Protein AF-A0A7Y1YE75-F1 (afdb_monomer_lite)

pLDDT: mean 76.13, std 13.85, range [25.83, 95.0]

Foldseek 3Di:
DLLVQVVVPVCPPDPDDDPFFFPVVCVVSVLSVLLSLLQVLLVVVLVVDPSLPCVLVVLVVVCVVVVNDCPDDRGGHHNVVVSVSNNVSSVSSVVLNVLLVVLVVCVLVLVLVLSLLSLALSQVRGPDQLALLVNLVSLVSVLVVVDPDQADALDARASDDHHHDDDDPDDSVVSLVSSLVSLVCCLPPPNVPPVNSLLVNLVSCLVVVVLVSNVVSLVVQVVDPVSVPDLNSLQSVLVSCVSVVVPVSSLVSLVVSCVPDDPPDQCNVNSVSNNCVVVVNRDDPPDPDDADPDCDLQNRGDCQVPDPWPDWDDSDVFWIKTWDDPDQWIWIWIGGPVGIKTKIKHQDPVDAGPQRDFFFDAPCNVCVVPVVFDWDWHHYPFGIWTDRRNRQKIFDAGPRRGGRIIMHMDD

Structure (mmCIF, N/CA/C/O backbone):
data_AF-A0A7Y1YE75-F1
#
_entry.id   AF-A0A7Y1YE75-F1
#
loop_
_atom_site.group_PDB
_atom_site.id
_atom_site.type_symbol
_atom_site.label_atom_id
_atom_site.label_alt_id
_atom_site.label_comp_id
_atom_site.label_asym_id
_atom_site.label_entity_id
_atom_site.label_seq_id
_atom_site.pdbx_PDB_ins_code
_atom_site.Cartn_x
_atom_site.Cartn_y
_atom_site.Cartn_z
_atom_site.occupancy
_atom_site.B_iso_or_equiv
_atom_site.auth_seq_id
_atom_site.auth_comp_id
_atom_site.auth_asym_id
_atom_site.auth_atom_id
_atom_site.pdbx_PDB_model_num
ATOM 1 N N . MET A 1 1 ? 1.611 -3.665 23.925 1.00 48.84 1 MET A N 1
ATOM 2 C CA . MET A 1 1 ? 2.234 -3.775 22.590 1.00 48.84 1 MET A CA 1
ATOM 3 C C . MET A 1 1 ? 2.087 -2.455 21.837 1.00 48.84 1 MET A C 1
ATOM 5 O O . MET A 1 1 ? 3.089 -1.788 21.649 1.00 48.84 1 MET A O 1
ATOM 9 N N . THR A 1 2 ? 0.865 -2.011 21.525 1.00 62.16 2 THR A N 1
ATOM 10 C CA . THR A 1 2 ? 0.538 -0.704 20.899 1.00 62.16 2 THR A CA 1
ATOM 11 C C . THR A 1 2 ? 1.375 0.491 21.400 1.00 62.16 2 THR A C 1
ATOM 13 O O . THR A 1 2 ? 2.073 1.111 20.605 1.00 62.16 2 THR A O 1
ATOM 16 N N . HIS A 1 3 ? 1.400 0.748 22.715 1.00 63.62 3 HIS A N 1
ATOM 17 C CA . HIS A 1 3 ? 2.167 1.842 23.347 1.00 63.62 3 HIS A CA 1
ATOM 18 C C . HIS A 1 3 ? 3.669 1.849 23.033 1.00 63.62 3 HIS A C 1
ATOM 20 O O . HIS A 1 3 ? 4.274 2.914 22.976 1.00 63.62 3 HIS A O 1
ATOM 26 N N . PHE A 1 4 ? 4.274 0.676 22.828 1.00 56.94 4 PHE A N 1
ATOM 27 C CA . PHE A 1 4 ? 5.689 0.567 22.475 1.00 56.94 4 PHE A CA 1
ATOM 28 C C . PHE A 1 4 ? 5.923 1.068 21.043 1.00 56.94 4 PHE A C 1
ATOM 30 O O . PHE A 1 4 ? 6.783 1.913 20.827 1.00 56.94 4 PHE A O 1
ATOM 37 N N . HIS A 1 5 ? 5.095 0.634 20.087 1.00 57.38 5 HIS A N 1
ATOM 38 C CA . HIS A 1 5 ? 5.205 1.059 18.688 1.00 57.38 5 HIS A CA 1
ATOM 39 C C . HIS A 1 5 ? 4.875 2.541 18.468 1.00 57.38 5 HIS A C 1
ATOM 41 O O . HIS A 1 5 ? 5.411 3.139 17.547 1.00 57.38 5 HIS A O 1
ATOM 47 N N . GLN A 1 6 ? 4.013 3.140 19.299 1.00 64.06 6 GLN A N 1
ATOM 48 C CA . GLN A 1 6 ? 3.718 4.582 19.253 1.00 64.06 6 GLN A CA 1
ATOM 49 C C . GLN A 1 6 ? 4.623 5.420 20.181 1.00 64.06 6 GLN A C 1
ATOM 51 O O . GLN A 1 6 ? 4.364 6.597 20.409 1.00 64.06 6 GLN A O 1
ATOM 56 N N . ASN A 1 7 ? 5.710 4.839 20.709 1.00 62.25 7 ASN A N 1
ATOM 57 C CA . ASN A 1 7 ? 6.718 5.537 21.517 1.00 62.25 7 ASN A CA 1
ATOM 58 C C . ASN A 1 7 ? 6.173 6.232 22.794 1.00 62.25 7 ASN A C 1
ATOM 60 O O . ASN A 1 7 ? 6.778 7.187 23.291 1.00 62.25 7 ASN A O 1
ATOM 64 N N . HIS A 1 8 ? 5.063 5.738 23.359 1.00 67.38 8 HIS A N 1
ATOM 65 C CA . HIS A 1 8 ? 4.383 6.291 24.541 1.00 67.38 8 HIS A CA 1
ATOM 66 C C . HIS A 1 8 ? 5.254 6.145 25.805 1.00 67.38 8 HIS A C 1
ATOM 68 O O . HIS A 1 8 ? 5.290 5.104 26.471 1.00 67.38 8 HIS A O 1
ATOM 74 N N . ARG A 1 9 ? 6.011 7.206 26.124 1.00 55.59 9 ARG A N 1
ATOM 75 C CA . ARG A 1 9 ? 7.168 7.160 27.043 1.00 55.59 9 ARG A CA 1
ATOM 76 C C . ARG A 1 9 ? 6.841 6.770 28.485 1.00 55.59 9 ARG A C 1
ATOM 78 O O . ARG A 1 9 ? 7.721 6.263 29.177 1.00 55.59 9 ARG A O 1
ATOM 85 N N . TRP A 1 10 ? 5.607 6.976 28.941 1.00 57.34 10 TRP A N 1
ATOM 86 C CA . TRP A 1 10 ? 5.191 6.682 30.317 1.00 57.34 10 TRP A CA 1
ATOM 87 C C . TRP A 1 10 ? 5.156 5.179 30.646 1.00 57.34 10 TRP A C 1
ATOM 89 O O . TRP A 1 10 ? 5.293 4.824 31.814 1.00 57.34 10 TRP A O 1
ATOM 99 N N . ARG A 1 11 ? 5.069 4.283 29.645 1.00 58.00 11 ARG A N 1
ATOM 100 C CA . ARG A 1 11 ? 5.108 2.818 29.857 1.00 58.00 11 ARG A CA 1
ATOM 101 C C . ARG A 1 11 ? 6.500 2.172 29.728 1.00 58.00 11 ARG A C 1
ATOM 103 O O . ARG A 1 11 ? 6.606 0.956 29.857 1.00 58.00 11 ARG A O 1
ATOM 110 N N . LEU A 1 12 ? 7.581 2.942 29.544 1.00 47.16 12 LEU A N 1
ATOM 111 C CA . LEU A 1 12 ? 8.959 2.406 29.431 1.00 47.16 12 LEU A CA 1
ATOM 112 C C . LEU A 1 12 ? 9.475 1.679 30.695 1.00 47.16 12 LEU A C 1
ATOM 114 O O . LEU A 1 12 ? 10.530 1.051 30.660 1.00 47.16 12 LEU A O 1
ATOM 118 N N . SER A 1 13 ? 8.749 1.760 31.810 1.00 43.34 13 SER A N 1
ATOM 119 C CA . SER A 1 13 ? 9.062 1.137 33.101 1.00 43.34 13 SER A CA 1
ATOM 120 C C . SER A 1 13 ? 8.372 -0.217 33.347 1.00 43.34 13 SER A C 1
ATOM 122 O O . SER A 1 13 ? 8.663 -0.856 34.359 1.00 43.34 13 SER A O 1
ATOM 124 N N . GLY A 1 14 ? 7.471 -0.670 32.462 1.00 39.38 14 GLY A N 1
ATOM 125 C CA . GLY A 1 14 ? 6.645 -1.867 32.667 1.00 39.38 14 GLY A CA 1
ATOM 126 C C . GLY A 1 14 ? 6.845 -2.955 31.608 1.00 39.38 14 GLY A C 1
ATOM 127 O O . GLY A 1 14 ? 6.576 -2.744 30.431 1.00 39.38 14 GLY A O 1
ATOM 128 N N . LEU A 1 15 ? 7.229 -4.165 32.036 1.00 34.56 15 LEU A N 1
ATOM 129 C CA . LEU A 1 15 ? 7.336 -5.359 31.172 1.00 34.56 15 LEU A CA 1
ATOM 130 C C . LEU A 1 15 ? 5.980 -5.924 30.698 1.00 34.56 15 LEU A C 1
ATOM 132 O O . LEU A 1 15 ? 5.950 -6.868 29.911 1.00 34.56 15 LEU A O 1
ATOM 136 N N . PHE A 1 16 ? 4.866 -5.355 31.161 1.00 40.12 16 PHE A N 1
ATOM 137 C CA . PHE A 1 16 ? 3.510 -5.773 30.824 1.00 40.12 16 PHE A CA 1
ATOM 138 C C . PHE A 1 16 ? 2.721 -4.575 30.298 1.00 40.12 16 PHE A C 1
ATOM 140 O O . PHE A 1 16 ? 2.663 -3.526 30.935 1.00 40.12 16 PHE A O 1
ATOM 147 N N . SER A 1 17 ? 2.098 -4.725 29.128 1.00 44.97 17 SER A N 1
ATOM 148 C CA . SER A 1 17 ? 1.097 -3.765 28.665 1.00 44.97 17 SER A CA 1
ATOM 149 C C . SER A 1 17 ? -0.279 -4.215 29.133 1.00 44.97 17 SER A C 1
ATOM 151 O O . SER A 1 17 ? -0.951 -4.960 28.417 1.00 44.97 17 SER A O 1
ATOM 153 N N . ASP A 1 18 ? -0.670 -3.772 30.326 1.00 52.88 18 ASP A N 1
ATOM 154 C CA . ASP A 1 18 ? -2.011 -4.000 30.862 1.00 52.88 18 ASP A CA 1
ATOM 155 C C . ASP A 1 18 ? -3.080 -3.493 29.887 1.00 52.88 18 ASP A C 1
ATOM 157 O O . ASP A 1 18 ? -2.974 -2.378 29.363 1.00 52.88 18 ASP A O 1
ATOM 161 N N . PHE A 1 19 ? -4.088 -4.339 29.646 1.00 51.97 19 PHE A N 1
ATOM 162 C CA . PHE A 1 19 ? -5.200 -4.094 28.718 1.00 51.97 19 PHE A CA 1
ATOM 163 C C . PHE A 1 19 ? -6.218 -3.076 29.260 1.00 51.97 19 PHE A C 1
ATOM 165 O O . PHE A 1 19 ? -6.947 -2.455 28.493 1.00 51.97 19 PHE A O 1
ATOM 172 N N . VAL A 1 20 ? -6.267 -2.894 30.583 1.00 56.16 20 VAL A N 1
ATOM 173 C CA . VAL A 1 20 ? -7.078 -1.866 31.245 1.00 56.16 20 VAL A CA 1
ATOM 174 C C . VAL A 1 20 ? -6.163 -1.059 32.155 1.00 56.16 20 VAL A C 1
ATOM 176 O O . VAL A 1 20 ? -5.383 -1.628 32.914 1.00 56.16 20 VAL A O 1
ATOM 179 N N . VAL A 1 21 ? -6.248 0.263 32.053 1.00 61.44 21 VAL A N 1
ATOM 180 C CA . VAL A 1 21 ? -5.309 1.199 32.681 1.00 61.44 21 VAL A CA 1
ATOM 181 C C . VAL A 1 21 ? -5.905 1.801 33.951 1.00 61.44 21 VAL A C 1
ATOM 183 O O . VAL A 1 21 ? -7.108 2.090 33.960 1.00 61.44 21 VAL A O 1
ATOM 186 N N . PRO A 1 22 ? -5.091 2.031 35.005 1.00 64.94 22 PRO A N 1
ATOM 187 C CA . PRO A 1 22 ? -5.492 2.815 36.165 1.00 64.94 22 PRO A CA 1
ATOM 188 C C . PRO A 1 22 ? -6.175 4.117 35.752 1.00 64.94 22 PRO A C 1
ATOM 190 O O . PRO A 1 22 ? -5.617 4.889 34.981 1.00 64.94 22 PRO A O 1
ATOM 193 N N . LYS A 1 23 ? -7.375 4.394 36.278 1.00 66.31 23 LYS A N 1
ATOM 194 C CA . LYS A 1 23 ? -8.141 5.606 35.924 1.00 66.31 23 LYS A CA 1
ATOM 195 C C . LYS A 1 23 ? -7.324 6.894 36.109 1.00 66.31 23 LYS A C 1
ATOM 197 O O . LYS A 1 23 ? -7.457 7.801 35.302 1.00 66.31 23 LYS A O 1
ATOM 202 N N . LEU A 1 24 ? -6.450 6.934 37.121 1.00 63.25 24 LEU A N 1
ATOM 203 C CA . LEU A 1 24 ? -5.515 8.041 37.352 1.00 63.25 24 LEU A CA 1
ATOM 204 C C . LEU A 1 24 ? -4.560 8.244 36.158 1.00 63.25 24 LEU A C 1
ATOM 206 O O . LEU A 1 24 ? -4.500 9.329 35.590 1.00 63.25 24 LEU A O 1
ATOM 210 N N . ASP A 1 25 ? -3.884 7.176 35.737 1.00 63.62 25 ASP A N 1
ATOM 211 C CA . ASP A 1 25 ? -2.922 7.192 34.632 1.00 63.62 25 ASP A CA 1
ATOM 212 C C . ASP A 1 25 ? -3.631 7.417 33.280 1.00 63.62 25 ASP A C 1
ATOM 214 O O . ASP A 1 25 ? -3.070 8.047 32.387 1.00 63.62 25 ASP A O 1
ATOM 218 N N . TRP A 1 26 ? -4.880 6.952 33.140 1.00 64.62 26 TRP A N 1
ATOM 219 C CA . TRP A 1 26 ? -5.752 7.176 31.978 1.00 64.62 26 TRP A CA 1
ATOM 220 C C . TRP A 1 26 ? -6.236 8.630 31.871 1.00 64.62 26 TRP A C 1
ATOM 222 O O . TRP A 1 26 ? -6.338 9.147 30.762 1.00 64.62 26 TRP A O 1
ATOM 232 N N . ASP A 1 27 ? -6.521 9.302 32.993 1.00 69.75 27 ASP A N 1
ATOM 233 C CA . ASP A 1 27 ? -6.869 10.731 33.003 1.00 69.75 27 ASP A CA 1
ATOM 234 C C . ASP A 1 27 ? -5.631 11.599 32.669 1.00 69.75 27 ASP A C 1
ATOM 236 O O . ASP A 1 27 ? -5.763 12.615 31.986 1.00 69.75 27 ASP A O 1
ATOM 240 N N . GLU A 1 28 ? -4.424 11.191 33.090 1.00 71.25 28 GLU A N 1
ATOM 241 C CA . GLU A 1 28 ? -3.163 11.897 32.786 1.00 71.25 28 GLU A CA 1
ATOM 242 C C . GLU A 1 28 ? -2.628 11.634 31.362 1.00 71.25 28 GLU A C 1
ATOM 244 O O . GLU A 1 28 ? -2.092 12.548 30.734 1.00 71.25 28 GLU A O 1
ATOM 249 N N . ASN A 1 29 ? -2.793 10.419 30.823 1.00 72.56 29 ASN A N 1
ATOM 250 C CA . ASN A 1 29 ? -2.232 9.983 29.531 1.00 72.56 29 ASN A CA 1
ATOM 251 C C . ASN A 1 29 ? -3.322 9.671 28.485 1.00 72.56 29 ASN A C 1
ATOM 253 O O . ASN A 1 29 ? -3.130 8.844 27.593 1.00 72.56 29 ASN A O 1
ATOM 257 N N . HIS A 1 30 ? -4.480 10.334 28.580 1.00 73.50 30 HIS A N 1
ATOM 258 C CA . HIS A 1 30 ? -5.665 10.058 27.757 1.00 73.50 30 HIS A CA 1
ATOM 259 C C . HIS A 1 30 ? -5.383 10.037 26.241 1.00 73.50 30 HIS A C 1
ATOM 261 O O . HIS A 1 30 ? -5.903 9.182 25.530 1.00 73.50 30 HIS A O 1
ATOM 267 N N . GLY A 1 31 ? -4.534 10.945 25.741 1.00 74.12 31 GLY A N 1
ATOM 268 C CA . GLY A 1 31 ? -4.159 11.004 24.321 1.00 74.12 31 GLY A CA 1
ATOM 269 C C . GLY A 1 31 ? -3.396 9.766 23.833 1.00 74.12 31 GLY A C 1
ATOM 270 O O . GLY A 1 31 ? -3.705 9.243 22.765 1.00 74.12 31 GLY A O 1
ATOM 271 N N . ASP A 1 32 ? -2.465 9.254 24.638 1.00 76.69 32 ASP A N 1
ATOM 272 C CA . ASP A 1 32 ? -1.702 8.035 24.350 1.00 76.69 32 ASP A CA 1
ATOM 273 C C . ASP A 1 32 ? -2.606 6.787 24.362 1.00 76.69 32 ASP A C 1
ATOM 275 O O . ASP A 1 32 ? -2.377 5.840 23.611 1.00 76.69 32 ASP A O 1
ATOM 279 N N . GLU A 1 33 ? -3.652 6.768 25.193 1.00 75.75 33 GLU A N 1
ATOM 280 C CA . GLU A 1 33 ? -4.659 5.697 25.199 1.00 75.75 33 GLU A CA 1
ATOM 281 C C . GLU A 1 33 ? -5.559 5.762 23.950 1.00 75.75 33 GLU A C 1
ATOM 283 O O . GLU A 1 33 ? -5.748 4.738 23.294 1.00 75.75 33 GLU A O 1
ATOM 288 N N . VAL A 1 34 ? -6.020 6.957 23.542 1.00 78.94 34 VAL A N 1
ATOM 289 C CA . VAL A 1 34 ? -6.724 7.166 22.255 1.00 78.94 34 VAL A CA 1
ATOM 290 C C . VAL A 1 34 ? -5.861 6.681 21.086 1.00 78.94 34 VAL A C 1
ATOM 292 O O . VAL A 1 34 ? -6.322 5.907 20.246 1.00 78.94 34 VAL A O 1
ATOM 295 N N . GLN A 1 35 ? -4.594 7.102 21.028 1.00 77.88 35 GLN A N 1
ATOM 296 C CA . GLN A 1 35 ? -3.687 6.747 19.936 1.00 77.88 35 GLN A CA 1
ATOM 297 C C . GLN A 1 35 ? -3.365 5.243 19.925 1.00 77.88 35 GLN A C 1
ATOM 299 O O . GLN A 1 35 ? -3.267 4.641 18.854 1.00 77.88 35 GLN A O 1
ATOM 304 N N . ALA A 1 36 ? -3.259 4.606 21.095 1.00 79.56 36 ALA A N 1
ATOM 305 C CA . ALA A 1 36 ? -3.063 3.165 21.209 1.00 79.56 36 ALA A CA 1
ATOM 306 C C . ALA A 1 36 ? -4.296 2.350 20.779 1.00 79.56 36 ALA A C 1
ATOM 308 O O . ALA A 1 36 ? -4.124 1.329 20.106 1.00 79.56 36 ALA A O 1
ATOM 309 N N . ASP A 1 37 ? -5.511 2.796 21.117 1.00 82.88 37 ASP A N 1
ATOM 310 C CA . ASP A 1 37 ? -6.763 2.168 20.673 1.00 82.88 37 ASP A CA 1
ATOM 311 C C . ASP A 1 37 ? -6.956 2.311 19.156 1.00 82.88 37 ASP A C 1
ATOM 313 O O . ASP A 1 37 ? -7.299 1.330 18.491 1.00 82.88 37 ASP A O 1
ATOM 317 N N . VAL A 1 38 ? -6.678 3.492 18.588 1.00 84.62 38 VAL A N 1
ATOM 318 C CA . VAL A 1 38 ? -6.701 3.726 17.131 1.00 84.62 38 VAL A CA 1
ATOM 319 C C . VAL A 1 38 ? -5.686 2.821 16.432 1.00 84.62 38 VAL A C 1
ATOM 321 O O . VAL A 1 38 ? -6.053 2.068 15.532 1.00 84.62 38 VAL A O 1
ATOM 324 N N . TYR A 1 39 ? -4.425 2.820 16.876 1.00 81.25 39 TYR A N 1
ATOM 325 C CA . TYR A 1 39 ? -3.369 1.986 16.294 1.00 81.25 39 TYR A CA 1
ATOM 326 C C . TYR A 1 39 ? -3.705 0.487 16.355 1.00 81.25 39 TYR A C 1
ATOM 328 O O . TYR A 1 39 ? -3.570 -0.221 15.357 1.00 81.25 39 TYR A O 1
ATOM 336 N N . GLY A 1 40 ? -4.196 0.003 17.502 1.00 79.12 40 GLY A N 1
ATOM 337 C CA . GLY A 1 40 ? -4.597 -1.393 17.685 1.00 79.12 40 GLY A CA 1
ATOM 338 C C . GLY A 1 40 ? -5.800 -1.794 16.826 1.00 79.12 40 GLY A C 1
ATOM 339 O O . GLY A 1 40 ? -5.773 -2.848 16.186 1.00 79.12 40 GLY A O 1
ATOM 340 N N . THR A 1 41 ? -6.831 -0.947 16.765 1.00 82.50 41 THR A N 1
ATOM 341 C CA . THR A 1 41 ? -8.043 -1.173 15.958 1.00 82.50 41 THR A CA 1
ATOM 342 C C . THR A 1 41 ? -7.711 -1.219 14.469 1.00 82.50 41 THR A C 1
ATOM 344 O O . THR A 1 41 ? -8.123 -2.151 13.772 1.00 82.50 41 THR A O 1
ATOM 347 N N . PHE A 1 42 ? -6.922 -0.248 14.007 1.00 82.19 42 PHE A N 1
ATOM 348 C CA . PHE A 1 42 ? -6.495 -0.094 12.624 1.00 82.19 42 PHE A CA 1
ATOM 349 C C . PHE A 1 42 ? -5.581 -1.239 12.154 1.00 82.19 42 PHE A C 1
ATOM 351 O O . PHE A 1 42 ? -5.849 -1.835 11.110 1.00 82.19 42 PHE A O 1
ATOM 35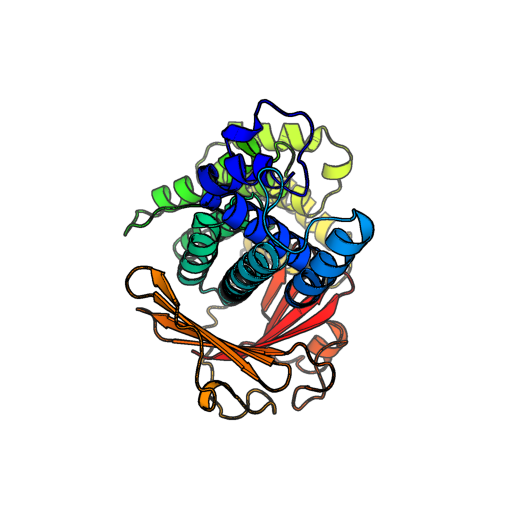8 N N . LEU A 1 43 ? -4.544 -1.603 12.925 1.00 76.50 43 LEU A N 1
ATOM 359 C CA . LEU A 1 43 ? -3.677 -2.745 12.592 1.00 76.50 43 LEU A CA 1
ATOM 360 C C . LEU A 1 43 ? -4.468 -4.049 12.494 1.00 76.50 43 LEU A C 1
ATOM 362 O O . LEU A 1 43 ? -4.289 -4.825 11.558 1.00 76.50 43 LEU A O 1
ATOM 366 N N . SER A 1 44 ? -5.361 -4.282 13.454 1.00 76.12 44 SER A N 1
ATOM 367 C CA . SER A 1 44 ? -6.153 -5.510 13.508 1.00 76.12 44 SER A CA 1
ATOM 368 C C . SER A 1 44 ? -7.126 -5.619 12.329 1.00 76.12 44 SER A C 1
ATOM 370 O O . SER A 1 44 ? -7.313 -6.712 11.802 1.00 76.12 44 SER A O 1
ATOM 372 N N . TYR A 1 45 ? -7.685 -4.498 11.857 1.00 77.94 45 TYR A N 1
ATOM 373 C CA . TYR A 1 45 ? -8.470 -4.469 10.618 1.00 77.94 45 TYR A CA 1
ATOM 374 C C . TYR A 1 45 ? -7.639 -4.891 9.399 1.00 77.94 45 TYR A C 1
ATOM 376 O O . TYR A 1 45 ? -8.090 -5.681 8.574 1.00 77.94 45 TYR A O 1
ATOM 384 N N . GLN A 1 46 ? -6.404 -4.399 9.304 1.00 70.56 46 GLN A N 1
ATOM 385 C CA . GLN A 1 46 ? -5.505 -4.672 8.177 1.00 70.56 46 GLN A CA 1
ATOM 386 C C . GLN A 1 46 ? -4.965 -6.116 8.209 1.00 70.56 46 GLN A C 1
ATOM 388 O O . GLN A 1 46 ? -4.756 -6.715 7.161 1.00 70.56 46 GLN A O 1
ATOM 393 N N . ALA A 1 47 ? -4.871 -6.724 9.398 1.00 66.62 47 ALA A N 1
ATOM 394 C CA . ALA A 1 47 ? -4.677 -8.166 9.586 1.00 66.62 47 ALA A CA 1
ATOM 395 C C . ALA A 1 47 ? -5.947 -9.018 9.320 1.00 66.62 47 ALA A C 1
ATOM 397 O O . ALA A 1 47 ? -5.949 -10.220 9.584 1.00 66.62 47 ALA A O 1
ATOM 398 N N . GLY A 1 48 ? -7.030 -8.417 8.811 1.00 68.38 48 GLY A N 1
ATOM 399 C CA . GLY A 1 48 ? -8.250 -9.103 8.371 1.00 68.38 48 GLY A CA 1
ATOM 400 C C . GLY A 1 48 ? -9.339 -9.293 9.435 1.00 68.38 48 GLY A C 1
ATOM 401 O O . GLY A 1 48 ? -10.361 -9.918 9.145 1.00 68.38 48 GLY A O 1
ATOM 402 N N . TYR A 1 49 ? -9.173 -8.768 10.653 1.00 73.12 49 TYR A N 1
ATOM 403 C CA . TYR A 1 49 ? -10.179 -8.884 11.715 1.00 73.12 49 TYR A CA 1
ATOM 404 C C . TYR A 1 49 ? -11.230 -7.769 11.622 1.00 73.12 49 TYR A C 1
ATOM 406 O O . TYR A 1 49 ? -10.904 -6.600 11.452 1.00 73.12 49 TYR A O 1
ATOM 414 N N . ASN A 1 50 ? -12.511 -8.091 11.817 1.00 74.00 50 ASN A N 1
ATOM 415 C CA . ASN A 1 50 ? -13.602 -7.106 11.789 1.00 74.00 50 ASN A CA 1
ATOM 416 C C . ASN A 1 50 ? -13.678 -6.263 13.087 1.00 74.00 50 ASN A C 1
ATOM 418 O O . ASN A 1 50 ? -14.681 -6.279 13.801 1.00 74.00 50 ASN A O 1
ATOM 422 N N . THR A 1 51 ? -12.605 -5.547 13.432 1.00 77.75 51 THR A N 1
ATOM 423 C CA . THR A 1 51 ? -12.495 -4.797 14.695 1.00 77.75 51 THR A CA 1
ATOM 424 C C . THR A 1 51 ? -13.500 -3.662 14.823 1.00 77.75 51 THR A C 1
ATOM 426 O O . THR A 1 51 ? -14.102 -3.516 15.883 1.00 77.75 51 THR A O 1
ATOM 429 N N . LEU A 1 52 ? -13.749 -2.923 13.739 1.00 79.62 52 LEU A N 1
ATOM 430 C CA . LEU A 1 52 ? -14.631 -1.747 13.717 1.00 79.62 52 LEU A CA 1
ATOM 431 C C . LEU A 1 52 ? -16.060 -2.006 14.235 1.00 79.62 52 LEU A C 1
ATOM 433 O O . LEU A 1 52 ? -16.737 -1.058 14.620 1.00 79.62 52 LEU A O 1
ATOM 437 N N . THR A 1 53 ? -16.526 -3.261 14.246 1.00 80.69 53 THR A N 1
ATOM 438 C CA . THR A 1 53 ? -17.857 -3.627 14.766 1.00 80.69 53 THR A CA 1
ATOM 439 C C . THR A 1 53 ? -17.821 -4.348 16.117 1.00 80.69 53 THR A C 1
ATOM 441 O O . THR A 1 53 ? -18.731 -4.154 16.917 1.00 80.69 53 THR A O 1
ATOM 444 N N . ILE A 1 54 ? -16.782 -5.142 16.412 1.00 84.75 54 ILE A N 1
ATOM 445 C CA . ILE A 1 54 ? -16.768 -6.036 17.588 1.00 84.75 54 ILE A CA 1
ATOM 446 C C . ILE A 1 54 ? -16.218 -5.403 18.874 1.00 84.75 54 ILE A C 1
ATOM 448 O O . ILE A 1 54 ? -16.521 -5.901 19.958 1.00 84.75 54 ILE A O 1
ATOM 452 N N . VAL A 1 55 ? -15.404 -4.336 18.811 1.00 82.62 55 VAL A N 1
ATOM 453 C CA . VAL A 1 55 ? -14.758 -3.783 20.026 1.00 82.62 55 VAL A CA 1
ATOM 454 C C . VAL A 1 55 ? -15.769 -3.372 21.120 1.00 82.62 55 VAL A C 1
ATOM 456 O O . VAL A 1 55 ? -15.523 -3.698 22.285 1.00 82.62 55 VAL A O 1
ATOM 459 N N . PRO A 1 56 ? -16.927 -2.745 20.819 1.00 80.38 56 PRO A N 1
ATOM 460 C CA . PRO A 1 56 ? -17.922 -2.417 21.843 1.00 80.38 56 PRO A CA 1
ATOM 461 C C . PRO A 1 56 ? -18.520 -3.638 22.565 1.00 80.38 56 PRO A C 1
ATOM 463 O O . PRO A 1 56 ? -18.870 -3.521 23.738 1.00 80.38 56 PRO A O 1
ATOM 466 N N . GLU A 1 57 ? -18.636 -4.789 21.897 1.00 85.44 57 GLU A N 1
ATOM 467 C CA . GLU A 1 57 ? -19.176 -6.046 22.453 1.00 85.44 57 GLU A CA 1
ATOM 468 C C . GLU A 1 57 ? -18.093 -6.842 23.207 1.00 85.44 57 GLU A C 1
ATOM 470 O O . GLU A 1 57 ? -18.337 -7.452 24.255 1.00 85.44 57 GLU A O 1
ATOM 475 N N . LEU A 1 58 ? -16.853 -6.772 22.712 1.00 86.88 58 LEU A N 1
ATOM 476 C CA . LEU A 1 58 ? -15.667 -7.299 23.383 1.00 86.88 58 LEU A CA 1
ATOM 477 C C . LEU A 1 58 ? -15.448 -6.607 24.737 1.00 86.88 58 LEU A C 1
ATOM 479 O O . LEU A 1 58 ? -15.131 -7.276 25.718 1.00 86.88 58 LEU A O 1
ATOM 483 N N . LEU A 1 59 ? -15.671 -5.291 24.821 1.00 87.19 59 LEU A N 1
ATOM 484 C CA . LEU A 1 59 ? -15.591 -4.551 26.082 1.00 87.19 59 LEU A CA 1
ATOM 485 C C . LEU A 1 59 ? -16.647 -4.999 27.103 1.00 87.19 59 LEU A C 1
ATOM 487 O O . LEU A 1 59 ? -16.293 -5.180 28.266 1.00 87.19 59 LEU A O 1
ATOM 491 N N . ASP A 1 60 ? -17.900 -5.246 26.694 1.00 88.06 60 ASP A N 1
ATOM 492 C CA . ASP A 1 60 ? -18.917 -5.806 27.605 1.00 88.06 60 ASP A CA 1
ATOM 493 C C . ASP A 1 60 ? -18.463 -7.170 28.152 1.00 88.06 60 ASP A C 1
ATOM 495 O O . ASP A 1 60 ? -18.531 -7.428 29.355 1.00 88.06 60 ASP A O 1
ATOM 499 N N . SER A 1 61 ? -17.938 -8.021 27.264 1.00 90.44 61 SER A N 1
ATOM 500 C CA . SER A 1 61 ? -17.454 -9.368 27.589 1.00 90.44 61 SER A CA 1
ATOM 501 C C . SER A 1 61 ? -16.273 -9.344 28.566 1.00 90.44 61 SER A C 1
ATOM 503 O O . SER A 1 61 ? -16.228 -10.136 29.506 1.00 90.44 61 SER A O 1
ATOM 505 N N . ILE A 1 62 ? -15.330 -8.415 28.379 1.00 86.88 62 ILE A N 1
ATOM 506 C CA . ILE A 1 62 ? -14.152 -8.252 29.242 1.00 86.88 62 ILE A CA 1
ATOM 507 C C . ILE A 1 62 ? -14.547 -7.700 30.616 1.00 86.88 62 ILE A C 1
ATOM 509 O O . ILE A 1 62 ? -14.095 -8.235 31.628 1.00 86.88 62 ILE A O 1
ATOM 513 N N . TYR A 1 63 ? -15.424 -6.691 30.683 1.00 89.06 63 TYR A N 1
ATOM 514 C CA . TYR A 1 63 ? -15.897 -6.174 31.972 1.00 89.06 63 TYR A CA 1
ATOM 515 C C . TYR A 1 63 ? -16.677 -7.236 32.760 1.00 89.06 63 TYR A C 1
ATOM 517 O O . TYR A 1 63 ? -16.481 -7.351 33.968 1.00 89.06 63 TYR A O 1
ATOM 525 N N . ALA A 1 64 ? -17.492 -8.056 32.087 1.00 89.06 64 ALA A N 1
ATOM 526 C CA . ALA A 1 64 ? -18.213 -9.160 32.718 1.00 89.06 64 ALA A CA 1
ATOM 527 C C . ALA A 1 64 ? -17.292 -10.304 33.191 1.00 89.06 64 ALA A C 1
ATOM 529 O O . ALA A 1 64 ? -17.528 -10.872 34.254 1.00 89.06 64 ALA A O 1
ATOM 530 N N . PHE A 1 65 ? -16.246 -10.651 32.431 1.00 89.56 65 PHE A N 1
ATOM 531 C CA . PHE A 1 65 ? -15.337 -11.752 32.781 1.00 89.56 65 PHE A CA 1
ATOM 532 C C . PHE A 1 65 ? -14.409 -11.422 33.962 1.00 89.56 65 PHE A C 1
ATOM 534 O O . PHE A 1 65 ? -14.119 -12.296 34.777 1.00 89.56 65 PHE A O 1
ATOM 541 N N . TYR A 1 66 ? -13.953 -10.171 34.065 1.00 84.94 66 TYR A N 1
ATOM 542 C CA . TYR A 1 66 ? -13.028 -9.716 35.112 1.00 84.94 66 TYR A CA 1
ATOM 543 C C . TYR A 1 66 ? -13.717 -9.026 36.310 1.00 84.94 66 TYR A C 1
ATOM 545 O O . TYR A 1 66 ? -13.021 -8.462 37.152 1.00 84.94 66 TYR A O 1
ATOM 553 N N . ASP A 1 67 ? -15.056 -9.061 36.390 1.00 85.75 67 ASP A N 1
ATOM 554 C CA . ASP A 1 67 ? -15.879 -8.374 37.410 1.00 85.75 67 ASP A CA 1
ATOM 555 C C . ASP A 1 67 ? -15.512 -6.880 37.567 1.00 85.75 67 ASP A C 1
ATOM 557 O O . ASP A 1 67 ? -15.376 -6.332 38.665 1.00 85.75 67 ASP A O 1
ATOM 561 N N . LEU A 1 68 ? -15.280 -6.208 36.430 1.00 84.88 68 LEU A N 1
ATOM 562 C CA . LEU A 1 68 ? -14.874 -4.804 36.407 1.00 84.88 68 LEU A CA 1
ATOM 563 C C . LEU A 1 68 ? -16.074 -3.888 36.683 1.00 84.88 68 LEU A C 1
ATOM 565 O O . LEU A 1 68 ? -17.180 -4.121 36.187 1.00 84.88 68 LEU A O 1
ATOM 569 N N . PRO A 1 69 ? -15.877 -2.794 37.436 1.00 77.00 69 PRO A N 1
ATOM 570 C CA . PRO A 1 69 ? -16.982 -1.977 37.902 1.00 77.00 69 PRO A CA 1
ATOM 571 C C . PRO A 1 69 ? -17.639 -1.218 36.740 1.00 77.00 69 PRO A C 1
ATOM 573 O O . PRO A 1 69 ? -16.997 -0.476 35.995 1.00 77.00 69 PRO A O 1
ATOM 576 N N . ALA A 1 70 ? -18.963 -1.347 36.621 1.00 73.38 70 ALA A N 1
ATOM 577 C CA . ALA A 1 70 ? -19.746 -0.629 35.611 1.00 73.38 70 ALA A CA 1
ATOM 578 C C . ALA A 1 70 ? -19.661 0.908 35.760 1.00 73.38 70 ALA A C 1
ATOM 580 O O . ALA A 1 70 ? -19.854 1.638 34.789 1.00 73.38 70 ALA A O 1
ATOM 581 N N . THR A 1 71 ? -19.348 1.399 36.963 1.00 78.06 71 THR A N 1
ATOM 582 C CA . THR A 1 71 ? -19.046 2.803 37.285 1.00 78.06 71 THR A CA 1
ATOM 583 C C . THR A 1 71 ? -17.549 2.994 37.515 1.00 78.06 71 THR A C 1
ATOM 585 O O . THR A 1 71 ? -16.934 2.160 38.176 1.00 78.06 71 THR A O 1
ATOM 588 N N . ALA A 1 72 ? -16.979 4.116 37.071 1.00 74.44 72 ALA A N 1
ATOM 589 C CA . ALA A 1 72 ? -15.560 4.405 37.267 1.00 74.44 72 ALA A CA 1
ATOM 590 C C . ALA A 1 72 ? -15.146 4.373 38.746 1.00 74.44 72 ALA A C 1
ATOM 592 O O . ALA A 1 72 ? -15.880 4.828 39.628 1.00 74.44 72 ALA A O 1
ATOM 593 N N . ASN A 1 73 ? -13.937 3.885 39.007 1.00 77.88 73 ASN A N 1
ATOM 594 C CA . ASN A 1 73 ? -13.272 3.997 40.301 1.00 77.88 73 ASN A CA 1
ATOM 595 C C . ASN A 1 73 ? -11.799 4.406 40.102 1.00 77.88 73 ASN A C 1
ATOM 597 O O . ASN A 1 73 ? -11.365 4.652 38.983 1.00 77.88 73 ASN A O 1
ATOM 601 N N . ARG A 1 74 ? -11.008 4.486 41.180 1.00 67.88 74 ARG A N 1
ATOM 602 C CA . ARG A 1 74 ? -9.591 4.898 41.110 1.00 67.88 74 ARG A CA 1
ATOM 603 C C . ARG A 1 74 ? -8.712 4.001 40.214 1.00 67.88 74 ARG A C 1
ATOM 605 O O . ARG A 1 74 ? -7.671 4.456 39.751 1.00 67.88 74 ARG A O 1
ATOM 612 N N . LEU A 1 75 ? -9.098 2.743 40.013 1.00 67.81 75 LEU A N 1
ATOM 613 C CA . LEU A 1 75 ? -8.332 1.746 39.266 1.00 67.81 75 LEU A CA 1
ATOM 614 C C . LEU A 1 75 ? -8.864 1.513 37.851 1.00 67.81 75 LEU A C 1
ATOM 616 O O . LEU A 1 75 ? -8.079 1.111 37.011 1.00 67.81 75 LEU A O 1
ATOM 620 N N . TYR A 1 76 ? -10.139 1.781 37.559 1.00 75.75 76 TYR A N 1
ATOM 621 C CA . TYR A 1 76 ? -10.711 1.485 36.242 1.00 75.75 76 TYR A CA 1
ATOM 622 C C . TYR A 1 76 ? -11.710 2.556 35.775 1.00 75.75 76 TYR A C 1
ATOM 624 O O . TYR A 1 76 ? -12.569 2.968 36.566 1.00 75.75 76 TYR A O 1
ATOM 632 N N . PRO A 1 77 ? -11.655 2.990 34.498 1.00 80.69 77 PRO A N 1
ATOM 633 C CA . PRO A 1 77 ? -12.738 3.749 33.874 1.00 80.69 77 PRO A CA 1
ATOM 634 C C . PRO A 1 77 ? -14.016 2.903 33.785 1.00 80.69 77 PRO A C 1
ATOM 636 O O . PRO A 1 77 ? -13.968 1.670 33.759 1.00 80.69 77 PRO A O 1
ATOM 639 N N . SER A 1 78 ? -15.176 3.555 33.708 1.00 86.25 78 SER A N 1
ATOM 640 C CA . SER A 1 78 ? -16.446 2.855 33.501 1.00 86.25 78 SER A CA 1
ATOM 641 C C . SER A 1 78 ? -16.502 2.165 32.137 1.00 86.25 78 SER A C 1
ATOM 643 O O . SER A 1 78 ? -15.917 2.632 31.156 1.00 86.25 78 SER A O 1
ATOM 645 N N . LEU A 1 79 ? -17.310 1.104 32.047 1.00 86.00 79 LEU A N 1
ATOM 646 C CA . LEU A 1 79 ? -17.641 0.451 30.777 1.00 86.00 79 LEU A CA 1
ATOM 647 C C . LEU A 1 79 ? -18.181 1.461 29.746 1.00 86.00 79 LEU A C 1
ATOM 649 O O . LEU A 1 79 ? -17.860 1.377 28.563 1.00 86.00 79 LEU A O 1
ATOM 653 N N . LYS A 1 80 ? -18.948 2.466 30.198 1.00 87.81 80 LYS A N 1
ATOM 654 C CA . LYS A 1 80 ? -19.459 3.540 29.335 1.00 87.81 80 LYS A CA 1
ATOM 655 C C . LYS A 1 80 ? -18.341 4.432 28.780 1.00 87.81 80 LYS A C 1
ATOM 657 O O . LYS A 1 80 ? -18.387 4.760 27.599 1.00 87.81 80 LYS A O 1
ATOM 662 N N . GLU A 1 81 ? -17.357 4.821 29.593 1.00 83.75 81 GLU A N 1
ATOM 663 C CA . GLU A 1 81 ? -16.211 5.623 29.131 1.00 83.75 81 GLU A CA 1
ATOM 664 C C . GLU A 1 81 ? -15.362 4.853 28.116 1.00 83.75 81 GLU A C 1
ATOM 666 O O . GLU A 1 81 ? -15.093 5.386 27.042 1.00 83.75 81 GLU A O 1
ATOM 671 N N . ARG A 1 82 ? -14.994 3.589 28.394 1.00 85.06 82 ARG A N 1
ATOM 672 C CA . ARG A 1 82 ? -14.213 2.788 27.431 1.00 85.06 82 ARG A CA 1
ATOM 673 C C . ARG A 1 82 ? -14.993 2.476 26.155 1.00 85.06 82 ARG A C 1
ATOM 675 O O . ARG A 1 82 ? -14.382 2.476 25.096 1.00 85.06 82 ARG A O 1
ATOM 682 N N . LYS A 1 83 ? -16.316 2.269 26.208 1.00 87.00 83 LYS A N 1
ATOM 683 C CA . LYS A 1 83 ? -17.131 2.080 24.990 1.00 87.00 83 LYS A CA 1
ATOM 684 C C . LYS A 1 83 ? -17.322 3.364 24.179 1.00 87.00 83 LYS A C 1
ATOM 686 O O . LYS A 1 83 ? -17.409 3.267 22.962 1.00 87.00 83 LYS A O 1
ATOM 691 N N . GLY A 1 84 ? -17.341 4.537 24.819 1.00 86.50 84 GLY A N 1
ATOM 692 C CA . GLY A 1 84 ? -17.261 5.826 24.122 1.00 86.50 84 GLY A CA 1
ATOM 693 C C . GLY A 1 84 ? -15.925 5.974 23.397 1.00 86.50 84 GLY A C 1
ATOM 694 O O . GLY A 1 84 ? -15.894 5.984 22.173 1.00 86.50 84 GLY A O 1
ATOM 695 N N . LEU A 1 85 ? -14.823 5.930 24.152 1.00 83.00 85 LEU A N 1
ATOM 696 C CA . LEU A 1 85 ? -13.458 6.033 23.626 1.00 83.00 85 LEU A CA 1
ATOM 697 C C . LEU A 1 85 ? -13.165 5.014 22.507 1.00 83.00 85 LEU A C 1
ATOM 699 O O . LEU A 1 85 ? -12.577 5.362 21.488 1.00 83.00 85 LEU A O 1
ATOM 703 N N . ALA A 1 86 ? -13.618 3.767 22.651 1.00 84.75 86 ALA A N 1
ATOM 704 C CA . ALA A 1 86 ? -13.470 2.755 21.609 1.00 84.75 86 ALA A CA 1
ATOM 705 C C . ALA A 1 86 ? -14.323 3.035 20.360 1.00 84.75 86 ALA A C 1
ATOM 707 O O . ALA A 1 86 ? -13.895 2.697 19.260 1.00 84.75 86 ALA A O 1
ATOM 708 N N . SER A 1 87 ? -15.501 3.651 20.502 1.00 86.44 87 SER A N 1
ATOM 709 C CA . SER A 1 87 ? -16.314 4.098 19.362 1.00 86.44 87 SER A CA 1
ATOM 710 C C . SER A 1 87 ? -15.606 5.220 18.601 1.00 86.44 87 SER A C 1
ATOM 712 O O . SER A 1 87 ? -15.479 5.139 17.381 1.00 86.44 87 SER A O 1
ATOM 714 N N . ASP A 1 88 ? -15.076 6.211 19.322 1.00 86.19 88 ASP A N 1
ATOM 715 C CA . ASP A 1 88 ? -14.317 7.329 18.751 1.00 86.19 88 ASP A CA 1
ATOM 716 C C . ASP A 1 88 ? -13.056 6.810 18.027 1.00 86.19 88 ASP A C 1
ATOM 718 O O . ASP A 1 88 ? -12.770 7.177 16.884 1.00 86.19 88 ASP A O 1
ATOM 722 N N . ALA A 1 89 ? -12.335 5.867 18.648 1.00 85.81 89 ALA A N 1
ATOM 723 C CA . ALA A 1 89 ? -11.178 5.205 18.053 1.00 85.81 89 ALA A CA 1
ATOM 724 C C . ALA A 1 89 ? -11.538 4.357 16.818 1.00 85.81 89 ALA A C 1
ATOM 726 O O . ALA A 1 89 ? -10.755 4.310 15.865 1.00 85.81 89 ALA A O 1
ATOM 727 N N . CYS A 1 90 ? -12.715 3.719 16.790 1.00 86.81 90 CYS A N 1
ATOM 728 C CA . CYS A 1 90 ? -13.214 3.009 15.610 1.00 86.81 90 CYS A CA 1
ATOM 729 C C . CYS A 1 90 ? -13.562 3.973 14.467 1.00 86.81 90 CYS A C 1
ATOM 731 O O . CYS A 1 90 ? -13.193 3.690 13.330 1.00 86.81 90 CYS A O 1
ATOM 733 N N . GLU A 1 91 ? -14.194 5.121 14.731 1.00 86.62 91 GLU A N 1
ATOM 734 C CA . GLU A 1 91 ? -14.481 6.121 13.691 1.00 86.62 91 GLU A CA 1
ATOM 735 C C . GLU A 1 91 ? -13.189 6.710 13.099 1.00 86.62 91 GLU A C 1
ATOM 737 O O . GLU A 1 91 ? -13.022 6.754 11.876 1.00 86.62 91 GLU A O 1
ATOM 742 N N . VAL A 1 92 ? -12.228 7.092 13.947 1.00 87.81 92 VAL A N 1
ATOM 743 C CA . VAL A 1 92 ? -10.907 7.556 13.493 1.00 87.81 92 VAL A CA 1
ATOM 744 C C . VAL A 1 92 ? -10.203 6.465 12.677 1.00 87.81 92 VAL A C 1
ATOM 746 O O . VAL A 1 92 ? -9.727 6.741 11.575 1.00 87.81 92 VAL A O 1
ATOM 749 N N . SER A 1 93 ? -10.207 5.213 13.147 1.00 87.19 93 SER A N 1
ATOM 750 C CA . SER A 1 93 ? -9.627 4.077 12.413 1.00 87.19 93 SER A CA 1
ATOM 751 C C . SER A 1 93 ? -10.297 3.859 11.056 1.00 87.19 93 SER A C 1
ATOM 753 O O . SER A 1 93 ? -9.600 3.695 10.059 1.00 87.19 93 SER A O 1
ATOM 755 N N . ALA A 1 94 ? -11.630 3.906 10.984 1.00 85.62 94 ALA A N 1
ATOM 756 C CA . ALA A 1 94 ? -12.391 3.738 9.747 1.00 85.62 94 ALA A CA 1
ATOM 757 C C . ALA A 1 94 ? -12.060 4.824 8.708 1.00 85.62 94 ALA A C 1
ATOM 759 O O . ALA A 1 94 ? -11.940 4.528 7.519 1.00 85.62 94 ALA A O 1
ATOM 760 N N . ASN A 1 95 ? -11.858 6.069 9.145 1.00 87.38 95 ASN A N 1
ATOM 761 C CA . ASN A 1 95 ? -11.423 7.159 8.270 1.00 87.38 95 ASN A CA 1
ATOM 762 C C . ASN A 1 95 ? -9.975 6.964 7.784 1.00 87.38 95 ASN A C 1
ATOM 764 O O . ASN A 1 95 ? -9.695 7.122 6.595 1.00 87.38 95 ASN A O 1
ATOM 768 N N . LEU A 1 96 ? -9.059 6.559 8.671 1.00 88.12 96 LEU A N 1
ATOM 769 C CA . LEU A 1 96 ? -7.671 6.242 8.311 1.00 88.12 96 LEU A CA 1
ATOM 770 C C . LEU A 1 96 ? -7.592 5.076 7.309 1.00 88.12 96 LEU A C 1
ATOM 772 O O . LEU A 1 96 ? -6.755 5.106 6.406 1.00 88.12 96 LEU A O 1
ATOM 776 N N . ILE A 1 97 ? -8.450 4.059 7.459 1.00 85.50 97 ILE A N 1
ATOM 777 C CA . ILE A 1 97 ? -8.513 2.868 6.594 1.00 85.50 97 ILE A CA 1
ATOM 778 C C . ILE A 1 97 ? -8.842 3.271 5.155 1.00 85.50 97 ILE A C 1
ATOM 780 O O . ILE A 1 97 ? -8.110 2.901 4.237 1.00 85.50 97 ILE A O 1
ATOM 784 N N . GLU A 1 98 ? -9.875 4.093 4.954 1.00 87.12 98 GLU A N 1
ATOM 785 C CA . GLU A 1 98 ? -10.260 4.548 3.612 1.00 87.12 98 GLU A CA 1
ATOM 786 C C . GLU A 1 98 ? -9.239 5.507 3.003 1.00 87.12 98 GLU A C 1
ATOM 788 O O . GLU A 1 98 ? -8.963 5.423 1.809 1.00 87.12 98 GLU A O 1
ATOM 793 N N . LEU A 1 99 ? -8.622 6.384 3.804 1.00 90.38 99 LEU A N 1
ATOM 794 C CA . LEU A 1 99 ? -7.527 7.239 3.335 1.00 90.38 99 LEU A CA 1
ATOM 795 C C . LEU A 1 99 ? -6.334 6.407 2.853 1.00 90.38 99 LEU A C 1
ATOM 797 O O . LEU A 1 99 ? -5.753 6.711 1.810 1.00 90.38 99 LEU A O 1
ATOM 801 N N . TYR A 1 100 ? -5.998 5.341 3.579 1.00 86.38 100 TYR A N 1
ATOM 802 C CA . TYR A 1 100 ? -4.942 4.407 3.209 1.00 86.38 100 TYR A CA 1
ATOM 803 C C . TYR A 1 100 ? -5.294 3.597 1.946 1.00 86.38 100 TYR A C 1
ATOM 805 O O . TYR A 1 100 ? -4.498 3.518 1.013 1.00 86.38 100 TYR A O 1
ATOM 813 N N . GLN A 1 101 ? -6.511 3.058 1.856 1.00 86.50 101 GLN A N 1
ATOM 814 C CA . GLN A 1 101 ? -6.963 2.288 0.692 1.00 86.50 101 GLN A CA 1
ATOM 815 C C . GLN A 1 101 ? -7.093 3.171 -0.561 1.00 86.50 101 GLN A C 1
ATOM 817 O O . GLN A 1 101 ? -6.633 2.785 -1.636 1.00 86.50 101 GLN A O 1
ATOM 822 N N . MET A 1 102 ? -7.612 4.395 -0.427 1.00 89.25 102 MET A N 1
ATOM 823 C CA . MET A 1 102 ? -7.591 5.419 -1.477 1.00 89.25 102 MET A CA 1
ATOM 824 C C . MET A 1 102 ? -6.156 5.746 -1.920 1.00 89.25 102 MET A C 1
ATOM 826 O O . MET A 1 102 ? -5.913 5.915 -3.113 1.00 89.25 102 MET A O 1
ATOM 830 N N . ALA A 1 103 ? -5.186 5.806 -1.001 1.00 88.75 103 ALA A N 1
ATOM 831 C CA . ALA A 1 103 ? -3.781 6.024 -1.349 1.00 88.75 103 ALA A CA 1
ATOM 832 C C . ALA A 1 103 ? -3.207 4.873 -2.197 1.00 88.75 103 ALA A C 1
ATOM 834 O O . ALA A 1 103 ? -2.541 5.137 -3.203 1.00 88.75 103 ALA A O 1
ATOM 835 N N . ASN A 1 104 ? -3.528 3.619 -1.854 1.00 85.75 104 ASN A N 1
ATOM 836 C CA . ASN A 1 104 ? -3.151 2.440 -2.642 1.00 85.75 104 ASN A CA 1
ATOM 837 C C . ASN A 1 104 ? -3.743 2.517 -4.060 1.00 85.75 104 ASN A C 1
ATOM 839 O O . ASN A 1 104 ? -3.013 2.376 -5.041 1.00 85.75 104 ASN A O 1
ATOM 843 N N . TYR A 1 105 ? -5.036 2.829 -4.197 1.00 87.50 105 TYR A N 1
ATOM 844 C CA . TYR A 1 105 ? -5.661 2.970 -5.517 1.00 87.50 105 TYR A CA 1
ATOM 845 C C . TYR A 1 105 ? -5.108 4.162 -6.315 1.00 87.50 105 TYR A C 1
ATOM 847 O O . TYR A 1 105 ? -4.857 4.027 -7.511 1.00 87.50 105 TYR A O 1
ATOM 855 N N . LEU A 1 106 ? -4.809 5.296 -5.671 1.00 86.31 106 LEU A N 1
ATOM 856 C CA . LEU A 1 106 ? -4.154 6.442 -6.314 1.00 86.31 106 LEU A CA 1
ATOM 857 C C . LEU A 1 106 ? -2.715 6.138 -6.767 1.00 86.31 106 LEU A C 1
ATOM 859 O O . LEU A 1 106 ? -2.299 6.664 -7.799 1.00 86.31 106 LEU A O 1
ATOM 863 N N . MET A 1 107 ? -1.963 5.289 -6.057 1.00 81.56 107 MET A N 1
ATOM 864 C CA . MET A 1 107 ? -0.675 4.766 -6.543 1.00 81.56 107 MET A CA 1
ATOM 865 C C . MET A 1 107 ? -0.862 3.934 -7.813 1.00 81.56 107 MET A C 1
ATOM 867 O O . MET A 1 107 ? -0.191 4.179 -8.814 1.00 81.56 107 MET A O 1
ATOM 871 N N . VAL A 1 108 ? -1.813 2.999 -7.784 1.00 80.62 108 VAL A N 1
ATOM 872 C CA . VAL A 1 108 ? -2.146 2.102 -8.900 1.00 80.62 108 VAL A CA 1
ATOM 873 C C . VAL A 1 108 ? -2.581 2.875 -10.157 1.00 80.62 108 VAL A C 1
ATOM 875 O O . VAL A 1 108 ? -2.195 2.503 -11.263 1.00 80.62 108 VAL A O 1
ATOM 878 N N . VAL A 1 109 ? -3.297 3.999 -10.012 1.00 76.62 109 VAL A N 1
ATOM 879 C CA . VAL A 1 109 ? -3.670 4.892 -11.132 1.00 76.62 109 VAL A CA 1
ATOM 880 C C . VAL A 1 109 ? -2.662 6.025 -11.405 1.00 76.62 109 VAL A C 1
ATOM 882 O O . VAL A 1 109 ? -3.008 7.053 -11.990 1.00 76.62 109 VAL A O 1
ATOM 885 N N . GLY A 1 110 ? -1.403 5.888 -10.977 1.00 74.62 110 GLY A N 1
ATOM 886 C CA . GLY A 1 110 ? -0.321 6.824 -11.319 1.00 74.62 110 GLY A CA 1
ATOM 887 C C . GLY A 1 110 ? -0.427 8.222 -10.688 1.00 74.62 110 GLY A C 1
ATOM 888 O O . GLY A 1 110 ? 0.330 9.132 -11.028 1.00 74.62 110 GLY A O 1
ATOM 889 N N . ARG A 1 111 ? -1.350 8.437 -9.744 1.00 79.69 111 ARG A N 1
ATOM 890 C CA . ARG A 1 111 ? -1.564 9.710 -9.032 1.00 79.69 111 ARG A CA 1
ATOM 891 C C . ARG A 1 111 ? -0.638 9.836 -7.815 1.00 79.69 111 ARG A C 1
ATOM 893 O O . ARG A 1 111 ? -1.058 10.277 -6.746 1.00 79.69 111 ARG A O 1
ATOM 900 N N . PHE A 1 112 ? 0.642 9.499 -7.993 1.00 82.06 112 PHE A N 1
ATOM 901 C CA . PHE A 1 112 ? 1.659 9.360 -6.938 1.00 82.06 112 PHE A CA 1
ATOM 902 C C . PHE A 1 112 ? 1.731 10.558 -5.970 1.00 82.06 112 PHE A C 1
ATOM 904 O O . PHE A 1 112 ? 1.783 10.381 -4.755 1.00 82.06 112 PHE A O 1
ATOM 911 N N . LYS A 1 113 ? 1.664 11.792 -6.493 1.00 77.38 113 LYS A N 1
ATOM 912 C CA . LYS A 1 113 ? 1.673 13.036 -5.693 1.00 77.38 113 LYS A CA 1
ATOM 913 C C . LYS A 1 113 ? 0.449 13.161 -4.779 1.00 77.38 113 LYS A C 1
ATOM 915 O O . LYS A 1 113 ? 0.560 13.640 -3.657 1.00 77.38 113 LYS A O 1
ATOM 920 N N . THR A 1 114 ? -0.711 12.711 -5.248 1.00 83.19 114 THR A N 1
ATOM 921 C CA . THR A 1 114 ? -1.967 12.739 -4.494 1.00 83.19 114 THR A CA 1
ATOM 922 C C . THR A 1 114 ? -2.013 11.608 -3.469 1.00 83.19 114 THR A C 1
ATOM 924 O O . THR A 1 114 ? -2.346 11.860 -2.315 1.00 83.19 114 THR A O 1
ATOM 927 N N . ALA A 1 115 ? -1.589 10.396 -3.854 1.00 85.75 115 ALA A N 1
ATOM 928 C CA . ALA A 1 115 ? -1.425 9.264 -2.939 1.00 85.75 115 ALA A CA 1
ATOM 929 C C . ALA A 1 115 ? -0.481 9.604 -1.776 1.00 85.75 115 ALA A C 1
ATOM 931 O O . ALA A 1 115 ? -0.792 9.318 -0.620 1.00 85.75 115 ALA A O 1
ATOM 932 N N . ALA A 1 116 ? 0.630 10.295 -2.071 1.00 83.69 116 ALA A N 1
ATOM 933 C CA . ALA A 1 116 ? 1.564 10.785 -1.065 1.00 83.69 116 ALA A CA 1
ATOM 934 C C . ALA A 1 116 ? 0.854 11.582 0.034 1.00 83.69 116 ALA A C 1
ATOM 936 O O . ALA A 1 116 ? 1.062 11.280 1.200 1.00 83.69 116 ALA A O 1
ATOM 937 N N . HIS A 1 117 ? -0.024 12.537 -0.302 1.00 84.19 117 HIS A N 1
ATOM 938 C CA . HIS A 1 117 ? -0.747 13.335 0.699 1.00 84.19 117 HIS A CA 1
ATOM 939 C C . HIS A 1 117 ? -1.673 12.513 1.609 1.00 84.19 117 HIS A C 1
ATOM 941 O O . HIS A 1 117 ? -1.915 12.938 2.738 1.00 84.19 117 HIS A O 1
ATOM 947 N N . LEU A 1 118 ? -2.170 11.358 1.155 1.00 87.50 118 LEU A N 1
ATOM 948 C CA . LEU A 1 118 ? -3.065 10.510 1.944 1.00 87.50 118 LEU A CA 1
ATOM 949 C C . LEU A 1 118 ? -2.295 9.594 2.899 1.00 87.50 118 LEU A C 1
ATOM 951 O O . LEU A 1 118 ? -2.551 9.646 4.102 1.00 87.50 118 LEU A O 1
ATOM 955 N N . TYR A 1 119 ? -1.294 8.848 2.405 1.00 85.31 119 TYR A N 1
ATOM 956 C CA . TYR A 1 119 ? -0.370 8.094 3.271 1.00 85.31 119 TYR A CA 1
ATOM 957 C C . TYR A 1 119 ? 0.211 9.004 4.352 1.00 85.31 119 TYR A C 1
ATOM 959 O O . TYR A 1 119 ? 0.200 8.667 5.529 1.00 85.31 119 TYR A O 1
ATOM 967 N N . GLN A 1 120 ? 0.622 10.203 3.942 1.00 83.31 120 GLN A N 1
ATOM 968 C CA . GLN A 1 120 ? 1.177 11.246 4.787 1.00 83.31 120 GLN A CA 1
ATOM 969 C C . GLN A 1 120 ? 0.244 11.743 5.901 1.00 83.31 120 GLN A C 1
ATOM 971 O O . GLN A 1 120 ? 0.720 12.243 6.919 1.00 83.31 120 GLN A O 1
ATOM 976 N N . HIS A 1 121 ? -1.072 11.676 5.711 1.00 87.00 121 HIS A N 1
ATOM 977 C CA . HIS A 1 121 ? -2.030 12.069 6.740 1.00 87.00 121 HIS A CA 1
ATOM 978 C C . HIS A 1 121 ? -2.202 10.950 7.771 1.00 87.00 121 HIS A C 1
ATOM 980 O O . HIS A 1 121 ? -2.112 11.210 8.970 1.00 87.00 121 HIS A O 1
ATOM 986 N N . VAL A 1 122 ? -2.349 9.706 7.299 1.00 86.94 122 VAL A N 1
ATOM 987 C CA . VAL A 1 122 ? -2.414 8.502 8.146 1.00 86.94 122 VAL A CA 1
ATOM 988 C C . VAL A 1 122 ? -1.150 8.381 9.009 1.00 86.94 122 VAL A C 1
ATOM 990 O O . VAL A 1 122 ? -1.233 8.242 10.226 1.00 86.94 122 VAL A O 1
ATOM 993 N N . ALA A 1 123 ? 0.006 8.575 8.382 1.00 80.62 123 ALA A N 1
ATOM 994 C CA . ALA A 1 123 ? 1.338 8.651 8.974 1.00 80.62 123 ALA A CA 1
ATOM 995 C C . ALA A 1 123 ? 1.509 9.622 10.151 1.00 80.62 123 ALA A C 1
ATOM 997 O O . ALA A 1 123 ? 2.263 9.347 11.080 1.00 80.62 123 ALA A O 1
ATOM 998 N N . SER A 1 124 ? 0.844 10.781 10.109 1.00 81.94 124 SER A N 1
ATOM 999 C CA . SER A 1 124 ? 0.909 11.758 11.208 1.00 81.94 124 SER A CA 1
ATOM 1000 C C . SER A 1 124 ? 0.102 11.350 12.441 1.00 81.94 124 SER A C 1
ATOM 1002 O O . SER A 1 124 ? 0.188 12.027 13.462 1.00 81.94 124 SER A O 1
ATOM 1004 N N . ILE A 1 125 ? -0.709 10.295 12.337 1.00 82.56 125 ILE A N 1
ATOM 1005 C CA . ILE A 1 125 ? -1.643 9.852 13.379 1.00 82.56 125 ILE A CA 1
ATOM 1006 C C . ILE A 1 125 ? -1.220 8.483 13.931 1.00 82.56 125 ILE A C 1
ATOM 1008 O O . ILE A 1 125 ? -1.334 8.248 15.133 1.00 82.56 125 ILE A O 1
ATOM 1012 N N . ILE A 1 126 ? -0.677 7.605 13.083 1.00 75.56 126 ILE A N 1
ATOM 1013 C CA . ILE A 1 126 ? -0.198 6.271 13.458 1.00 75.56 126 ILE A CA 1
ATOM 1014 C C . ILE A 1 126 ? 1.160 5.957 12.812 1.00 75.56 126 ILE A C 1
ATOM 1016 O O . ILE A 1 126 ? 1.342 6.178 11.619 1.00 75.56 126 ILE A O 1
ATOM 1020 N N . GLN A 1 127 ? 2.114 5.473 13.621 1.00 71.69 127 GLN A N 1
ATOM 1021 C CA . GLN A 1 127 ? 3.522 5.249 13.245 1.00 71.69 127 GLN A CA 1
ATOM 1022 C C . GLN A 1 127 ? 3.844 3.764 12.998 1.00 71.69 127 GLN A C 1
ATOM 1024 O O . GLN A 1 127 ? 3.608 2.941 13.881 1.00 71.69 127 GLN A O 1
ATOM 1029 N N . PHE A 1 128 ? 4.390 3.432 11.822 1.00 69.75 128 PHE A N 1
ATOM 1030 C CA . PHE A 1 128 ? 4.725 2.072 11.348 1.00 69.75 128 PHE A CA 1
ATOM 1031 C C . PHE A 1 128 ? 5.427 2.097 9.967 1.00 69.75 128 PHE A C 1
ATOM 1033 O O . PHE A 1 128 ? 5.467 3.132 9.296 1.00 69.75 128 PHE A O 1
ATOM 1040 N N . LYS A 1 129 ? 6.057 0.980 9.570 1.00 65.94 129 LYS A N 1
ATOM 1041 C CA . LYS A 1 129 ? 7.122 0.947 8.543 1.00 65.94 129 LYS A CA 1
ATOM 1042 C C . LYS A 1 129 ? 6.616 0.863 7.101 1.00 65.94 129 LYS A C 1
ATOM 1044 O O . LYS A 1 129 ? 7.159 1.513 6.205 1.00 65.94 129 LYS A O 1
ATOM 1049 N N . GLU A 1 130 ? 5.580 0.075 6.861 1.00 71.31 130 GLU A N 1
ATOM 1050 C CA . GLU A 1 130 ? 5.256 -0.505 5.555 1.00 71.31 130 GLU A CA 1
ATOM 1051 C C . GLU A 1 130 ? 4.770 0.532 4.517 1.00 71.31 130 GLU A C 1
ATOM 1053 O O . GLU A 1 130 ? 4.848 0.328 3.311 1.00 71.31 130 GLU A O 1
ATOM 1058 N N . ALA A 1 131 ? 4.345 1.717 4.956 1.00 70.69 131 ALA A N 1
ATOM 1059 C CA . ALA A 1 131 ? 4.085 2.871 4.100 1.00 70.69 131 ALA A CA 1
ATOM 1060 C C . ALA A 1 131 ? 4.818 4.157 4.529 1.00 70.69 131 ALA A C 1
ATOM 1062 O O . ALA A 1 131 ? 4.577 5.220 3.957 1.00 70.69 131 ALA A O 1
ATOM 1063 N N . HIS A 1 132 ? 5.799 4.058 5.435 1.00 70.00 132 HIS A N 1
ATOM 1064 C CA . HIS A 1 132 ? 7.029 4.842 5.252 1.00 70.00 132 HIS A CA 1
ATOM 1065 C C . HIS A 1 132 ? 7.639 4.439 3.898 1.00 70.00 132 HIS A C 1
ATOM 1067 O O . HIS A 1 132 ? 7.958 5.297 3.073 1.00 70.00 132 HIS A O 1
ATOM 1073 N N . TYR A 1 133 ? 7.650 3.124 3.633 1.00 71.81 133 TYR A N 1
ATOM 1074 C CA . TYR A 1 133 ? 8.005 2.509 2.358 1.00 71.81 133 TYR A CA 1
ATOM 1075 C C . TYR A 1 133 ? 7.123 2.999 1.186 1.00 71.81 133 TYR A C 1
ATOM 1077 O O . TYR A 1 133 ? 7.653 3.689 0.320 1.00 71.81 133 TYR A O 1
ATOM 1085 N N . ASN A 1 134 ? 5.797 2.792 1.162 1.00 78.62 134 ASN A N 1
ATOM 1086 C CA . ASN A 1 134 ? 4.929 3.349 0.100 1.00 78.62 134 ASN A CA 1
ATOM 1087 C C . ASN A 1 134 ? 5.020 4.874 -0.072 1.00 78.62 134 ASN A C 1
ATOM 1089 O O . ASN A 1 134 ? 4.864 5.345 -1.194 1.00 78.62 134 ASN A O 1
ATOM 1093 N N . LEU A 1 135 ? 5.268 5.676 0.972 1.00 81.69 135 LEU A N 1
ATOM 1094 C CA . LEU A 1 135 ? 5.464 7.118 0.784 1.00 81.69 135 LEU A CA 1
ATOM 1095 C C . LEU A 1 135 ? 6.823 7.436 0.137 1.00 81.69 135 LEU A C 1
ATOM 1097 O O . LEU A 1 135 ? 6.900 8.305 -0.738 1.00 81.69 135 LEU A O 1
ATOM 1101 N N . GLY A 1 136 ? 7.877 6.700 0.503 1.00 72.62 136 GLY A N 1
ATOM 1102 C CA . GLY A 1 136 ? 9.131 6.662 -0.251 1.00 72.62 136 GLY A CA 1
ATOM 1103 C C . GLY A 1 136 ? 8.895 6.259 -1.708 1.00 72.62 136 GLY A C 1
ATOM 1104 O O . GLY A 1 136 ? 9.409 6.904 -2.619 1.00 72.62 136 GLY A O 1
ATOM 1105 N N . LEU A 1 137 ? 8.011 5.288 -1.940 1.00 77.62 137 LEU A N 1
ATOM 1106 C CA . LEU A 1 137 ? 7.613 4.808 -3.258 1.00 77.62 137 LEU A CA 1
ATOM 1107 C C . LEU A 1 137 ? 6.812 5.851 -4.057 1.00 77.62 137 LEU A C 1
ATOM 1109 O O . LEU A 1 137 ? 7.099 6.057 -5.232 1.00 77.62 137 LEU A O 1
ATOM 1113 N N . CYS A 1 138 ? 5.896 6.607 -3.439 1.00 81.00 138 CYS A N 1
ATOM 1114 C CA . CYS A 1 138 ? 5.244 7.757 -4.078 1.00 81.00 138 CYS A CA 1
ATOM 1115 C C . CYS A 1 138 ? 6.270 8.783 -4.572 1.00 81.00 138 CYS A C 1
ATOM 1117 O O . CYS A 1 138 ? 6.101 9.364 -5.645 1.00 81.00 138 CYS A O 1
ATOM 1119 N N . ARG A 1 139 ? 7.318 9.037 -3.775 1.00 80.81 139 ARG A N 1
ATOM 1120 C CA . ARG A 1 139 ? 8.401 9.980 -4.097 1.00 80.81 139 ARG A CA 1
ATOM 1121 C C . ARG A 1 139 ? 9.277 9.427 -5.228 1.00 80.81 139 ARG A C 1
ATOM 1123 O O . ARG A 1 139 ? 9.505 10.137 -6.202 1.00 80.81 139 ARG A O 1
ATOM 1130 N N . MET A 1 140 ? 9.663 8.154 -5.150 1.00 78.19 140 MET A N 1
ATOM 1131 C CA . MET A 1 140 ? 10.418 7.407 -6.166 1.00 78.19 140 MET A CA 1
ATOM 1132 C C . MET A 1 140 ? 9.688 7.378 -7.520 1.00 78.19 140 MET A C 1
ATOM 1134 O O . MET A 1 140 ? 10.245 7.785 -8.536 1.00 78.19 140 MET A O 1
ATOM 1138 N N . MET A 1 141 ? 8.404 7.015 -7.534 1.00 73.94 141 MET A N 1
ATOM 1139 C CA . MET A 1 141 ? 7.572 7.004 -8.743 1.00 73.94 141 MET A CA 1
ATOM 1140 C C . MET A 1 141 ? 7.275 8.419 -9.268 1.00 73.94 141 MET A C 1
ATOM 1142 O O . MET A 1 141 ? 7.227 8.634 -10.478 1.00 73.94 141 MET A O 1
ATOM 1146 N N . SER A 1 142 ? 7.147 9.420 -8.385 1.00 73.69 142 SER A N 1
ATOM 1147 C CA . SER A 1 142 ? 7.062 10.830 -8.801 1.00 73.69 142 SER A CA 1
ATOM 1148 C C . SER A 1 142 ? 8.354 11.315 -9.466 1.00 73.69 142 SER A C 1
ATOM 1150 O O . SER A 1 142 ? 8.272 12.057 -10.442 1.00 73.69 142 SER A O 1
ATOM 1152 N N . TYR A 1 143 ? 9.522 10.895 -8.970 1.00 74.00 143 TYR A N 1
ATOM 1153 C CA . TYR A 1 143 ? 10.828 11.185 -9.568 1.00 74.00 143 TYR A CA 1
ATOM 1154 C C . TYR A 1 143 ? 10.955 10.527 -10.950 1.00 74.00 143 TYR A C 1
ATOM 1156 O O . TYR A 1 143 ? 11.189 11.232 -11.932 1.00 74.00 143 TYR A O 1
ATOM 1164 N N . LEU A 1 144 ? 10.669 9.223 -11.053 1.00 68.00 144 LEU A N 1
ATOM 1165 C CA . LEU A 1 144 ? 10.650 8.492 -12.327 1.00 68.00 144 LEU A CA 1
ATOM 1166 C C . LEU A 1 144 ? 9.681 9.109 -13.350 1.00 68.00 144 LEU A C 1
ATOM 1168 O O . LEU A 1 144 ? 10.033 9.244 -14.514 1.00 68.00 144 LEU A O 1
ATOM 1172 N N . SER A 1 145 ? 8.512 9.614 -12.930 1.00 66.69 145 SER A N 1
ATOM 1173 C CA . SER A 1 145 ? 7.589 10.340 -13.829 1.00 66.69 145 SER A CA 1
ATOM 1174 C C . SER A 1 145 ? 8.130 11.675 -14.381 1.00 66.69 145 SER A C 1
ATOM 1176 O O . SER A 1 145 ? 7.448 12.346 -15.156 1.00 66.69 145 SER A O 1
ATOM 1178 N N . THR A 1 146 ? 9.334 12.086 -13.969 1.00 64.00 146 THR A N 1
ATOM 1179 C CA . THR A 1 146 ? 10.026 13.305 -14.421 1.00 64.00 146 THR A CA 1
ATOM 1180 C C . THR A 1 146 ? 11.427 13.050 -14.989 1.00 64.00 146 THR A C 1
ATOM 1182 O O . THR A 1 146 ? 12.096 14.007 -15.381 1.00 64.00 146 THR A O 1
ATOM 1185 N N . CYS A 1 147 ? 11.881 11.794 -15.046 1.00 56.81 147 CYS A N 1
ATOM 1186 C CA . CYS A 1 147 ? 13.238 11.431 -15.450 1.00 56.81 147 CYS A CA 1
ATOM 1187 C C . CYS A 1 147 ? 13.225 10.297 -16.480 1.00 56.81 147 CYS A C 1
ATOM 1189 O O . CYS A 1 147 ? 12.553 9.289 -16.291 1.00 56.81 147 CYS A O 1
ATOM 1191 N N . ASN A 1 148 ? 14.014 10.441 -17.547 1.00 56.31 148 ASN A N 1
ATOM 1192 C CA . ASN A 1 148 ? 14.144 9.429 -18.599 1.00 56.31 148 ASN A CA 1
ATOM 1193 C C . ASN A 1 148 ? 15.102 8.296 -18.173 1.00 56.31 148 ASN A C 1
ATOM 1195 O O . ASN A 1 148 ? 16.122 8.079 -18.825 1.00 56.31 148 ASN A O 1
ATOM 1199 N N . ASP A 1 149 ? 14.796 7.598 -17.077 1.00 58.97 149 ASP A N 1
ATOM 1200 C CA . ASP A 1 149 ? 15.411 6.296 -16.790 1.00 58.97 149 ASP A CA 1
ATOM 1201 C C . ASP A 1 149 ? 14.704 5.220 -17.639 1.00 58.97 149 ASP A C 1
ATOM 1203 O O . ASP A 1 149 ? 13.478 5.079 -17.538 1.00 58.97 149 ASP A O 1
ATOM 1207 N N . PRO A 1 150 ? 15.417 4.477 -18.506 1.00 59.25 150 PRO A N 1
ATOM 1208 C CA . PRO A 1 150 ? 14.818 3.376 -19.246 1.00 59.25 150 PRO A CA 1
ATOM 1209 C C . PRO A 1 150 ? 14.405 2.195 -18.348 1.00 59.25 150 PRO A C 1
ATOM 1211 O O . PRO A 1 150 ? 13.393 1.553 -18.643 1.00 59.25 150 PRO A O 1
ATOM 1214 N N . LEU A 1 151 ? 15.144 1.876 -17.280 1.00 60.81 151 LEU A N 1
ATOM 1215 C CA . LEU A 1 151 ? 15.028 0.585 -16.591 1.00 60.81 151 LEU A CA 1
ATOM 1216 C C . LEU A 1 151 ? 13.791 0.470 -15.688 1.00 60.81 151 LEU A C 1
ATOM 1218 O O . LEU A 1 151 ? 13.390 1.392 -14.981 1.00 60.81 151 LEU A O 1
ATOM 1222 N N . SER A 1 152 ? 13.195 -0.724 -15.683 1.00 65.81 152 SER A N 1
ATOM 1223 C CA . SER A 1 152 ? 12.109 -1.101 -14.773 1.00 65.81 152 SER A CA 1
ATOM 1224 C C . SER A 1 152 ? 12.679 -1.825 -13.561 1.00 65.81 152 SER A C 1
ATOM 1226 O O . SER A 1 152 ? 13.371 -2.834 -13.704 1.00 65.81 152 SER A O 1
ATOM 1228 N N . TYR A 1 153 ? 12.363 -1.338 -12.365 1.00 63.25 153 TYR A N 1
ATOM 1229 C CA . TYR A 1 153 ? 12.781 -1.935 -11.095 1.00 63.25 153 TYR A CA 1
ATOM 1230 C C . TYR A 1 153 ? 11.661 -2.802 -10.488 1.00 63.25 153 TYR A C 1
ATOM 1232 O O . TYR A 1 153 ? 10.488 -2.568 -10.794 1.00 63.25 153 TYR A O 1
ATOM 1240 N N . PRO A 1 154 ? 11.986 -3.794 -9.632 1.00 57.56 154 PRO A N 1
ATOM 1241 C CA . PRO A 1 154 ? 11.017 -4.665 -8.952 1.00 57.56 154 PRO A CA 1
ATOM 1242 C C . PRO A 1 154 ? 10.272 -3.921 -7.830 1.00 57.56 154 PRO A C 1
ATOM 1244 O O . PRO A 1 154 ? 10.407 -4.201 -6.640 1.00 57.56 154 PRO A O 1
ATOM 1247 N N . ILE A 1 155 ? 9.482 -2.933 -8.235 1.00 64.19 155 ILE A N 1
ATOM 1248 C CA . ILE A 1 155 ? 8.671 -2.081 -7.374 1.00 64.19 155 ILE A CA 1
ATOM 1249 C C . ILE A 1 155 ? 7.328 -2.768 -7.115 1.00 64.19 155 ILE A C 1
ATOM 1251 O O . ILE A 1 155 ? 6.582 -3.054 -8.049 1.00 64.19 155 ILE A O 1
ATOM 1255 N N . SER A 1 156 ? 7.011 -2.987 -5.840 1.00 57.00 156 SER A N 1
ATOM 1256 C CA . SER A 1 156 ? 5.691 -3.435 -5.384 1.00 57.00 156 SER A CA 1
ATOM 1257 C C . SER A 1 156 ? 5.126 -2.409 -4.411 1.00 57.00 156 SER A C 1
ATOM 1259 O O . SER A 1 156 ? 5.875 -1.801 -3.652 1.00 57.00 156 SER A O 1
ATOM 1261 N N . ILE A 1 157 ? 3.811 -2.214 -4.418 1.00 57.62 157 ILE A N 1
ATOM 1262 C CA . ILE A 1 157 ? 3.128 -1.483 -3.345 1.00 57.62 157 ILE A CA 1
ATOM 1263 C C . ILE A 1 157 ? 3.052 -2.436 -2.151 1.00 57.62 157 ILE A C 1
ATOM 1265 O O . ILE A 1 157 ? 2.532 -3.540 -2.296 1.00 57.62 157 ILE A O 1
ATOM 1269 N N . ASP A 1 158 ? 3.525 -2.053 -0.969 1.00 56.72 158 ASP A N 1
ATOM 1270 C CA . ASP A 1 158 ? 3.137 -2.823 0.210 1.00 56.72 158 ASP A CA 1
ATOM 1271 C C . ASP A 1 158 ? 1.645 -2.562 0.469 1.00 56.72 158 ASP A C 1
ATOM 1273 O O . ASP A 1 158 ? 1.200 -1.416 0.448 1.00 56.72 158 ASP A O 1
ATOM 1277 N N . SER A 1 159 ? 0.832 -3.597 0.686 1.00 52.22 159 SER A N 1
ATOM 1278 C CA . SER A 1 159 ? -0.589 -3.409 1.021 1.00 52.22 159 SER A CA 1
ATOM 1279 C C . SER A 1 159 ? -0.809 -2.917 2.462 1.00 52.22 159 SER A C 1
ATOM 1281 O O . SER A 1 159 ? -1.948 -2.864 2.927 1.00 52.22 159 SER A O 1
ATOM 1283 N N . HIS A 1 160 ? 0.281 -2.515 3.121 1.00 43.75 160 HIS A N 1
ATOM 1284 C CA . HIS A 1 160 ? 0.448 -1.959 4.464 1.00 43.75 160 HIS A CA 1
ATOM 1285 C C . HIS A 1 160 ? 1.325 -0.648 4.340 1.00 43.75 160 HIS A C 1
ATOM 1287 O O . HIS A 1 160 ? 1.755 -0.324 3.238 1.00 43.75 160 HIS A O 1
ATOM 1293 N N . ILE A 1 161 ? 1.679 0.223 5.308 1.00 38.41 161 ILE A N 1
ATOM 1294 C CA . ILE A 1 161 ? 0.981 0.853 6.448 1.00 38.41 161 ILE A CA 1
ATOM 1295 C C . ILE A 1 161 ? 1.823 2.075 7.039 1.00 38.41 161 ILE A C 1
ATOM 1297 O O . ILE A 1 161 ? 3.012 1.905 7.291 1.00 38.41 161 ILE A O 1
ATOM 1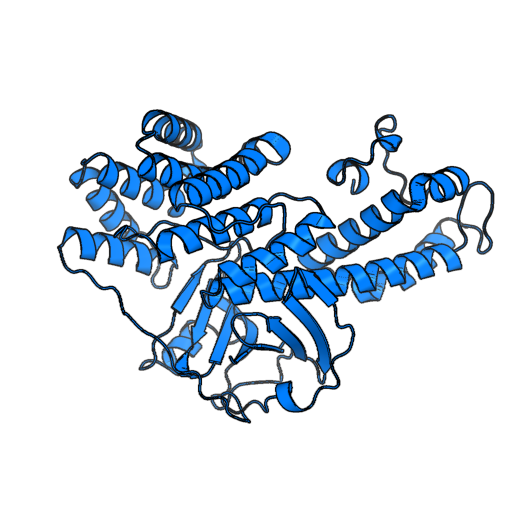301 N N . PRO A 1 162 ? 1.348 3.355 7.108 1.00 35.00 162 PRO A N 1
ATOM 1302 C CA . PRO A 1 162 ? 2.176 4.558 6.719 1.00 35.00 162 PRO A CA 1
ATOM 1303 C C . PRO A 1 162 ? 3.073 5.403 7.672 1.00 35.00 162 PRO A C 1
ATOM 1305 O O . PRO A 1 162 ? 2.791 5.514 8.852 1.00 35.00 162 PRO A O 1
ATOM 1308 N N . LEU A 1 163 ? 4.049 6.167 7.109 1.00 34.34 163 LEU A N 1
ATOM 1309 C CA . LEU A 1 163 ? 4.825 7.251 7.790 1.00 34.34 163 LEU A CA 1
ATOM 1310 C C . LEU A 1 163 ? 5.222 8.493 6.890 1.00 34.34 163 LEU A C 1
ATOM 1312 O O . LEU A 1 163 ? 4.513 8.768 5.932 1.00 34.34 163 LEU A O 1
ATOM 1316 N N . GLU A 1 164 ? 6.240 9.328 7.225 1.00 32.41 164 GLU A N 1
ATOM 1317 C CA . GLU A 1 164 ? 6.161 10.834 7.286 1.00 32.41 164 GLU A CA 1
ATOM 1318 C C . GLU A 1 164 ? 6.833 11.804 6.208 1.00 32.41 164 GLU A C 1
ATOM 1320 O O . GLU A 1 164 ? 7.368 11.370 5.183 1.00 32.41 164 GLU A O 1
ATOM 1325 N N . ARG A 1 165 ? 6.749 13.154 6.426 1.00 27.62 165 ARG A N 1
ATOM 1326 C CA . ARG A 1 165 ? 6.876 14.376 5.528 1.00 27.62 165 ARG A CA 1
ATOM 1327 C C . ARG A 1 165 ? 8.203 14.623 4.753 1.00 27.62 165 ARG A C 1
ATOM 1329 O O . ARG A 1 165 ? 9.133 13.841 4.877 1.00 27.62 165 ARG A O 1
ATOM 1336 N N . THR A 1 166 ? 8.332 15.587 3.807 1.00 25.83 166 THR A N 1
ATOM 1337 C CA . THR A 1 166 ? 7.789 16.983 3.710 1.00 25.83 166 THR A CA 1
ATOM 1338 C C . THR A 1 166 ? 7.444 17.481 2.279 1.00 25.83 166 THR A C 1
ATOM 1340 O O . THR A 1 166 ? 7.593 16.758 1.299 1.00 25.83 166 THR A O 1
ATOM 1343 N N . HIS A 1 167 ? 6.951 18.729 2.157 1.00 26.19 167 HIS A N 1
ATOM 1344 C CA . HIS A 1 167 ? 6.549 19.416 0.911 1.00 26.19 167 HIS A CA 1
ATOM 1345 C C . HIS A 1 167 ? 7.621 20.369 0.337 1.00 26.19 167 HIS A C 1
ATOM 1347 O O . HIS A 1 167 ? 8.362 21.009 1.081 1.00 26.19 167 HIS A O 1
ATOM 1353 N N . GLY A 1 168 ? 7.561 20.597 -0.980 1.00 26.53 168 GLY A N 1
ATOM 1354 C CA . GLY A 1 168 ? 8.105 21.773 -1.674 1.00 26.53 168 GLY A CA 1
ATOM 1355 C C . GLY A 1 168 ? 8.023 21.621 -3.200 1.00 26.53 168 GLY A C 1
ATOM 1356 O O . GLY A 1 168 ? 7.857 20.505 -3.691 1.00 26.53 168 GLY A O 1
ATOM 1357 N N . GLN A 1 169 ? 8.174 22.708 -3.970 1.00 36.25 169 GLN A N 1
ATOM 1358 C CA . GLN A 1 169 ? 8.571 22.579 -5.384 1.00 36.25 169 GLN A CA 1
ATOM 1359 C C . GLN A 1 169 ? 10.060 22.239 -5.419 1.00 36.25 169 GLN A C 1
ATOM 1361 O O . GLN A 1 169 ? 10.916 23.118 -5.492 1.00 36.25 169 GLN A O 1
ATOM 1366 N N . GLN A 1 170 ? 10.350 20.955 -5.241 1.00 40.19 170 GLN A N 1
ATOM 1367 C CA . GLN A 1 170 ? 11.702 20.466 -5.049 1.00 40.19 170 GLN A CA 1
ATOM 1368 C C . GLN A 1 170 ? 12.326 19.947 -6.340 1.00 40.19 170 GLN A C 1
ATOM 1370 O O . GLN A 1 170 ? 11.670 19.379 -7.211 1.00 40.19 170 GLN A O 1
ATOM 1375 N N . ASN A 1 171 ? 13.633 20.165 -6.423 1.00 55.72 171 ASN A N 1
ATOM 1376 C CA . ASN A 1 171 ? 14.507 19.639 -7.457 1.00 55.72 171 ASN A CA 1
ATOM 1377 C C . ASN A 1 171 ? 14.452 18.086 -7.436 1.00 55.72 171 ASN A C 1
ATOM 1379 O O . ASN A 1 171 ? 14.377 17.516 -6.344 1.00 55.72 171 ASN A O 1
ATOM 1383 N N . PRO A 1 172 ? 14.494 17.377 -8.584 1.00 56.94 172 PRO A N 1
ATOM 1384 C CA . PRO A 1 172 ? 14.345 15.916 -8.617 1.00 56.94 172 PRO A CA 1
ATOM 1385 C C . PRO A 1 172 ? 15.308 15.162 -7.683 1.00 56.94 172 PRO A C 1
ATOM 1387 O O . PRO A 1 172 ? 14.896 14.238 -6.986 1.00 56.94 172 PRO A O 1
ATOM 1390 N N . GLN A 1 173 ? 16.562 15.608 -7.564 1.00 66.50 173 GLN A N 1
ATOM 1391 C CA . GLN A 1 173 ? 17.553 15.029 -6.654 1.00 66.50 173 GLN A CA 1
ATOM 1392 C C . GLN A 1 173 ? 17.207 15.229 -5.163 1.00 66.50 173 GLN A C 1
ATOM 1394 O O . GLN A 1 173 ? 17.680 14.468 -4.321 1.00 66.50 173 GLN A O 1
ATOM 1399 N N . GLN A 1 174 ? 16.371 16.210 -4.805 1.00 62.72 174 GLN A N 1
ATOM 1400 C CA . GLN A 1 174 ? 15.821 16.342 -3.448 1.00 62.72 174 GLN A CA 1
ATOM 1401 C C . GLN A 1 174 ? 14.686 15.335 -3.206 1.00 62.72 174 GLN A C 1
ATOM 1403 O O . GLN A 1 174 ? 14.677 14.691 -2.161 1.00 62.72 174 GLN A O 1
ATOM 1408 N N . ILE A 1 175 ? 13.797 15.126 -4.189 1.00 62.59 175 ILE A N 1
ATOM 1409 C CA . ILE A 1 175 ? 12.736 14.100 -4.125 1.00 62.59 175 ILE A CA 1
ATOM 1410 C C . ILE A 1 175 ? 13.360 12.712 -3.925 1.00 62.59 175 ILE A C 1
ATOM 1412 O O . ILE A 1 175 ? 12.918 11.953 -3.061 1.00 62.59 175 ILE A O 1
ATOM 1416 N N . LEU A 1 176 ? 14.432 12.417 -4.667 1.00 74.44 176 LEU A N 1
ATOM 1417 C CA . LEU A 1 176 ? 15.190 11.174 -4.555 1.00 74.44 176 LEU A CA 1
ATOM 1418 C C . LEU A 1 176 ? 15.803 10.986 -3.154 1.00 74.44 176 LEU A C 1
ATOM 1420 O O . LEU A 1 176 ? 15.667 9.916 -2.567 1.00 74.44 176 LEU A O 1
ATOM 1424 N N . 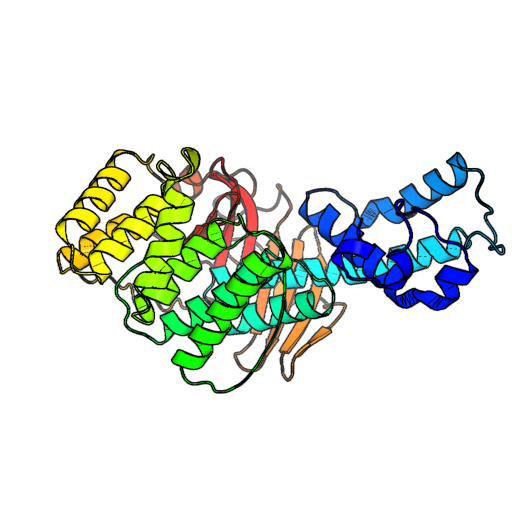LYS A 1 177 ? 16.390 12.037 -2.563 1.00 77.38 177 LYS A N 1
ATOM 1425 C CA . LYS A 1 177 ? 16.887 12.005 -1.173 1.00 77.38 177 LYS A CA 1
ATOM 1426 C C . LYS A 1 177 ? 15.771 11.844 -0.135 1.00 77.38 177 LYS A C 1
ATOM 1428 O O . LYS A 1 177 ? 15.973 11.189 0.884 1.00 77.38 177 LYS A O 1
ATOM 1433 N N . SER A 1 178 ? 14.580 12.391 -0.379 1.00 66.69 178 SER A N 1
ATOM 1434 C CA . SER A 1 178 ? 13.417 12.156 0.487 1.00 66.69 178 SER A CA 1
ATOM 1435 C C . SER A 1 178 ? 12.866 10.731 0.366 1.00 66.69 178 SER A C 1
ATOM 1437 O O . SER A 1 178 ? 12.364 10.203 1.357 1.00 66.69 178 SER A O 1
ATOM 1439 N N . ALA A 1 179 ? 12.968 10.088 -0.802 1.00 77.25 179 ALA A N 1
ATOM 1440 C CA . ALA A 1 179 ? 12.673 8.662 -0.952 1.00 77.25 179 ALA A CA 1
ATOM 1441 C C . ALA A 1 179 ? 13.705 7.811 -0.191 1.00 77.25 179 ALA A C 1
ATOM 1443 O O . ALA A 1 179 ? 13.315 7.029 0.671 1.00 77.25 179 ALA A O 1
ATOM 1444 N N . GLN A 1 180 ? 15.002 8.068 -0.412 1.00 83.69 180 GLN A N 1
ATOM 1445 C CA . GLN A 1 180 ? 16.122 7.432 0.292 1.00 83.69 180 GLN A CA 1
ATOM 1446 C C . GLN A 1 180 ? 15.911 7.428 1.812 1.00 83.69 180 GLN A C 1
ATOM 1448 O O . GLN A 1 180 ? 15.825 6.361 2.415 1.00 83.69 180 GLN A O 1
ATOM 1453 N N . ARG A 1 181 ? 15.707 8.607 2.424 1.00 83.31 181 ARG A N 1
ATOM 1454 C CA . ARG A 1 181 ? 15.537 8.704 3.881 1.00 83.31 181 ARG A CA 1
ATOM 1455 C C . ARG A 1 181 ? 14.302 7.960 4.403 1.00 83.31 181 ARG A C 1
ATOM 1457 O O . ARG A 1 181 ? 14.299 7.513 5.544 1.00 83.31 181 ARG A O 1
ATOM 1464 N N . SER A 1 182 ? 13.266 7.801 3.577 1.00 74.62 182 SER A N 1
ATOM 1465 C CA . SER A 1 182 ? 12.061 7.042 3.949 1.00 74.62 182 SER A CA 1
ATOM 1466 C C . SER A 1 182 ? 12.334 5.538 4.044 1.00 74.62 182 SER A C 1
ATOM 1468 O O . SER A 1 182 ? 11.717 4.868 4.864 1.00 74.62 182 SER A O 1
ATOM 1470 N N . PHE A 1 183 ? 13.259 5.010 3.235 1.00 84.31 183 PHE A N 1
ATOM 1471 C CA . PHE A 1 183 ? 13.680 3.607 3.289 1.00 84.31 183 PHE A CA 1
ATOM 1472 C C . PHE A 1 183 ? 14.777 3.366 4.336 1.00 84.31 183 PHE A C 1
ATOM 1474 O O . PHE A 1 183 ? 14.749 2.336 5.003 1.00 84.31 183 PHE A O 1
ATOM 1481 N N . GLU A 1 184 ? 15.691 4.322 4.539 1.00 84.56 184 GLU A N 1
ATOM 1482 C CA . GLU A 1 184 ? 16.662 4.290 5.647 1.00 84.56 184 GLU A CA 1
ATOM 1483 C C . GLU A 1 184 ? 15.953 4.175 7.002 1.00 84.56 184 GLU A C 1
ATOM 1485 O O . GLU A 1 184 ? 16.270 3.278 7.774 1.00 84.56 184 GLU A O 1
ATOM 1490 N N . LEU A 1 185 ? 14.928 5.003 7.254 1.00 78.75 185 LEU A N 1
ATOM 1491 C CA . LEU A 1 185 ? 14.133 4.954 8.489 1.00 78.75 185 LEU A CA 1
ATOM 1492 C C . LEU A 1 185 ? 13.504 3.574 8.741 1.00 78.75 185 LEU A C 1
ATOM 1494 O O . LEU A 1 185 ? 13.462 3.133 9.884 1.00 78.75 185 LEU A O 1
ATOM 1498 N N . VAL A 1 186 ? 13.065 2.859 7.696 1.00 78.69 186 VAL A N 1
ATOM 1499 C CA . VAL A 1 186 ? 12.535 1.489 7.839 1.00 78.69 186 VAL A CA 1
ATOM 1500 C C . VAL A 1 186 ? 13.605 0.526 8.358 1.00 78.69 186 VAL A C 1
ATOM 1502 O O . VAL A 1 186 ? 13.308 -0.271 9.247 1.00 78.69 186 VAL A O 1
ATOM 1505 N N . LEU A 1 187 ? 14.835 0.612 7.846 1.00 84.38 187 LEU A N 1
ATOM 1506 C CA . LEU A 1 187 ? 15.938 -0.269 8.245 1.00 84.38 187 LEU A CA 1
ATOM 1507 C C . LEU A 1 187 ? 16.585 0.136 9.584 1.00 84.38 187 LEU A C 1
ATOM 1509 O O . LEU A 1 187 ? 17.098 -0.728 10.291 1.00 84.38 187 LEU A O 1
ATOM 1513 N N . GLU A 1 188 ? 16.569 1.427 9.926 1.00 84.38 188 GLU A N 1
ATOM 1514 C CA . GLU A 1 188 ? 17.120 1.971 11.174 1.00 84.38 188 GLU A CA 1
ATOM 1515 C C . GLU A 1 188 ? 16.196 1.733 12.380 1.00 84.38 188 GLU A C 1
ATOM 1517 O O . GLU A 1 188 ? 16.640 1.181 13.387 1.00 84.38 188 GLU A O 1
ATOM 1522 N N . ASP A 1 189 ? 14.922 2.132 12.277 1.00 72.06 189 ASP A N 1
ATOM 1523 C CA . ASP A 1 189 ? 14.026 2.269 13.437 1.00 72.06 189 ASP A CA 1
ATOM 1524 C C . ASP A 1 189 ? 13.005 1.120 13.589 1.00 72.06 189 ASP A C 1
ATOM 1526 O O . ASP A 1 189 ? 12.429 0.962 14.668 1.00 72.06 189 ASP A O 1
ATOM 1530 N N . TYR A 1 190 ? 12.756 0.316 12.542 1.00 70.88 190 TYR A N 1
ATOM 1531 C CA . TYR A 1 190 ? 11.650 -0.662 12.531 1.00 70.88 190 TYR A CA 1
ATOM 1532 C C . TYR A 1 190 ? 12.069 -2.104 12.229 1.00 70.88 190 TYR A C 1
ATOM 1534 O O . TYR A 1 190 ? 11.688 -3.017 12.960 1.00 70.88 190 TYR A O 1
ATOM 1542 N N . ASP A 1 191 ? 12.781 -2.334 11.125 1.00 76.06 191 ASP A N 1
ATOM 1543 C CA . ASP A 1 191 ? 13.068 -3.672 10.604 1.00 76.06 191 ASP A CA 1
ATOM 1544 C C . ASP A 1 191 ? 14.303 -3.661 9.690 1.00 76.06 191 ASP A C 1
ATOM 1546 O O . ASP A 1 191 ? 14.217 -3.478 8.473 1.00 76.06 191 ASP A O 1
ATOM 1550 N N . LYS A 1 192 ? 15.470 -3.906 10.294 1.00 83.81 192 LYS A N 1
ATOM 1551 C CA . LYS A 1 192 ? 16.774 -3.978 9.614 1.00 83.81 192 LYS A CA 1
ATOM 1552 C C . LYS A 1 192 ? 16.870 -5.044 8.512 1.00 83.81 192 LYS A C 1
ATOM 1554 O O . LYS A 1 192 ? 17.812 -5.004 7.721 1.00 83.81 192 LYS A O 1
ATOM 1559 N N . ASP A 1 193 ? 15.941 -6.000 8.456 1.00 80.75 193 ASP A N 1
ATOM 1560 C CA . ASP A 1 193 ? 15.960 -7.124 7.513 1.00 80.75 193 ASP A CA 1
ATOM 1561 C C . ASP A 1 193 ? 14.900 -6.981 6.404 1.00 80.75 193 ASP A C 1
ATOM 1563 O O . ASP A 1 193 ? 14.801 -7.835 5.522 1.00 80.75 193 ASP A O 1
ATOM 1567 N N . TYR A 1 194 ? 14.166 -5.861 6.380 1.00 79.44 194 TYR A N 1
ATOM 1568 C CA . TYR A 1 194 ? 13.070 -5.597 5.448 1.00 79.44 194 TYR A CA 1
ATOM 1569 C C . TYR A 1 194 ? 13.528 -5.477 3.977 1.00 79.44 194 TYR A C 1
ATOM 1571 O O . TYR A 1 194 ? 13.865 -4.399 3.471 1.00 79.44 194 TYR A O 1
ATOM 1579 N N . ARG A 1 195 ? 13.523 -6.617 3.270 1.00 81.44 195 ARG A N 1
ATOM 1580 C CA . ARG A 1 195 ? 14.087 -6.795 1.915 1.00 81.44 195 ARG A CA 1
ATOM 1581 C C . ARG A 1 195 ? 13.605 -5.765 0.889 1.00 81.44 195 ARG A C 1
ATOM 1583 O O . ARG A 1 195 ? 14.427 -5.236 0.146 1.00 81.44 195 ARG A O 1
ATOM 1590 N N . HIS A 1 196 ? 12.320 -5.404 0.883 1.00 77.94 196 HIS A N 1
ATOM 1591 C CA . HIS A 1 196 ? 11.781 -4.449 -0.095 1.00 77.94 196 HIS A CA 1
ATOM 1592 C C . HIS A 1 196 ? 12.393 -3.040 0.025 1.00 77.94 196 HIS A C 1
ATOM 1594 O O . HIS A 1 196 ? 12.607 -2.388 -0.999 1.00 77.94 196 HIS A O 1
ATOM 1600 N N . ALA A 1 197 ? 12.748 -2.580 1.235 1.00 80.75 197 ALA A N 1
ATOM 1601 C CA . ALA A 1 197 ? 13.494 -1.327 1.402 1.00 80.75 197 ALA A CA 1
ATOM 1602 C C . ALA A 1 197 ? 14.953 -1.462 0.935 1.00 80.75 197 ALA A C 1
ATOM 1604 O O . ALA A 1 197 ? 15.469 -0.534 0.316 1.00 80.75 197 ALA A O 1
ATOM 1605 N N . LYS A 1 198 ? 15.598 -2.620 1.152 1.00 87.31 198 LYS A N 1
ATOM 1606 C CA . LYS A 1 198 ? 16.953 -2.892 0.632 1.00 87.31 198 LYS A CA 1
ATOM 1607 C C . LYS A 1 198 ? 16.974 -2.867 -0.903 1.00 87.31 198 LYS A C 1
ATOM 1609 O O . LYS A 1 198 ? 17.819 -2.186 -1.475 1.00 87.31 198 LYS A O 1
ATOM 1614 N N . PHE A 1 199 ? 16.007 -3.506 -1.571 1.00 82.50 199 PHE A N 1
ATOM 1615 C CA . PHE A 1 199 ? 15.870 -3.464 -3.037 1.00 82.50 199 PHE A CA 1
ATOM 1616 C C . PHE A 1 199 ? 15.670 -2.030 -3.561 1.00 82.50 199 PHE A C 1
ATOM 1618 O O . PHE A 1 199 ? 16.338 -1.610 -4.507 1.00 82.50 199 PHE A O 1
ATOM 1625 N N . ALA A 1 200 ? 14.791 -1.249 -2.921 1.00 81.25 200 ALA A N 1
ATOM 1626 C CA . ALA A 1 200 ? 14.534 0.136 -3.316 1.00 81.25 200 ALA A CA 1
ATOM 1627 C C . ALA A 1 200 ? 15.748 1.059 -3.081 1.00 81.25 200 ALA A C 1
ATOM 1629 O O . ALA A 1 200 ? 16.018 1.934 -3.902 1.00 81.25 200 ALA A O 1
ATOM 1630 N N . LEU A 1 201 ? 16.514 0.845 -2.004 1.00 86.75 201 LEU A N 1
ATOM 1631 C CA . LEU A 1 201 ? 17.760 1.574 -1.749 1.00 86.75 201 LEU A CA 1
ATOM 1632 C C . LEU A 1 201 ? 18.863 1.227 -2.754 1.00 86.75 201 LEU A C 1
ATOM 1634 O O . LEU A 1 201 ? 19.553 2.140 -3.191 1.00 86.75 201 LEU A O 1
ATOM 1638 N N . ILE A 1 202 ? 18.997 -0.035 -3.182 1.00 86.19 202 ILE A N 1
ATOM 1639 C CA . ILE A 1 202 ? 19.957 -0.421 -4.235 1.00 86.19 202 ILE A CA 1
ATOM 1640 C C . ILE A 1 202 ? 19.692 0.369 -5.527 1.00 86.19 202 ILE A C 1
ATOM 1642 O O . ILE A 1 202 ? 20.628 0.945 -6.075 1.00 86.19 202 ILE A O 1
ATOM 1646 N N . ALA A 1 203 ? 18.428 0.477 -5.958 1.00 82.00 203 ALA A N 1
ATOM 1647 C CA . ALA A 1 203 ? 18.045 1.282 -7.123 1.00 82.00 203 ALA A CA 1
ATOM 1648 C C . ALA A 1 203 ? 18.361 2.779 -6.933 1.00 82.00 203 ALA A C 1
ATOM 1650 O O . ALA A 1 203 ? 18.963 3.413 -7.795 1.00 82.00 203 ALA A O 1
ATOM 1651 N N . ILE A 1 204 ? 18.018 3.346 -5.769 1.00 84.62 204 ILE A N 1
ATOM 1652 C CA . ILE A 1 204 ? 18.321 4.749 -5.446 1.00 84.62 204 ILE A CA 1
ATOM 1653 C C . ILE A 1 204 ? 19.831 5.023 -5.440 1.00 84.62 204 ILE A C 1
ATOM 1655 O O . ILE A 1 204 ? 20.258 6.077 -5.912 1.00 84.62 204 ILE A O 1
ATOM 1659 N N . TYR A 1 205 ? 20.642 4.107 -4.912 1.00 87.88 205 TYR A N 1
ATOM 1660 C CA . TYR A 1 205 ? 22.095 4.242 -4.889 1.00 87.88 205 TYR A CA 1
ATOM 1661 C C . TYR A 1 205 ? 22.712 4.091 -6.286 1.00 87.88 205 TYR A C 1
ATOM 1663 O O . TYR A 1 205 ? 23.615 4.861 -6.612 1.00 87.88 205 TYR A O 1
ATOM 1671 N N . GLY A 1 206 ? 22.177 3.204 -7.133 1.00 81.94 206 GLY A N 1
ATOM 1672 C CA . GLY A 1 206 ? 22.506 3.117 -8.561 1.00 81.94 206 GLY A CA 1
ATOM 1673 C C . GLY A 1 206 ? 22.311 4.454 -9.281 1.00 81.94 206 GLY A C 1
ATOM 1674 O O . GLY A 1 206 ? 23.278 5.050 -9.762 1.00 81.94 206 GLY A O 1
ATOM 1675 N N . TRP A 1 207 ? 21.104 5.022 -9.197 1.00 79.31 207 TRP A N 1
ATOM 1676 C CA . TRP A 1 207 ? 20.765 6.336 -9.765 1.00 79.31 207 TRP A CA 1
ATOM 1677 C C . TRP A 1 207 ? 21.588 7.514 -9.213 1.00 79.31 207 TRP A C 1
ATOM 1679 O O . TRP A 1 207 ? 21.672 8.568 -9.848 1.00 79.31 207 TRP A O 1
ATOM 1689 N N . GLN A 1 208 ? 22.165 7.377 -8.015 1.00 83.19 208 GLN A N 1
ATOM 1690 C CA . GLN A 1 208 ? 23.045 8.382 -7.407 1.00 83.19 208 GLN A CA 1
ATOM 1691 C C . GLN A 1 208 ? 24.529 8.205 -7.774 1.00 83.19 208 GLN A C 1
ATOM 1693 O O . GLN A 1 208 ? 25.311 9.121 -7.520 1.00 83.19 208 GLN A O 1
ATOM 1698 N N . GLY A 1 209 ? 24.927 7.065 -8.350 1.00 82.38 209 GLY A N 1
ATOM 1699 C CA . GLY A 1 209 ? 26.333 6.681 -8.533 1.00 82.38 209 GLY A CA 1
ATOM 1700 C C . GLY A 1 209 ? 27.023 6.184 -7.251 1.00 82.38 209 GLY A C 1
ATOM 1701 O O . GLY A 1 209 ? 28.248 6.070 -7.206 1.00 82.38 209 GLY A O 1
ATOM 1702 N N . ASN A 1 210 ? 26.253 5.879 -6.204 1.00 87.00 210 ASN A N 1
ATOM 1703 C CA . ASN A 1 210 ? 26.725 5.405 -4.898 1.00 87.00 210 ASN A CA 1
ATOM 1704 C C . ASN A 1 210 ? 26.893 3.872 -4.917 1.00 87.00 210 ASN A C 1
ATOM 1706 O O . ASN A 1 210 ? 26.211 3.112 -4.227 1.00 87.00 210 ASN A O 1
ATOM 1710 N N . HIS A 1 211 ? 27.769 3.398 -5.807 1.00 84.44 211 HIS A N 1
ATOM 1711 C CA . HIS A 1 211 ? 27.877 1.974 -6.134 1.00 84.44 211 HIS A CA 1
ATOM 1712 C C . HIS A 1 211 ? 28.406 1.107 -4.975 1.00 84.44 211 HIS A C 1
ATOM 1714 O O . HIS A 1 211 ? 28.138 -0.092 -4.962 1.00 84.44 211 HIS A O 1
ATOM 1720 N N . GLU A 1 212 ? 29.131 1.665 -4.000 1.00 85.56 212 GLU A N 1
ATOM 1721 C CA . GLU A 1 212 ? 29.652 0.899 -2.855 1.00 85.56 212 GLU A CA 1
ATOM 1722 C C . GLU A 1 212 ? 28.561 0.627 -1.807 1.00 85.56 212 GLU A C 1
ATOM 1724 O O . GLU A 1 212 ? 28.457 -0.484 -1.288 1.00 85.56 212 GLU A O 1
ATOM 1729 N N . GLU A 1 213 ? 27.682 1.597 -1.559 1.00 87.88 213 GLU A N 1
ATOM 1730 C CA . GLU A 1 213 ? 26.495 1.455 -0.717 1.00 87.88 213 GLU A CA 1
ATOM 1731 C C . GLU A 1 213 ? 25.519 0.420 -1.304 1.00 87.88 213 GLU A C 1
ATOM 1733 O O . GLU A 1 213 ? 25.007 -0.439 -0.581 1.00 87.88 213 GLU A O 1
ATOM 1738 N N . ALA A 1 214 ? 25.332 0.431 -2.629 1.00 86.69 214 ALA A N 1
ATOM 1739 C CA . ALA A 1 214 ? 24.568 -0.591 -3.344 1.00 86.69 214 ALA A CA 1
ATOM 1740 C C . ALA A 1 214 ? 25.193 -1.996 -3.203 1.00 86.69 214 ALA A C 1
ATOM 1742 O O . ALA A 1 214 ? 24.496 -2.940 -2.826 1.00 86.69 214 ALA A O 1
ATOM 1743 N N . LYS A 1 215 ? 26.510 -2.139 -3.427 1.00 86.62 215 LYS A N 1
ATOM 1744 C CA . LYS A 1 215 ? 27.239 -3.410 -3.234 1.00 86.62 215 LYS A CA 1
ATOM 1745 C C . LYS A 1 215 ? 27.148 -3.925 -1.799 1.00 86.62 215 LYS A C 1
ATOM 1747 O O . LYS A 1 215 ? 27.042 -5.131 -1.603 1.00 86.62 215 LYS A O 1
ATOM 1752 N N . SER A 1 216 ? 27.167 -3.033 -0.808 1.00 88.38 216 SER A N 1
ATOM 1753 C CA . SER A 1 216 ? 27.022 -3.388 0.607 1.00 88.38 216 SER A CA 1
ATOM 1754 C C . SER A 1 216 ? 25.674 -4.070 0.880 1.00 88.38 216 SER A C 1
ATOM 1756 O O . SER A 1 216 ? 25.643 -5.172 1.426 1.00 88.38 216 SER A O 1
ATOM 1758 N N . LEU A 1 217 ? 24.568 -3.482 0.401 1.00 86.62 217 LEU A N 1
ATOM 1759 C CA . LEU A 1 217 ? 23.228 -4.075 0.517 1.00 86.62 217 LEU A CA 1
ATOM 1760 C C . LEU A 1 217 ? 23.076 -5.377 -0.287 1.00 86.62 217 LEU A C 1
ATOM 1762 O O . LEU A 1 217 ? 22.446 -6.318 0.191 1.00 86.62 217 LEU A O 1
ATOM 1766 N N . ILE A 1 218 ? 23.664 -5.458 -1.486 1.00 85.94 218 ILE A N 1
ATOM 1767 C CA . ILE A 1 218 ? 23.677 -6.690 -2.292 1.00 85.94 218 ILE A CA 1
ATOM 1768 C C . ILE A 1 218 ? 24.435 -7.805 -1.559 1.00 85.94 218 ILE A C 1
ATOM 1770 O O . ILE A 1 218 ? 23.948 -8.933 -1.500 1.00 85.94 218 ILE A O 1
ATOM 1774 N N . SER A 1 219 ? 25.592 -7.497 -0.969 1.00 85.56 219 SER A N 1
ATOM 1775 C CA . SER A 1 219 ? 26.408 -8.443 -0.198 1.00 85.56 219 SER A CA 1
ATOM 1776 C C . SER A 1 219 ? 25.647 -8.982 1.016 1.00 85.56 219 SER A C 1
ATOM 1778 O O . SER A 1 219 ? 25.555 -10.196 1.185 1.00 85.56 219 SER A O 1
ATOM 1780 N N . ASP A 1 220 ? 25.030 -8.091 1.802 1.00 84.12 220 ASP A N 1
ATOM 1781 C CA . ASP A 1 220 ? 24.182 -8.434 2.950 1.00 84.12 220 ASP A CA 1
ATOM 1782 C C . ASP A 1 220 ? 23.063 -9.414 2.552 1.00 84.12 220 ASP A C 1
ATOM 1784 O O . ASP A 1 220 ? 22.999 -10.529 3.077 1.00 84.12 220 ASP A O 1
ATOM 1788 N N . LEU A 1 221 ? 22.267 -9.067 1.531 1.00 82.56 221 LEU A N 1
ATOM 1789 C CA . LEU A 1 221 ? 21.218 -9.937 0.983 1.00 82.56 221 LEU A CA 1
ATOM 1790 C C . LEU A 1 221 ? 21.769 -11.299 0.523 1.00 82.56 221 LEU A C 1
ATOM 1792 O O . LEU A 1 221 ? 21.205 -12.337 0.874 1.00 82.56 221 LEU A O 1
ATOM 1796 N N . THR A 1 222 ? 22.899 -11.310 -0.193 1.00 78.06 222 THR A N 1
ATOM 1797 C CA . THR A 1 222 ? 23.528 -12.528 -0.744 1.00 78.06 222 THR A CA 1
ATOM 1798 C C . THR A 1 222 ? 24.001 -13.506 0.339 1.00 78.06 222 THR A C 1
ATOM 1800 O O . THR A 1 222 ? 24.108 -14.702 0.074 1.00 78.06 222 THR A O 1
ATOM 1803 N N . THR A 1 223 ? 24.245 -13.056 1.577 1.00 73.06 223 THR A N 1
ATOM 1804 C CA . THR A 1 223 ? 24.570 -13.981 2.684 1.00 73.06 223 THR A CA 1
ATOM 1805 C C . THR A 1 223 ? 23.379 -14.818 3.170 1.00 73.06 223 THR A C 1
ATOM 1807 O O . THR A 1 223 ? 23.579 -15.787 3.905 1.00 73.06 223 THR A O 1
ATOM 1810 N N . SER A 1 224 ? 22.150 -14.497 2.743 1.00 69.12 224 SER A N 1
ATOM 1811 C CA . SER A 1 224 ? 20.936 -15.254 3.067 1.00 69.12 224 SER A CA 1
ATOM 1812 C C . SER A 1 224 ? 20.488 -16.143 1.898 1.00 69.12 224 SER A C 1
ATOM 1814 O O . SER A 1 224 ? 20.176 -15.660 0.810 1.00 69.12 224 SER A O 1
ATOM 1816 N N . VAL A 1 225 ? 20.413 -17.459 2.136 1.00 56.22 225 VAL A N 1
ATOM 1817 C CA . VAL A 1 225 ? 20.062 -18.467 1.110 1.00 56.22 225 VAL A CA 1
ATOM 1818 C C . VAL A 1 225 ? 18.670 -18.217 0.506 1.00 56.22 225 VAL A C 1
ATOM 1820 O O . VAL A 1 225 ? 18.470 -18.396 -0.691 1.00 56.22 225 VAL A O 1
ATOM 1823 N N . GLU A 1 226 ? 17.726 -17.719 1.309 1.00 60.81 226 GLU A N 1
ATOM 1824 C CA . GLU A 1 226 ? 16.364 -17.365 0.873 1.00 60.81 226 GLU A CA 1
ATOM 1825 C C . GLU A 1 226 ? 16.294 -16.120 -0.033 1.00 60.81 226 GLU A C 1
ATOM 1827 O O . GLU A 1 226 ? 15.246 -15.858 -0.621 1.00 60.81 226 GLU A O 1
ATOM 1832 N N . SER A 1 227 ? 17.373 -15.334 -0.144 1.00 59.38 227 SER A N 1
ATOM 1833 C CA . SER A 1 227 ? 17.426 -14.174 -1.046 1.00 59.38 227 SER A CA 1
ATOM 1834 C C . SER A 1 227 ? 18.150 -14.477 -2.356 1.00 59.38 227 SER A C 1
ATOM 1836 O O . SER A 1 227 ? 17.815 -13.870 -3.365 1.00 59.38 227 SER A O 1
ATOM 1838 N N . SER A 1 228 ? 19.091 -15.429 -2.394 1.00 61.22 228 SER A N 1
ATOM 1839 C CA . SER A 1 228 ? 19.807 -15.783 -3.635 1.00 61.22 228 SER A CA 1
ATOM 1840 C C . SER A 1 228 ? 18.920 -16.397 -4.728 1.00 61.22 228 SER A C 1
ATOM 1842 O O . SER A 1 228 ? 19.308 -16.380 -5.892 1.00 61.22 228 SER A O 1
ATOM 1844 N N . GLU A 1 229 ? 17.736 -16.900 -4.370 1.00 72.75 229 GLU A N 1
ATOM 1845 C CA . GLU A 1 229 ? 16.734 -17.443 -5.303 1.00 72.75 229 GLU A CA 1
ATOM 1846 C C . GLU A 1 229 ? 15.499 -16.523 -5.461 1.00 72.75 229 GLU A C 1
ATOM 1848 O O . GLU A 1 229 ? 14.581 -16.847 -6.211 1.00 72.75 229 GLU A O 1
ATOM 1853 N N . ASP A 1 230 ? 15.459 -15.365 -4.785 1.00 81.06 230 ASP A N 1
ATOM 1854 C CA . ASP A 1 230 ? 14.326 -14.428 -4.824 1.00 81.06 230 ASP A CA 1
ATOM 1855 C C . ASP A 1 230 ? 14.271 -13.691 -6.186 1.00 81.06 230 ASP A C 1
ATOM 1857 O O . ASP A 1 230 ? 15.194 -12.934 -6.513 1.00 81.06 230 ASP A O 1
ATOM 1861 N N . PRO A 1 231 ? 13.192 -13.832 -6.987 1.00 82.44 231 PRO A N 1
ATOM 1862 C CA . PRO A 1 231 ? 13.073 -13.168 -8.287 1.00 82.44 231 PRO A CA 1
ATOM 1863 C C . PRO A 1 231 ? 13.141 -11.633 -8.233 1.00 82.44 231 PRO A C 1
ATOM 1865 O O . PRO A 1 231 ? 13.578 -11.003 -9.198 1.00 82.44 231 PRO A O 1
ATOM 1868 N N . TYR A 1 232 ? 12.728 -11.018 -7.120 1.00 81.69 232 TYR A N 1
ATOM 1869 C CA . TYR A 1 232 ? 12.792 -9.569 -6.910 1.00 81.69 232 TYR A CA 1
ATOM 1870 C C . TYR A 1 232 ? 14.228 -9.134 -6.584 1.00 81.69 232 TYR A C 1
ATOM 1872 O O . TYR A 1 232 ? 14.682 -8.100 -7.082 1.00 81.69 232 TYR A O 1
ATOM 1880 N N . PHE A 1 233 ? 14.983 -9.943 -5.831 1.00 84.62 233 PHE A N 1
ATOM 1881 C CA . PHE A 1 233 ? 16.420 -9.723 -5.642 1.00 84.62 233 PHE A CA 1
ATOM 1882 C C . PHE A 1 233 ? 17.184 -9.879 -6.958 1.00 84.62 233 PHE A C 1
ATOM 1884 O O . PHE A 1 233 ? 17.920 -8.974 -7.342 1.00 84.62 233 PHE A O 1
ATOM 1891 N N . LEU A 1 234 ? 16.969 -10.980 -7.682 1.00 86.69 234 LEU A N 1
ATOM 1892 C CA . LEU A 1 234 ? 17.666 -11.275 -8.935 1.00 86.69 234 LEU A CA 1
ATOM 1893 C C . LEU A 1 234 ? 17.400 -10.210 -10.011 1.00 86.69 234 LEU A C 1
ATOM 1895 O O . LEU A 1 234 ? 18.335 -9.789 -10.690 1.00 86.69 234 LEU A O 1
ATOM 1899 N N . LEU A 1 235 ? 16.172 -9.688 -10.119 1.00 85.56 235 LEU A N 1
ATOM 1900 C CA . LEU A 1 235 ? 15.865 -8.556 -11.004 1.00 85.56 235 LEU A CA 1
ATOM 1901 C C . LEU A 1 235 ? 16.555 -7.252 -10.548 1.00 85.56 235 LEU A C 1
ATOM 1903 O O . LEU A 1 235 ? 17.057 -6.501 -11.382 1.00 85.56 235 LEU A O 1
ATOM 1907 N N . THR A 1 236 ? 16.648 -6.996 -9.237 1.00 84.31 236 THR A N 1
ATOM 1908 C CA . THR A 1 236 ? 17.403 -5.845 -8.695 1.00 84.31 236 THR A CA 1
ATOM 1909 C C . THR A 1 236 ? 18.899 -5.958 -9.015 1.00 84.31 236 THR A C 1
ATOM 1911 O O . THR A 1 236 ? 19.517 -4.995 -9.468 1.00 84.31 236 THR A O 1
ATOM 1914 N N . LEU A 1 237 ? 19.474 -7.145 -8.815 1.00 86.62 237 LEU A N 1
ATOM 1915 C CA . LEU A 1 237 ? 20.875 -7.460 -9.084 1.00 86.62 237 LEU A CA 1
ATOM 1916 C C . LEU A 1 237 ? 21.203 -7.342 -10.580 1.00 86.62 237 LEU A C 1
ATOM 1918 O O . LEU A 1 237 ? 22.218 -6.753 -10.944 1.00 86.62 237 LEU A O 1
ATOM 1922 N N . ALA A 1 238 ? 20.319 -7.837 -11.450 1.00 87.56 238 ALA A N 1
ATOM 1923 C CA . ALA A 1 238 ? 20.453 -7.702 -12.895 1.00 87.56 238 ALA A CA 1
ATOM 1924 C C . ALA A 1 238 ? 20.479 -6.230 -13.332 1.00 87.56 238 ALA A C 1
ATOM 1926 O O . ALA A 1 238 ? 21.393 -5.834 -14.053 1.00 87.56 238 ALA A O 1
ATOM 1927 N N . ASN A 1 239 ? 19.550 -5.399 -12.835 1.00 85.69 239 ASN A N 1
ATOM 1928 C CA . ASN A 1 239 ? 19.567 -3.954 -13.089 1.00 85.69 239 ASN A CA 1
ATOM 1929 C C . ASN A 1 239 ? 20.892 -3.315 -12.638 1.00 85.69 239 ASN A C 1
ATOM 1931 O O . ASN A 1 239 ? 21.494 -2.568 -13.404 1.00 85.69 239 ASN A O 1
ATOM 1935 N N . HIS A 1 240 ? 21.390 -3.664 -11.446 1.00 86.69 240 HIS A N 1
ATOM 1936 C CA . HIS A 1 240 ? 22.667 -3.155 -10.941 1.00 86.69 240 HIS A CA 1
ATOM 1937 C C . HIS A 1 240 ? 23.855 -3.529 -11.848 1.00 86.69 240 HIS A C 1
ATOM 1939 O O . HIS A 1 240 ? 24.745 -2.703 -12.063 1.00 86.69 240 HIS A O 1
ATOM 1945 N N . TYR A 1 241 ? 23.883 -4.734 -12.430 1.00 88.19 241 TYR A N 1
ATOM 1946 C CA . TYR A 1 241 ? 24.905 -5.095 -13.421 1.00 88.19 241 TYR A CA 1
ATOM 1947 C C . TYR A 1 241 ? 24.819 -4.230 -14.688 1.00 88.19 241 TYR A C 1
ATOM 1949 O O . TYR A 1 241 ? 25.851 -3.720 -15.130 1.00 88.19 241 TYR A O 1
ATOM 1957 N N . ILE A 1 242 ? 23.611 -3.981 -15.215 1.00 86.00 242 ILE A N 1
ATOM 1958 C CA . ILE A 1 242 ? 23.393 -3.078 -16.362 1.00 86.00 242 ILE A CA 1
ATOM 1959 C C . ILE A 1 242 ? 23.897 -1.656 -16.055 1.00 86.00 242 ILE A C 1
ATOM 1961 O O . ILE A 1 242 ? 24.648 -1.091 -16.851 1.00 86.00 242 ILE A O 1
ATOM 1965 N N . GLU A 1 243 ? 23.558 -1.091 -14.888 1.00 82.06 243 GLU A N 1
ATOM 1966 C CA . GLU A 1 243 ? 24.030 0.238 -14.454 1.00 82.06 243 GLU A CA 1
ATOM 1967 C C . GLU A 1 243 ? 25.564 0.322 -14.365 1.00 82.06 243 GLU A C 1
ATOM 1969 O O . GLU A 1 243 ? 26.167 1.304 -14.796 1.00 82.06 243 GLU A O 1
ATOM 1974 N N . ASN A 1 244 ? 26.218 -0.729 -13.855 1.00 84.31 244 ASN A N 1
ATOM 1975 C CA . ASN A 1 244 ? 27.682 -0.821 -13.770 1.00 84.31 244 ASN A CA 1
ATOM 1976 C C . ASN A 1 244 ? 28.350 -1.207 -15.112 1.00 84.31 244 ASN A C 1
ATOM 1978 O O . ASN A 1 244 ? 29.545 -1.495 -15.143 1.00 84.31 244 ASN A O 1
ATOM 1982 N N . SER A 1 245 ? 27.611 -1.183 -16.229 1.00 84.62 245 SER A N 1
ATOM 1983 C CA . SER A 1 245 ? 28.067 -1.546 -17.583 1.00 84.62 245 SER A CA 1
ATOM 1984 C C . SER A 1 245 ? 28.433 -3.025 -17.807 1.00 84.62 245 SER A C 1
ATOM 1986 O O . SER A 1 245 ? 28.958 -3.358 -18.871 1.00 84.62 245 SER A O 1
ATOM 1988 N N . ASP A 1 246 ? 28.103 -3.934 -16.883 1.00 88.12 246 ASP A N 1
ATOM 1989 C CA . ASP A 1 246 ? 28.183 -5.384 -17.116 1.00 88.12 246 ASP A CA 1
ATOM 1990 C C . ASP A 1 246 ? 26.878 -5.901 -17.741 1.00 88.12 246 ASP A C 1
ATOM 1992 O O . ASP A 1 246 ? 26.048 -6.579 -17.128 1.00 88.12 246 ASP A O 1
ATOM 1996 N N . MET A 1 247 ? 26.697 -5.528 -19.008 1.00 87.81 247 MET A N 1
ATOM 1997 C CA . MET A 1 247 ? 25.510 -5.860 -19.798 1.00 87.81 247 MET A CA 1
ATOM 1998 C C . MET A 1 247 ? 25.272 -7.375 -19.879 1.00 87.81 247 MET A C 1
ATOM 2000 O O . MET A 1 247 ? 24.131 -7.827 -19.835 1.00 87.81 247 MET A O 1
ATOM 2004 N N . ALA A 1 248 ? 26.349 -8.165 -19.955 1.00 89.12 248 ALA A N 1
ATOM 2005 C CA . ALA A 1 248 ? 26.278 -9.610 -20.144 1.00 89.12 248 ALA A CA 1
ATOM 2006 C C . ALA A 1 248 ? 25.770 -10.349 -18.895 1.00 89.12 248 ALA A C 1
ATOM 2008 O O . ALA A 1 248 ? 24.974 -11.279 -19.030 1.00 89.12 248 ALA A O 1
ATOM 2009 N N . GLN A 1 249 ? 26.187 -9.941 -17.687 1.00 90.06 249 GLN A N 1
ATOM 2010 C CA . GLN A 1 249 ? 25.665 -10.536 -16.451 1.00 90.06 249 GLN A CA 1
ATOM 2011 C C . GLN A 1 249 ? 24.195 -10.160 -16.216 1.00 90.06 249 GLN A C 1
ATOM 2013 O O . GLN A 1 249 ? 23.389 -11.036 -15.898 1.00 90.06 249 GLN A O 1
ATOM 2018 N N . GLY A 1 250 ? 23.814 -8.896 -16.438 1.00 88.94 250 GLY A N 1
ATOM 2019 C CA . GLY A 1 250 ? 22.419 -8.464 -16.290 1.00 88.94 250 GLY A CA 1
ATOM 2020 C C . GLY A 1 250 ? 21.465 -9.151 -17.277 1.00 88.94 250 GLY A C 1
ATOM 2021 O O . GLY A 1 250 ? 20.431 -9.681 -16.868 1.00 88.94 250 GLY A O 1
ATOM 2022 N N . GLU A 1 251 ? 21.836 -9.228 -18.560 1.00 90.94 251 GLU A N 1
ATOM 2023 C CA . GLU A 1 251 ? 21.028 -9.896 -19.590 1.00 90.94 251 GLU A CA 1
ATOM 2024 C C . GLU A 1 251 ? 20.856 -11.400 -19.312 1.00 90.94 251 GLU A C 1
ATOM 2026 O O . GLU A 1 251 ? 19.754 -11.936 -19.465 1.00 90.94 251 GLU A O 1
ATOM 2031 N N . ALA A 1 252 ? 21.913 -12.085 -18.859 1.00 92.06 252 ALA A N 1
ATOM 2032 C CA . ALA A 1 252 ? 21.846 -13.504 -18.514 1.00 92.06 252 ALA A CA 1
ATOM 2033 C C . ALA A 1 252 ? 20.821 -13.776 -17.398 1.00 92.06 252 ALA A C 1
ATOM 2035 O O . ALA A 1 252 ? 20.004 -14.690 -17.529 1.00 92.06 252 ALA A O 1
ATOM 2036 N N . ILE A 1 253 ? 20.807 -12.947 -16.347 1.00 91.75 253 ILE A N 1
ATOM 2037 C CA . ILE A 1 253 ? 19.847 -13.068 -15.240 1.00 91.75 253 ILE A CA 1
ATOM 2038 C C . ILE A 1 253 ? 18.419 -12.754 -15.716 1.00 91.75 253 ILE A C 1
ATOM 204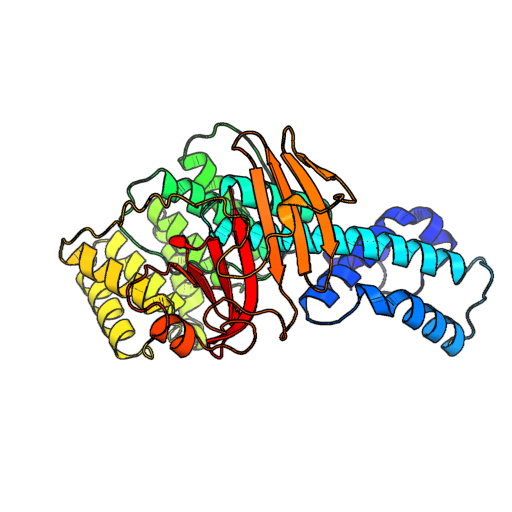0 O O . ILE A 1 253 ? 17.495 -13.494 -15.379 1.00 91.75 253 ILE A O 1
ATOM 2044 N N . TYR A 1 254 ? 18.213 -11.725 -16.553 1.00 91.06 254 TYR A N 1
ATOM 2045 C CA . TYR A 1 254 ? 16.894 -11.449 -17.144 1.00 91.06 254 TYR A CA 1
ATOM 2046 C C . TYR A 1 254 ? 16.355 -12.649 -17.938 1.00 91.06 254 TYR A C 1
ATOM 2048 O O . TYR A 1 254 ? 15.193 -13.029 -17.777 1.00 91.06 254 TYR A O 1
ATOM 2056 N N . ARG A 1 255 ? 17.186 -13.263 -18.794 1.00 91.25 255 ARG A N 1
ATOM 2057 C CA . ARG A 1 255 ? 16.771 -14.405 -19.627 1.00 91.25 255 ARG A CA 1
ATOM 2058 C C . ARG A 1 255 ? 16.550 -15.679 -18.808 1.00 91.25 255 ARG A C 1
ATOM 2060 O O . ARG A 1 255 ? 15.655 -16.445 -19.158 1.00 91.25 255 ARG A O 1
ATOM 2067 N N . GLN A 1 256 ? 17.288 -15.878 -17.713 1.00 91.75 256 GLN A N 1
ATOM 2068 C CA . GLN A 1 256 ? 17.002 -16.945 -16.753 1.00 91.75 256 GLN A CA 1
ATOM 2069 C C . GLN A 1 256 ? 15.643 -16.724 -16.068 1.00 91.75 256 GLN A C 1
ATOM 2071 O O . GLN A 1 256 ? 14.775 -17.590 -16.144 1.00 91.75 256 GLN A O 1
ATOM 2076 N N . LEU A 1 257 ? 15.412 -15.551 -15.465 1.00 89.94 257 LEU A N 1
ATOM 2077 C CA . LEU A 1 257 ? 14.155 -15.247 -14.769 1.00 89.94 257 LEU A CA 1
ATOM 2078 C C . LEU A 1 257 ? 12.926 -15.399 -15.678 1.00 89.94 257 LEU A C 1
ATOM 2080 O O . LEU A 1 257 ? 11.887 -15.879 -15.233 1.00 89.94 257 LEU A O 1
ATOM 2084 N N . LEU A 1 258 ? 13.037 -15.033 -16.957 1.00 88.38 258 LEU A N 1
ATOM 2085 C CA . LEU A 1 258 ? 11.956 -15.198 -17.933 1.00 88.38 258 LEU A CA 1
ATOM 2086 C C . LEU A 1 258 ? 11.655 -16.674 -18.276 1.00 88.38 258 LEU A C 1
ATOM 2088 O O . LEU A 1 258 ? 10.553 -16.975 -18.728 1.00 88.38 258 LEU A O 1
ATOM 2092 N N . SER A 1 259 ? 12.616 -17.581 -18.069 1.00 88.62 259 SER A N 1
ATOM 2093 C CA . SER A 1 259 ? 12.456 -19.033 -18.243 1.00 88.62 259 SER A CA 1
ATOM 2094 C C . SER A 1 259 ? 11.916 -19.719 -16.983 1.00 88.62 259 SER A C 1
ATOM 2096 O O . SER A 1 259 ? 11.128 -20.658 -17.089 1.00 88.62 259 SER A O 1
ATOM 2098 N N . ASP A 1 260 ? 12.346 -19.266 -15.804 1.00 88.81 260 ASP A N 1
ATOM 2099 C CA . ASP A 1 260 ? 12.065 -19.932 -14.526 1.00 88.81 260 ASP A CA 1
ATOM 2100 C C . ASP A 1 260 ? 10.714 -19.502 -13.911 1.00 88.81 260 ASP A C 1
ATOM 2102 O O . ASP A 1 260 ? 10.115 -20.244 -13.129 1.00 88.81 260 ASP A O 1
ATOM 2106 N N . LEU A 1 261 ? 10.199 -18.316 -14.266 1.00 84.94 261 LEU A N 1
ATOM 2107 C CA . LEU A 1 261 ? 8.950 -17.774 -13.719 1.00 84.94 261 LEU A CA 1
ATOM 2108 C C . LEU A 1 261 ? 7.682 -18.318 -14.414 1.00 84.94 261 LEU A C 1
ATOM 2110 O O . LEU A 1 261 ? 7.620 -18.386 -15.643 1.00 84.94 261 LEU A O 1
ATOM 2114 N N . PRO A 1 262 ? 6.605 -18.627 -13.660 1.00 80.44 262 PRO A N 1
ATOM 2115 C CA . PRO A 1 262 ? 5.354 -19.108 -14.238 1.00 80.44 262 PRO A CA 1
ATOM 2116 C C . PRO A 1 262 ? 4.628 -18.012 -15.032 1.00 80.44 262 PRO A C 1
ATOM 2118 O O . PRO A 1 262 ? 4.594 -16.844 -14.640 1.00 80.44 262 PRO A O 1
ATOM 2121 N N . GLY A 1 263 ? 3.986 -18.398 -16.138 1.00 73.38 263 GLY A N 1
ATOM 2122 C CA . GLY A 1 263 ? 3.258 -17.475 -17.012 1.00 73.38 263 GLY A CA 1
ATOM 2123 C C . GLY A 1 263 ? 2.177 -16.684 -16.265 1.00 73.38 263 GLY A C 1
ATOM 2124 O O . GLY A 1 263 ? 1.239 -17.266 -15.724 1.00 73.38 263 GLY A O 1
ATOM 2125 N N . GLY A 1 264 ? 2.307 -15.354 -16.260 1.00 65.44 264 GLY A N 1
ATOM 2126 C CA . GLY A 1 264 ? 1.457 -14.442 -15.486 1.00 65.44 264 GLY A CA 1
ATOM 2127 C C . GLY A 1 264 ? 2.075 -13.936 -14.174 1.00 65.44 264 GLY A C 1
ATOM 2128 O O . GLY A 1 264 ? 1.433 -13.143 -13.489 1.00 65.44 264 GLY A O 1
ATOM 2129 N N . HIS A 1 265 ? 3.303 -14.342 -13.827 1.00 75.56 265 HIS A N 1
ATOM 2130 C CA . HIS A 1 265 ? 4.035 -13.774 -12.691 1.00 75.56 265 HIS A CA 1
ATOM 2131 C C . HIS A 1 265 ? 4.300 -12.263 -12.890 1.00 75.56 265 HIS A C 1
ATOM 2133 O O . HIS A 1 265 ? 4.785 -11.885 -13.963 1.00 75.56 265 HIS A O 1
ATOM 2139 N N . PRO A 1 266 ? 4.065 -11.389 -11.886 1.00 65.31 266 PRO A N 1
ATOM 2140 C CA . PRO A 1 266 ? 4.055 -9.933 -12.089 1.00 65.31 266 PRO A CA 1
ATOM 2141 C C . PRO A 1 266 ? 5.352 -9.338 -12.660 1.00 65.31 266 PRO A C 1
ATOM 2143 O O . PRO A 1 266 ? 5.311 -8.375 -13.426 1.00 65.31 266 PRO A O 1
ATOM 2146 N N . LEU A 1 267 ? 6.512 -9.930 -12.345 1.00 74.56 267 LEU A N 1
ATOM 2147 C CA . LEU A 1 267 ? 7.811 -9.441 -12.830 1.00 74.56 267 LEU A CA 1
ATOM 2148 C C . LEU A 1 267 ? 8.059 -9.655 -14.332 1.00 74.56 267 LEU A C 1
ATOM 2150 O O . LEU A 1 267 ? 8.935 -8.988 -14.881 1.00 74.56 267 LEU A O 1
ATOM 2154 N N . ILE A 1 268 ? 7.312 -10.537 -15.012 1.00 78.25 268 ILE A N 1
ATOM 2155 C CA . ILE A 1 268 ? 7.548 -10.869 -16.432 1.00 78.25 268 ILE A CA 1
ATOM 2156 C C . ILE A 1 268 ? 7.489 -9.614 -17.315 1.00 78.25 268 ILE A C 1
ATOM 2158 O O . ILE A 1 268 ? 8.336 -9.440 -18.189 1.00 78.25 268 ILE A O 1
ATOM 2162 N N . ASN A 1 269 ? 6.555 -8.699 -17.040 1.00 70.69 269 ASN A N 1
ATOM 2163 C CA . ASN A 1 269 ? 6.416 -7.448 -17.790 1.00 70.69 269 ASN A CA 1
ATOM 2164 C C . ASN A 1 269 ? 7.653 -6.539 -17.636 1.00 70.69 269 ASN A C 1
ATOM 2166 O O . ASN A 1 269 ? 8.138 -5.982 -18.622 1.00 70.69 269 ASN A O 1
ATOM 2170 N N . SER A 1 270 ? 8.198 -6.426 -16.419 1.00 76.00 270 SER A N 1
ATOM 2171 C CA . SER A 1 270 ? 9.406 -5.637 -16.130 1.00 76.00 270 SER A CA 1
ATOM 2172 C C . SER A 1 270 ? 10.660 -6.257 -16.752 1.00 76.00 270 SER A C 1
ATOM 2174 O O . SER A 1 270 ? 11.460 -5.546 -17.356 1.00 76.00 270 SER A O 1
ATOM 2176 N N . ILE A 1 271 ? 10.807 -7.584 -16.662 1.00 82.56 271 ILE A N 1
ATOM 2177 C CA . ILE A 1 271 ? 11.925 -8.332 -17.259 1.00 82.56 271 ILE A CA 1
ATOM 2178 C C . ILE A 1 271 ? 11.904 -8.181 -18.784 1.00 82.56 271 ILE A C 1
ATOM 2180 O O . ILE A 1 271 ? 12.904 -7.786 -19.380 1.00 82.56 271 ILE A O 1
ATOM 2184 N N . GLN A 1 272 ? 10.754 -8.430 -19.420 1.00 79.56 272 GLN A N 1
ATOM 2185 C CA . GLN A 1 272 ? 10.611 -8.316 -20.871 1.00 79.56 272 GLN A CA 1
ATOM 2186 C C . GLN A 1 272 ? 10.850 -6.880 -21.355 1.00 79.56 272 GLN A C 1
ATOM 2188 O O . GLN A 1 272 ? 11.501 -6.691 -22.381 1.00 79.56 272 GLN A O 1
ATOM 2193 N N . ARG A 1 273 ? 10.391 -5.860 -20.614 1.00 77.81 273 ARG A N 1
ATOM 2194 C CA . ARG A 1 273 ? 10.709 -4.460 -20.927 1.00 77.81 273 ARG A CA 1
ATOM 2195 C C . ARG A 1 273 ? 12.215 -4.190 -20.847 1.00 77.81 273 ARG A C 1
ATOM 2197 O O . ARG A 1 273 ? 12.744 -3.568 -21.763 1.00 77.81 273 ARG A O 1
ATOM 2204 N N . ASN A 1 274 ? 12.905 -4.654 -19.805 1.00 84.25 274 ASN A N 1
ATOM 2205 C CA . ASN A 1 274 ? 14.347 -4.424 -19.666 1.00 84.25 274 ASN A CA 1
ATOM 2206 C C . ASN A 1 274 ? 15.148 -5.126 -20.777 1.00 84.25 274 ASN A C 1
ATOM 2208 O O . ASN A 1 274 ? 16.062 -4.519 -21.327 1.00 84.25 274 ASN A O 1
ATOM 2212 N N . ILE A 1 275 ? 14.753 -6.339 -21.187 1.00 84.62 275 ILE A N 1
ATOM 2213 C CA . ILE A 1 275 ? 15.319 -7.015 -22.369 1.00 84.62 275 ILE A CA 1
ATOM 2214 C C . ILE A 1 275 ? 15.075 -6.187 -23.640 1.00 84.62 275 ILE A C 1
ATOM 2216 O O . ILE A 1 275 ? 16.026 -5.889 -24.356 1.00 84.62 275 ILE A O 1
ATOM 2220 N N . ASN A 1 276 ? 13.837 -5.743 -23.893 1.00 79.06 276 ASN A N 1
ATOM 2221 C CA . ASN A 1 276 ? 13.507 -4.949 -25.085 1.00 79.06 276 ASN A CA 1
ATOM 2222 C C . ASN A 1 276 ? 14.357 -3.668 -25.187 1.00 79.06 276 ASN A C 1
ATOM 2224 O O . ASN A 1 276 ? 14.758 -3.284 -26.284 1.00 79.06 276 ASN A O 1
ATOM 2228 N N . LEU A 1 277 ? 14.648 -3.028 -24.049 1.00 78.94 277 LEU A N 1
ATOM 2229 C CA . LEU A 1 277 ? 15.483 -1.829 -23.962 1.00 78.94 277 LEU A CA 1
ATOM 2230 C C . LEU A 1 277 ? 16.964 -2.111 -24.258 1.00 78.94 277 LEU A C 1
ATOM 2232 O O . LEU A 1 277 ? 17.592 -1.307 -24.946 1.00 78.94 277 LEU A O 1
ATOM 2236 N N . LEU A 1 278 ? 17.507 -3.251 -23.809 1.00 82.50 278 LEU A N 1
ATOM 2237 C CA . LEU A 1 278 ? 18.844 -3.713 -24.217 1.00 82.50 278 LEU A CA 1
ATOM 2238 C C . LEU A 1 278 ? 18.899 -4.019 -25.723 1.00 82.50 278 LEU A C 1
ATOM 2240 O O . LEU A 1 278 ? 19.857 -3.641 -26.393 1.00 82.50 278 LEU A O 1
ATOM 2244 N N . ASP A 1 279 ? 17.832 -4.609 -26.271 1.00 82.00 279 ASP A N 1
ATOM 2245 C CA . ASP A 1 279 ? 17.657 -4.853 -27.710 1.00 82.00 279 ASP A CA 1
ATOM 2246 C C . ASP A 1 279 ? 17.390 -3.552 -28.520 1.00 82.00 279 ASP A C 1
ATOM 2248 O O . ASP A 1 279 ? 17.182 -3.604 -29.734 1.00 82.00 279 ASP A O 1
ATOM 2252 N N . GLY A 1 280 ? 17.378 -2.373 -27.877 1.00 74.94 280 GLY A N 1
ATOM 2253 C CA . GLY A 1 280 ? 17.190 -1.060 -28.513 1.00 74.94 280 GLY A CA 1
ATOM 2254 C C . GLY A 1 280 ? 15.746 -0.717 -28.911 1.00 74.94 280 GLY A C 1
ATOM 2255 O O . GLY A 1 280 ? 15.517 0.280 -29.597 1.00 74.94 280 GLY A O 1
ATOM 2256 N N . ASN A 1 281 ? 14.768 -1.520 -28.490 1.00 71.19 281 ASN A N 1
ATOM 2257 C CA . ASN A 1 281 ? 13.347 -1.344 -28.778 1.00 71.19 281 ASN A CA 1
ATOM 2258 C C . ASN A 1 281 ? 12.659 -0.635 -27.604 1.00 71.19 281 ASN A C 1
ATOM 2260 O O . ASN A 1 281 ? 12.183 -1.295 -26.682 1.00 71.19 281 ASN A O 1
ATOM 2264 N N . ASP A 1 282 ? 12.599 0.698 -27.638 1.00 56.59 282 ASP A N 1
ATOM 2265 C CA . ASP A 1 282 ? 11.999 1.510 -26.570 1.00 56.59 282 ASP A CA 1
ATOM 2266 C C . ASP A 1 282 ? 10.452 1.464 -26.592 1.00 56.59 282 ASP A C 1
ATOM 2268 O O . ASP A 1 282 ? 9.840 2.042 -27.497 1.00 56.59 282 ASP A O 1
ATOM 2272 N N . PRO A 1 283 ? 9.780 0.791 -25.633 1.00 49.22 283 PRO A N 1
ATOM 2273 C CA . PRO A 1 283 ? 8.353 0.533 -25.687 1.00 49.22 283 PRO A CA 1
ATOM 2274 C C . PRO A 1 283 ? 7.646 1.261 -24.536 1.00 49.22 283 PRO A C 1
ATOM 2276 O O . PRO A 1 283 ? 7.025 0.626 -23.684 1.00 49.22 283 PRO A O 1
ATOM 2279 N N . TRP A 1 284 ? 7.740 2.593 -24.484 1.00 42.56 284 TRP A N 1
ATOM 2280 C CA . TRP A 1 284 ? 6.870 3.405 -23.627 1.00 42.56 284 TRP A CA 1
ATOM 2281 C C . TRP A 1 284 ? 5.502 3.600 -24.304 1.00 42.56 284 TRP A C 1
ATOM 2283 O O . TRP A 1 284 ? 5.379 4.468 -25.177 1.00 42.56 284 TRP A O 1
ATOM 2293 N N . PRO A 1 285 ? 4.432 2.878 -23.909 1.00 40.59 285 PRO A N 1
ATOM 2294 C CA . PRO A 1 285 ? 3.085 3.280 -24.281 1.00 40.59 285 PRO A CA 1
ATOM 2295 C C . PRO A 1 285 ? 2.781 4.617 -23.598 1.00 40.59 285 PRO A C 1
ATOM 2297 O O . PRO A 1 285 ? 2.489 4.671 -22.404 1.00 40.59 285 PRO A O 1
ATOM 2300 N N . THR A 1 286 ? 2.808 5.713 -24.357 1.00 39.22 286 THR A N 1
ATOM 2301 C CA . THR A 1 286 ? 2.384 7.055 -23.915 1.00 39.22 286 THR A CA 1
ATOM 2302 C C . THR A 1 286 ? 0.855 7.156 -23.821 1.00 39.22 286 THR A C 1
ATOM 2304 O O . THR A 1 286 ? 0.216 8.099 -24.290 1.00 39.22 286 THR A O 1
ATOM 2307 N N . PHE A 1 287 ? 0.244 6.144 -23.204 1.00 41.41 287 PHE A N 1
ATOM 2308 C CA . PHE A 1 287 ? -1.191 6.015 -23.052 1.00 41.41 287 PHE A CA 1
ATOM 2309 C C . PHE A 1 287 ? -1.691 7.026 -22.021 1.00 41.41 287 PHE A C 1
ATOM 2311 O O . PHE A 1 287 ? -1.499 6.870 -20.817 1.00 41.41 287 PHE A O 1
ATOM 2318 N N . THR A 1 288 ? -2.341 8.079 -22.516 1.00 40.78 288 THR A N 1
ATOM 2319 C CA . THR A 1 288 ? -3.116 9.016 -21.699 1.00 40.78 288 THR A CA 1
ATOM 2320 C C . THR A 1 288 ? -4.595 8.641 -21.825 1.00 40.78 288 THR A C 1
ATOM 2322 O O . THR A 1 288 ? -5.254 9.124 -22.748 1.00 40.78 288 THR A O 1
ATOM 2325 N N . PRO A 1 289 ? -5.127 7.748 -20.972 1.00 43.12 289 PRO A N 1
ATOM 2326 C CA . PRO A 1 289 ? -6.516 7.320 -21.073 1.00 43.12 289 PRO A CA 1
ATOM 2327 C C . PRO A 1 289 ? -7.486 8.478 -20.836 1.00 43.12 289 PRO A C 1
ATOM 2329 O O . PRO A 1 289 ? -7.423 9.173 -19.819 1.00 43.12 289 PRO A O 1
ATOM 2332 N N . SER A 1 290 ? -8.438 8.639 -21.750 1.00 46.94 290 SER A N 1
ATOM 2333 C CA . SER A 1 290 ? -9.644 9.427 -21.523 1.00 46.94 290 SER A CA 1
ATOM 2334 C C . SER A 1 290 ? -10.664 8.583 -20.756 1.00 46.94 290 SER A C 1
ATOM 2336 O O . SER A 1 290 ? -11.373 7.772 -21.348 1.00 46.94 290 SER A O 1
ATOM 2338 N N . ILE A 1 291 ? -10.772 8.789 -19.439 1.00 56.06 291 ILE A N 1
ATOM 2339 C CA . ILE A 1 291 ? -11.904 8.234 -18.684 1.00 56.06 291 ILE A CA 1
ATOM 2340 C C . ILE A 1 291 ? -13.186 8.892 -19.196 1.00 56.06 291 ILE A C 1
ATOM 2342 O O . ILE A 1 291 ? -13.310 10.119 -19.194 1.00 56.06 291 ILE A O 1
ATOM 2346 N N . GLN A 1 292 ? -14.149 8.076 -19.616 1.00 55.09 292 GLN A N 1
ATOM 2347 C CA . GLN A 1 292 ? -15.499 8.545 -19.899 1.00 55.09 292 GLN A CA 1
ATOM 2348 C C . GLN A 1 292 ? -16.275 8.581 -18.577 1.00 55.09 292 GLN A C 1
ATOM 2350 O O . GLN A 1 292 ? -16.435 7.563 -17.908 1.00 55.09 292 GLN A O 1
ATOM 2355 N N . ASN A 1 293 ? -16.712 9.775 -18.162 1.00 53.66 293 ASN A N 1
ATOM 2356 C CA . ASN A 1 293 ? -17.528 9.969 -16.958 1.00 53.66 293 ASN A CA 1
ATOM 2357 C C . ASN A 1 293 ? -18.972 9.503 -17.222 1.00 53.66 293 ASN A C 1
ATOM 2359 O O . ASN A 1 293 ? -19.877 10.312 -17.430 1.00 53.66 293 ASN A O 1
ATOM 2363 N N . GLU A 1 294 ? -19.172 8.187 -17.255 1.00 55.84 294 GLU A N 1
ATOM 2364 C CA . GLU A 1 294 ? -20.479 7.570 -17.468 1.00 55.84 294 GLU A CA 1
ATOM 2365 C C . GLU A 1 294 ? -21.269 7.410 -16.159 1.00 55.84 294 GLU A C 1
ATOM 2367 O O . GLU A 1 294 ? -20.718 7.235 -15.071 1.00 55.84 294 GLU A O 1
ATOM 2372 N N . GLN A 1 295 ? -22.602 7.436 -16.265 1.00 58.69 295 GLN A N 1
ATOM 2373 C CA . GLN A 1 295 ? -23.501 7.185 -15.128 1.00 58.69 295 GLN A CA 1
ATOM 2374 C C . GLN A 1 295 ? -23.544 5.702 -14.719 1.00 58.69 295 GLN A C 1
ATOM 2376 O O . GLN A 1 295 ? -23.943 5.391 -13.598 1.00 58.69 295 GLN A O 1
ATOM 2381 N N . ASN A 1 296 ? -23.102 4.795 -15.596 1.00 63.47 296 ASN A N 1
ATOM 2382 C CA . ASN A 1 296 ? -22.889 3.383 -15.297 1.00 63.47 296 ASN A CA 1
ATOM 2383 C C . ASN A 1 296 ? -21.457 3.018 -15.704 1.00 63.47 296 ASN A C 1
ATOM 2385 O O . ASN A 1 296 ? -21.173 2.967 -16.896 1.00 63.47 296 ASN A O 1
ATOM 2389 N N . LEU A 1 297 ? -20.568 2.747 -14.749 1.00 67.50 297 LEU A N 1
ATOM 2390 C CA . LEU A 1 297 ? -19.217 2.275 -15.059 1.00 67.50 297 LEU A CA 1
ATOM 2391 C C . LEU A 1 297 ? -19.277 0.759 -15.271 1.00 67.50 297 LEU A C 1
ATOM 2393 O O . LEU A 1 297 ? -19.508 -0.006 -14.336 1.00 67.50 297 LEU A O 1
ATOM 2397 N N . ASP A 1 298 ? -19.158 0.351 -16.536 1.00 72.06 298 ASP A N 1
ATOM 2398 C CA . ASP A 1 298 ? -19.259 -1.036 -17.009 1.00 72.06 298 ASP A CA 1
ATOM 2399 C C . ASP A 1 298 ? -20.475 -1.809 -16.460 1.00 72.06 298 ASP A C 1
ATOM 2401 O O . ASP A 1 298 ? -20.372 -2.929 -15.960 1.00 72.06 298 ASP A O 1
ATOM 2405 N N . GLY A 1 299 ? -21.654 -1.186 -16.522 1.00 65.75 299 GLY A N 1
ATOM 2406 C CA . GLY A 1 299 ? -22.920 -1.778 -16.075 1.00 65.75 299 GLY A CA 1
ATOM 2407 C C . GLY A 1 299 ? -23.230 -1.633 -14.580 1.00 65.75 299 GLY A C 1
ATOM 2408 O O . GLY A 1 299 ? -24.376 -1.862 -14.197 1.00 65.75 299 GLY A O 1
ATOM 2409 N N . VAL A 1 300 ? -22.285 -1.185 -13.744 1.00 69.69 300 VAL A N 1
ATOM 2410 C CA . VAL A 1 300 ? -22.574 -0.801 -12.352 1.00 69.69 300 VAL A CA 1
ATOM 2411 C C . VAL A 1 300 ? -22.978 0.667 -12.287 1.00 69.69 300 VAL A C 1
ATOM 2413 O O . VAL A 1 300 ? -22.230 1.551 -12.704 1.00 69.69 300 VAL A O 1
ATOM 2416 N N . THR A 1 301 ? -24.158 0.935 -11.726 1.00 69.12 301 THR A N 1
ATOM 2417 C CA . THR A 1 301 ? -24.646 2.295 -11.471 1.00 69.12 301 THR A CA 1
ATOM 2418 C C . THR A 1 301 ? -23.676 3.057 -10.577 1.00 69.12 301 THR A C 1
ATOM 2420 O O . THR A 1 301 ? -23.402 2.649 -9.449 1.00 69.12 301 THR A O 1
ATOM 2423 N N . SER A 1 302 ? -23.182 4.186 -11.082 1.00 68.81 302 SER A N 1
ATOM 2424 C CA . SER A 1 302 ? -22.242 5.048 -10.377 1.00 68.81 302 SER A CA 1
ATOM 2425 C C . SER A 1 302 ? -22.958 5.791 -9.248 1.00 68.81 302 SER A C 1
ATOM 2427 O O . SER A 1 302 ? -23.653 6.786 -9.471 1.00 68.81 302 SER A O 1
ATOM 2429 N N . LEU A 1 303 ? -22.787 5.319 -8.008 1.00 65.38 303 LEU A N 1
ATOM 2430 C CA . LEU A 1 303 ? -23.361 5.968 -6.818 1.00 65.38 303 LEU A CA 1
ATOM 2431 C C . LEU A 1 303 ? -22.654 7.295 -6.478 1.00 65.38 303 LEU A C 1
ATOM 2433 O O . LEU A 1 303 ? -23.157 8.088 -5.684 1.00 65.38 303 LEU A O 1
ATOM 2437 N N . LEU A 1 304 ? -21.530 7.573 -7.147 1.00 59.59 304 LEU A N 1
ATOM 2438 C CA . LEU A 1 304 ? -20.664 8.753 -7.015 1.00 59.59 304 LEU A CA 1
ATOM 2439 C C . LEU A 1 304 ? -21.388 10.094 -7.261 1.00 59.59 304 LEU A C 1
ATOM 2441 O O . LEU A 1 304 ? -20.876 11.149 -6.884 1.00 59.59 304 LEU A O 1
ATOM 2445 N N . PHE A 1 305 ? -22.574 10.052 -7.878 1.00 59.59 305 PHE A N 1
ATOM 2446 C CA . PHE A 1 305 ? -23.443 11.202 -8.152 1.00 59.59 305 PHE A CA 1
ATOM 2447 C C . PHE A 1 305 ? -24.647 11.331 -7.196 1.00 59.59 305 PHE A C 1
ATOM 2449 O O . PHE A 1 305 ? -25.390 12.306 -7.301 1.00 59.59 305 PHE A O 1
ATOM 2456 N N . TYR A 1 306 ? -24.856 10.369 -6.289 1.00 56.62 306 TYR A N 1
ATOM 2457 C CA . TYR A 1 306 ? -26.079 10.233 -5.479 1.00 56.62 306 TYR A CA 1
ATOM 2458 C C . TYR A 1 306 ? -25.850 10.212 -3.961 1.00 56.62 306 TYR A C 1
ATOM 2460 O O . TYR A 1 306 ? -26.818 10.185 -3.203 1.00 56.62 306 TYR A O 1
ATOM 2468 N N . SER A 1 307 ? -24.599 10.213 -3.502 1.00 59.78 307 SER A N 1
ATOM 2469 C CA . SER A 1 307 ? -24.269 10.152 -2.079 1.00 59.78 307 SER A CA 1
ATOM 2470 C C . SER A 1 307 ? -24.191 11.533 -1.424 1.00 59.78 307 SER A C 1
ATOM 2472 O O . SER A 1 307 ? -23.307 12.332 -1.755 1.00 59.78 307 SER A O 1
ATOM 2474 N N . ASP A 1 308 ? -25.027 11.759 -0.407 1.00 67.12 308 ASP A N 1
ATOM 2475 C CA . ASP A 1 308 ? -24.736 12.722 0.659 1.00 67.12 308 ASP A CA 1
ATOM 2476 C C . ASP A 1 308 ? -23.484 12.238 1.407 1.00 67.12 308 ASP A C 1
ATOM 2478 O O . ASP A 1 308 ? -23.555 11.400 2.308 1.00 67.12 308 ASP A O 1
ATOM 2482 N N . TYR A 1 309 ? -22.316 12.716 0.973 1.00 74.12 309 TYR A N 1
ATOM 2483 C CA . TYR A 1 309 ? -21.037 12.369 1.585 1.00 74.12 309 TYR A CA 1
ATOM 2484 C C . TYR A 1 309 ? -21.008 12.828 3.047 1.00 74.12 309 TYR A C 1
ATOM 2486 O O . TYR A 1 309 ? -21.162 14.014 3.341 1.00 74.12 309 TYR A O 1
ATOM 2494 N N . GLN A 1 310 ? -20.767 11.884 3.948 1.00 64.75 310 GLN A N 1
ATOM 2495 C CA . GLN A 1 310 ? -20.552 12.130 5.366 1.00 64.75 310 GLN A CA 1
ATOM 2496 C C . GLN A 1 310 ? -19.047 12.295 5.632 1.00 64.75 310 GLN A C 1
ATOM 2498 O O . GLN A 1 310 ? -18.205 11.918 4.812 1.00 64.75 310 GLN A O 1
ATOM 2503 N N . ASN A 1 311 ? -18.708 12.891 6.775 1.00 69.56 311 ASN A N 1
ATOM 2504 C CA . ASN A 1 311 ? -17.335 13.057 7.256 1.00 69.56 311 ASN A CA 1
ATOM 2505 C C . ASN A 1 311 ? -16.366 13.647 6.205 1.00 69.56 311 ASN A C 1
ATOM 2507 O O . ASN A 1 311 ? -15.482 12.963 5.687 1.00 69.56 311 ASN A O 1
ATOM 2511 N N . GLU A 1 312 ? -16.517 14.942 5.893 1.00 82.12 312 GLU A N 1
ATOM 2512 C CA . GLU A 1 312 ? -15.509 15.668 5.106 1.00 82.12 312 GLU A CA 1
ATOM 2513 C C . GLU A 1 312 ? -14.273 15.992 5.966 1.00 82.12 312 GLU A C 1
ATOM 2515 O O . GLU A 1 312 ? -14.370 16.678 6.984 1.00 82.12 312 GLU A O 1
ATOM 2520 N N . ILE A 1 313 ? -13.095 15.528 5.539 1.00 84.88 313 ILE A N 1
ATOM 2521 C CA . ILE A 1 313 ? -11.823 15.651 6.263 1.00 84.88 313 ILE A CA 1
ATOM 2522 C C . ILE A 1 313 ? -10.840 16.494 5.443 1.00 84.88 313 ILE A C 1
ATOM 2524 O O . ILE A 1 313 ? -10.573 16.217 4.270 1.00 84.88 313 ILE A O 1
ATOM 2528 N N . ALA A 1 314 ? -10.259 17.519 6.069 1.00 85.69 314 ALA A N 1
ATOM 2529 C CA . ALA A 1 314 ? -9.167 18.299 5.491 1.00 85.69 314 ALA A CA 1
ATOM 2530 C C . ALA A 1 314 ? -7.832 17.553 5.671 1.00 85.69 314 ALA A C 1
ATOM 2532 O O . ALA A 1 314 ? -7.323 17.427 6.783 1.00 85.69 314 ALA A O 1
ATOM 2533 N N . ILE A 1 315 ? -7.260 17.061 4.571 1.00 83.25 315 ILE A N 1
ATOM 2534 C CA . ILE A 1 315 ? -6.064 16.204 4.588 1.00 83.25 315 ILE A CA 1
ATOM 2535 C C . ILE A 1 315 ? -4.783 17.044 4.573 1.00 83.25 315 ILE A C 1
ATOM 2537 O O . ILE A 1 315 ? -3.838 16.776 5.319 1.00 83.25 315 ILE A O 1
ATOM 2541 N N . SER A 1 316 ? -4.762 18.075 3.727 1.00 78.06 316 SER A N 1
ATOM 2542 C CA . SER A 1 316 ? -3.691 19.068 3.614 1.00 78.06 316 SER A CA 1
ATOM 2543 C C . SER A 1 316 ? -4.240 20.362 2.991 1.00 78.06 316 SER A C 1
ATOM 2545 O O . SER A 1 316 ? -5.427 20.453 2.668 1.00 78.06 316 SER A O 1
ATOM 2547 N N . GLN A 1 317 ? -3.402 21.394 2.828 1.00 73.81 317 GLN A N 1
ATOM 2548 C CA . GLN A 1 317 ? -3.823 22.636 2.169 1.00 73.81 317 GLN A CA 1
ATOM 2549 C C . GLN A 1 317 ? -4.334 22.353 0.747 1.00 73.81 317 GLN A C 1
ATOM 2551 O O . GLN A 1 317 ? -3.570 21.951 -0.127 1.00 73.81 317 GLN A O 1
ATOM 2556 N N . GLY A 1 318 ? -5.629 22.587 0.521 1.00 76.75 318 GLY A N 1
ATOM 2557 C CA . GLY A 1 318 ? -6.266 22.362 -0.776 1.00 76.75 318 GLY A CA 1
ATOM 2558 C C . GLY A 1 318 ? -6.508 20.892 -1.136 1.00 76.75 318 GLY A C 1
ATOM 2559 O O . GLY A 1 318 ? -6.673 20.610 -2.320 1.00 76.75 318 GLY A O 1
ATOM 2560 N N . VAL A 1 319 ? -6.534 19.969 -0.163 1.00 83.31 319 VAL A N 1
ATOM 2561 C CA . VAL A 1 319 ? -6.958 18.570 -0.364 1.00 83.31 319 VAL A CA 1
ATOM 2562 C C . VAL A 1 319 ? -8.010 18.183 0.676 1.00 83.31 319 VAL A C 1
ATOM 2564 O O . VAL A 1 319 ? -7.734 18.169 1.878 1.00 83.31 319 VAL A O 1
ATOM 2567 N N . GLN A 1 320 ? -9.208 17.840 0.203 1.00 88.62 320 GLN A N 1
ATOM 2568 C CA . GLN A 1 320 ? -10.335 17.373 1.014 1.00 88.62 320 GLN A CA 1
ATOM 2569 C C . GLN A 1 320 ? -10.726 15.949 0.615 1.00 88.62 320 GLN A C 1
ATOM 2571 O O . GLN A 1 320 ? -10.811 15.640 -0.574 1.00 88.62 320 GLN A O 1
ATOM 2576 N N . PHE A 1 321 ? -11.000 15.111 1.610 1.00 89.88 321 PHE A N 1
ATOM 2577 C CA . PHE A 1 321 ? -11.564 13.769 1.473 1.00 89.88 321 PHE A CA 1
ATOM 2578 C C . PHE A 1 321 ? -12.996 13.748 2.018 1.00 89.88 321 PHE A C 1
ATOM 2580 O O . PHE A 1 321 ? -13.302 14.504 2.934 1.00 89.88 321 PHE A O 1
ATOM 2587 N N . ALA A 1 322 ? -13.864 12.889 1.484 1.00 88.19 322 ALA A N 1
ATOM 2588 C CA . ALA A 1 322 ? -15.180 12.603 2.052 1.00 88.19 322 ALA A CA 1
ATOM 2589 C C . ALA A 1 322 ? -15.619 11.164 1.737 1.00 88.19 322 ALA A C 1
ATOM 2591 O O . ALA A 1 322 ? -15.275 10.640 0.670 1.00 88.19 322 ALA A O 1
ATOM 2592 N N . ARG A 1 323 ? -16.412 10.561 2.630 1.00 87.00 323 ARG A N 1
ATOM 2593 C CA . ARG A 1 323 ? -16.826 9.146 2.606 1.00 87.00 323 ARG A CA 1
ATOM 2594 C C . ARG A 1 323 ? -18.352 9.007 2.508 1.00 87.00 323 ARG A C 1
ATOM 2596 O O . ARG A 1 323 ? -19.092 9.898 2.907 1.00 87.00 323 ARG A O 1
ATOM 2603 N N . ALA A 1 324 ? -18.845 7.888 1.997 1.00 84.81 324 ALA A N 1
ATOM 2604 C CA . ALA A 1 324 ? -20.201 7.406 2.255 1.00 84.81 324 ALA A CA 1
ATOM 2605 C C . ALA A 1 324 ? -20.240 5.876 2.144 1.00 84.81 324 ALA A C 1
ATOM 2607 O O . ALA A 1 324 ? -19.616 5.303 1.256 1.00 84.81 324 ALA A O 1
ATOM 2608 N N . ASP A 1 325 ? -21.003 5.213 3.005 1.00 81.44 325 ASP A N 1
ATOM 2609 C CA . ASP A 1 325 ? -21.212 3.764 2.963 1.00 81.44 325 ASP A CA 1
ATOM 2610 C C . ASP A 1 325 ? -22.619 3.486 2.435 1.00 81.44 325 ASP A C 1
ATOM 2612 O O . ASP A 1 325 ? -23.612 3.903 3.034 1.00 81.44 325 ASP A O 1
ATOM 2616 N N . GLN A 1 326 ? -22.726 2.822 1.280 1.00 77.31 326 GLN A N 1
ATOM 2617 C CA . GLN A 1 326 ? -24.002 2.684 0.577 1.00 77.31 326 GLN A CA 1
ATOM 2618 C C . GLN A 1 326 ? -24.103 1.341 -0.158 1.00 77.31 326 GLN A C 1
ATOM 2620 O O . GLN A 1 326 ? -23.245 0.990 -0.963 1.00 77.31 326 GLN A O 1
ATOM 2625 N N . PHE A 1 327 ? -25.168 0.579 0.117 1.00 73.56 327 PHE A N 1
ATOM 2626 C CA . PHE A 1 327 ? -25.497 -0.696 -0.549 1.00 73.56 327 PHE A CA 1
ATOM 2627 C C . PHE A 1 327 ? -24.328 -1.706 -0.653 1.00 73.56 327 PHE A C 1
ATOM 2629 O O . PHE A 1 327 ? -24.138 -2.349 -1.683 1.00 73.56 327 PHE A O 1
ATOM 2636 N N . GLY A 1 328 ? -23.518 -1.845 0.404 1.00 71.62 328 GLY A N 1
ATOM 2637 C CA . GLY A 1 328 ? -22.367 -2.765 0.414 1.00 71.62 328 GLY A CA 1
ATOM 2638 C C . GLY A 1 328 ? -21.167 -2.301 -0.428 1.00 71.62 328 GLY A C 1
ATOM 2639 O O . GLY A 1 328 ? -20.267 -3.096 -0.704 1.00 71.62 328 GLY A O 1
ATOM 2640 N N . SER A 1 329 ? -21.155 -1.028 -0.832 1.00 80.19 329 SER A N 1
ATOM 2641 C CA . SER A 1 329 ? -20.009 -0.331 -1.418 1.00 80.19 329 SER A CA 1
ATOM 2642 C C . SER A 1 329 ? -19.536 0.788 -0.487 1.00 80.19 329 SER A C 1
ATOM 2644 O O . SER A 1 329 ? -20.361 1.424 0.177 1.00 80.19 329 SER A O 1
ATOM 2646 N N . VAL A 1 330 ? -18.233 1.080 -0.489 1.00 85.44 330 VAL A N 1
ATOM 2647 C CA . VAL A 1 330 ? -17.696 2.304 0.127 1.00 85.44 330 VAL A CA 1
ATOM 2648 C C . VAL A 1 330 ? -17.405 3.319 -0.969 1.00 85.44 330 VAL A C 1
ATOM 2650 O O . VAL A 1 330 ? -16.649 3.061 -1.907 1.00 85.44 330 VAL A O 1
ATOM 2653 N N . LEU A 1 331 ? -18.035 4.479 -0.854 1.00 87.62 331 LEU A N 1
ATOM 2654 C CA . LEU A 1 331 ? -17.906 5.612 -1.753 1.00 87.62 331 LEU A CA 1
ATOM 2655 C C . LEU A 1 331 ? -16.919 6.598 -1.144 1.00 87.62 331 LEU A C 1
ATOM 2657 O O . LEU A 1 331 ? -17.022 6.962 0.026 1.00 87.62 331 LEU A O 1
ATOM 2661 N N . SER A 1 332 ? -15.967 7.058 -1.942 1.00 88.19 332 SER A N 1
ATOM 2662 C CA . SER A 1 332 ? -14.982 8.047 -1.527 1.00 88.19 332 SER A CA 1
ATOM 2663 C C . SER A 1 332 ? -14.787 9.108 -2.601 1.00 88.19 332 SER A C 1
ATOM 2665 O O . SER A 1 332 ? -14.758 8.820 -3.798 1.00 88.19 332 SER A O 1
ATOM 2667 N N . LYS A 1 333 ? -14.638 10.353 -2.156 1.00 89.25 333 LYS A N 1
ATOM 2668 C CA . LYS A 1 333 ? -14.415 11.535 -2.991 1.00 89.25 333 LYS A CA 1
ATOM 2669 C C . LYS A 1 333 ? -13.195 12.268 -2.471 1.00 89.25 333 LYS A C 1
ATOM 2671 O O . LYS A 1 333 ? -13.200 12.741 -1.338 1.00 89.25 333 LYS A O 1
ATOM 2676 N N . LEU A 1 334 ? -12.189 12.432 -3.320 1.00 88.12 334 LEU A N 1
ATOM 2677 C CA . LEU A 1 334 ? -11.089 13.353 -3.078 1.00 88.12 334 LEU A CA 1
ATOM 2678 C C . LEU A 1 334 ? -11.249 14.584 -3.976 1.00 88.12 334 LEU A C 1
ATOM 2680 O O . LEU A 1 334 ? -11.535 14.463 -5.163 1.00 88.12 334 LEU A O 1
ATOM 2684 N N . THR A 1 335 ? -11.080 15.778 -3.417 1.00 86.44 335 THR A N 1
ATOM 2685 C CA . THR A 1 335 ? -11.109 17.052 -4.151 1.00 86.44 335 THR A CA 1
ATOM 2686 C C . THR A 1 335 ? -9.817 17.811 -3.882 1.00 86.44 335 THR A C 1
ATOM 2688 O O . THR A 1 335 ? -9.418 17.950 -2.726 1.00 86.44 335 THR A O 1
ATOM 2691 N N . GLY A 1 336 ? -9.162 18.315 -4.931 1.00 82.44 336 GLY A N 1
ATOM 2692 C CA . GLY A 1 336 ? -7.970 19.140 -4.766 1.00 82.44 336 GLY A CA 1
ATOM 2693 C C . GLY A 1 336 ? -7.554 19.936 -6.000 1.00 82.44 336 GLY A C 1
ATOM 2694 O O . GLY A 1 336 ? -8.276 20.029 -6.991 1.00 82.44 336 GLY A O 1
ATOM 2695 N N . SER A 1 337 ? -6.351 20.508 -5.949 1.00 72.19 337 SER A N 1
ATOM 2696 C CA . SER A 1 337 ? -5.779 21.383 -6.994 1.00 72.19 337 SER A CA 1
ATOM 2697 C C . SER A 1 337 ? -5.610 20.738 -8.379 1.00 72.19 337 SER A C 1
ATOM 2699 O O . SER A 1 337 ? -5.360 21.442 -9.356 1.00 72.19 337 SER A O 1
ATOM 2701 N N . HIS A 1 338 ? -5.737 19.413 -8.475 1.00 68.69 338 HIS A N 1
ATOM 2702 C CA . HIS A 1 338 ? -5.612 18.635 -9.710 1.00 68.69 338 HIS A CA 1
ATOM 2703 C C . HIS A 1 338 ? -6.945 18.041 -10.202 1.00 68.69 338 HIS A C 1
ATOM 2705 O O . HIS A 1 338 ? -6.933 17.189 -11.085 1.00 68.69 338 HIS A O 1
ATOM 2711 N N . GLY A 1 339 ? -8.078 18.495 -9.653 1.00 79.50 339 GLY A N 1
ATOM 2712 C CA . GLY A 1 339 ? -9.420 18.035 -10.014 1.00 79.50 339 GLY A CA 1
ATOM 2713 C C . GLY A 1 339 ? -10.096 17.260 -8.884 1.00 79.50 339 GLY A C 1
ATOM 2714 O O . GLY A 1 339 ? -9.828 17.492 -7.700 1.00 79.50 339 GLY A O 1
ATOM 2715 N N . LYS A 1 340 ? -10.987 16.342 -9.255 1.00 84.31 340 LYS A N 1
ATOM 2716 C CA . LYS A 1 340 ? -11.606 15.392 -8.330 1.00 84.31 340 LYS A CA 1
ATOM 2717 C C . LYS A 1 340 ? -11.104 13.983 -8.630 1.00 84.31 340 LYS A C 1
ATOM 2719 O O . LYS A 1 340 ? -10.577 13.709 -9.701 1.00 84.31 340 LYS A O 1
ATOM 2724 N N . PHE A 1 341 ? -11.246 13.099 -7.658 1.00 85.81 341 PHE A N 1
ATOM 2725 C CA . PHE A 1 341 ? -11.140 11.662 -7.856 1.00 85.81 341 PHE A CA 1
ATOM 2726 C C . PHE A 1 341 ? -12.297 11.022 -7.103 1.00 85.81 341 PHE A C 1
ATOM 2728 O O . PHE A 1 341 ? -12.431 11.213 -5.891 1.00 85.81 341 PHE A O 1
ATOM 2735 N N . HIS A 1 342 ? -13.154 10.319 -7.828 1.00 86.50 342 HIS A N 1
ATOM 2736 C CA . HIS A 1 342 ? -14.293 9.610 -7.265 1.00 86.50 342 HIS A CA 1
ATOM 2737 C C . HIS A 1 342 ? -14.020 8.106 -7.339 1.00 86.50 342 HIS A C 1
ATOM 2739 O O . HIS A 1 342 ? -13.506 7.621 -8.343 1.00 86.50 342 HIS A O 1
ATOM 2745 N N . MET A 1 343 ? -14.339 7.379 -6.269 1.00 88.44 343 MET A N 1
ATOM 2746 C CA . MET A 1 343 ? -14.032 5.957 -6.117 1.00 88.44 343 MET A CA 1
ATOM 2747 C C . MET A 1 343 ? -15.194 5.232 -5.438 1.00 88.44 343 MET A C 1
ATOM 2749 O O . MET A 1 343 ? -15.665 5.672 -4.390 1.00 88.44 343 MET A O 1
ATOM 2753 N N . GLN A 1 344 ? -15.633 4.113 -6.009 1.00 88.69 344 GLN A N 1
ATOM 2754 C CA . GLN A 1 344 ? -16.615 3.200 -5.430 1.00 88.69 344 GLN A CA 1
ATOM 2755 C C . GLN A 1 344 ? -15.953 1.827 -5.272 1.00 88.69 344 GLN A C 1
ATOM 2757 O O . GLN A 1 344 ? -15.773 1.099 -6.247 1.00 88.69 344 GLN A O 1
ATOM 2762 N N . ARG A 1 345 ? -15.560 1.488 -4.038 1.00 88.75 345 ARG A N 1
ATOM 2763 C CA . ARG A 1 345 ? -15.026 0.168 -3.668 1.00 88.75 345 ARG A CA 1
ATOM 2764 C C . ARG A 1 345 ? -16.178 -0.799 -3.432 1.00 88.75 345 ARG A C 1
ATOM 2766 O O . ARG A 1 345 ? -17.095 -0.492 -2.672 1.00 88.75 345 ARG A O 1
ATOM 2773 N N . ILE A 1 346 ? -16.124 -1.962 -4.071 1.00 86.12 346 ILE A N 1
ATOM 2774 C CA . ILE A 1 346 ? -17.201 -2.950 -4.110 1.00 86.12 346 ILE A CA 1
ATOM 2775 C C . ILE A 1 346 ? -16.725 -4.219 -3.398 1.00 86.12 346 ILE A C 1
ATOM 2777 O O . ILE A 1 346 ? -15.932 -4.993 -3.935 1.00 86.12 346 ILE A O 1
ATOM 2781 N N . ALA A 1 347 ? -17.237 -4.428 -2.181 1.00 75.62 347 ALA A N 1
ATOM 2782 C CA . ALA A 1 347 ? -16.943 -5.592 -1.339 1.00 75.62 347 ALA A CA 1
ATOM 2783 C C . ALA A 1 347 ? -18.012 -6.706 -1.437 1.00 75.62 347 ALA A C 1
ATOM 2785 O O . ALA A 1 347 ? -17.841 -7.793 -0.883 1.00 75.62 347 ALA A O 1
ATOM 2786 N N . SER A 1 348 ? -19.125 -6.462 -2.143 1.00 82.94 348 SER A N 1
ATOM 2787 C CA . SER A 1 348 ? -20.175 -7.466 -2.360 1.00 82.94 348 SER A CA 1
ATOM 2788 C C . SER A 1 348 ? -19.836 -8.426 -3.506 1.00 82.94 348 SER A C 1
ATOM 2790 O O . SER A 1 348 ? -19.433 -8.008 -4.590 1.00 82.94 348 SER A O 1
ATOM 2792 N N . LYS A 1 349 ? -20.084 -9.726 -3.292 1.00 85.38 349 LYS A N 1
ATOM 2793 C CA . LYS A 1 349 ? -19.977 -10.784 -4.319 1.00 85.38 349 LYS A CA 1
ATOM 2794 C C . LYS A 1 349 ? -21.148 -10.795 -5.314 1.00 85.38 349 LYS A C 1
ATOM 2796 O O . LYS A 1 349 ? -21.074 -11.489 -6.334 1.00 85.38 349 LYS A O 1
ATOM 2801 N N . GLU A 1 350 ? -22.213 -10.060 -4.993 1.00 86.38 350 GLU A N 1
ATOM 2802 C CA . GLU A 1 350 ? -23.445 -9.938 -5.782 1.00 86.38 350 GLU A CA 1
ATOM 2803 C C . GLU A 1 350 ? -23.319 -8.862 -6.870 1.00 86.38 350 GLU A C 1
ATOM 2805 O O . GLU A 1 350 ? -23.881 -9.010 -7.952 1.00 86.38 350 GLU A O 1
ATOM 2810 N N . ILE A 1 351 ? -22.546 -7.801 -6.604 1.00 85.06 351 ILE A N 1
ATOM 2811 C CA . ILE A 1 351 ? -22.313 -6.698 -7.542 1.00 85.06 351 ILE A CA 1
ATOM 2812 C C . ILE A 1 351 ? -21.200 -7.099 -8.519 1.00 85.06 351 ILE A C 1
ATOM 2814 O O . ILE A 1 351 ? -20.089 -7.453 -8.113 1.00 85.06 351 ILE A O 1
ATOM 2818 N N . ARG A 1 352 ? -21.515 -7.051 -9.817 1.00 89.19 352 ARG A N 1
ATOM 2819 C CA . ARG A 1 352 ? -20.668 -7.505 -10.931 1.00 89.19 352 ARG A CA 1
ATOM 2820 C C . ARG A 1 352 ? -20.733 -6.528 -12.102 1.00 89.19 352 ARG A C 1
ATOM 2822 O O . ARG A 1 352 ? -21.696 -5.773 -12.212 1.00 89.19 352 ARG A O 1
ATOM 2829 N N . THR A 1 353 ? -19.728 -6.567 -12.972 1.00 89.81 353 THR A N 1
ATOM 2830 C CA . THR A 1 353 ? -19.731 -5.829 -14.243 1.00 89.81 353 THR A CA 1
ATOM 2831 C C . THR A 1 353 ? -20.786 -6.359 -15.217 1.00 89.81 353 THR A C 1
ATOM 2833 O O . THR A 1 353 ? -21.341 -7.446 -15.031 1.00 89.81 353 THR A O 1
ATOM 2836 N N . SER A 1 354 ? -21.002 -5.621 -16.308 1.00 86.31 354 SER A N 1
ATOM 2837 C CA . SER A 1 354 ? -21.814 -6.011 -17.468 1.00 86.31 354 SER A CA 1
ATOM 2838 C C . SER A 1 354 ? -21.479 -7.416 -18.000 1.00 86.31 354 SER A C 1
ATOM 2840 O O . SER A 1 354 ? -22.371 -8.172 -18.381 1.00 86.31 354 SER A O 1
ATOM 2842 N N . GLU A 1 355 ? -20.200 -7.796 -17.944 1.00 87.00 355 GLU A N 1
ATOM 2843 C CA . GLU A 1 355 ? -19.670 -9.087 -18.390 1.00 87.00 355 GLU A CA 1
ATOM 2844 C C . GLU A 1 355 ? -19.709 -10.193 -17.310 1.00 87.00 355 GLU A C 1
ATOM 2846 O O . GLU A 1 35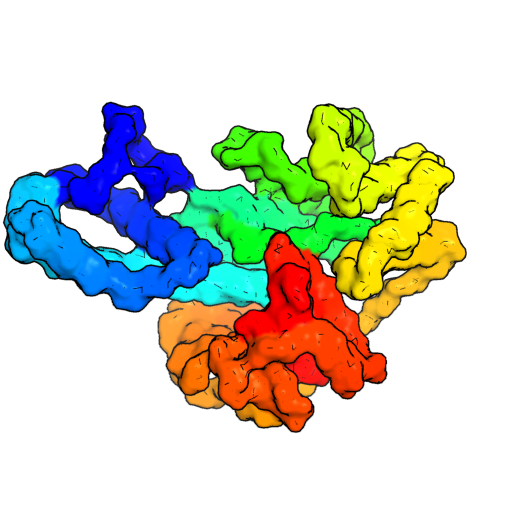5 ? -19.264 -11.322 -17.548 1.00 87.00 355 GLU A O 1
ATOM 2851 N N . GLY A 1 356 ? -20.240 -9.892 -16.119 1.00 90.50 356 GLY A N 1
ATOM 2852 C CA . GLY A 1 356 ? -20.377 -10.822 -14.992 1.00 90.50 356 GLY A CA 1
ATOM 2853 C C . GLY A 1 356 ? -19.131 -10.970 -14.108 1.00 90.50 356 GLY A C 1
ATOM 2854 O O . GLY A 1 356 ? -19.093 -11.864 -13.255 1.00 90.50 356 GLY A O 1
ATOM 2855 N N . LEU A 1 357 ? -18.119 -10.117 -14.281 1.00 92.81 357 LEU A N 1
ATOM 2856 C CA . LEU A 1 357 ? -16.870 -10.156 -13.513 1.00 92.81 357 LEU A CA 1
ATOM 2857 C C . LEU A 1 357 ? -17.011 -9.423 -12.172 1.00 92.81 357 LEU A C 1
ATOM 2859 O O . LEU A 1 357 ? -17.841 -8.530 -12.021 1.00 92.81 357 LEU A O 1
ATOM 2863 N N . GLY A 1 358 ? -16.216 -9.817 -11.179 1.00 91.94 358 GLY A N 1
ATOM 2864 C CA . GLY A 1 358 ? -16.243 -9.239 -9.832 1.00 91.94 358 GLY A CA 1
ATOM 2865 C C . GLY A 1 358 ? -15.481 -10.112 -8.839 1.00 91.94 358 GLY A C 1
ATOM 2866 O O . GLY A 1 358 ? -14.602 -10.881 -9.228 1.00 91.94 358 GLY A O 1
ATOM 2867 N N . ILE A 1 359 ? -15.833 -10.046 -7.553 1.00 91.94 359 ILE A N 1
ATOM 2868 C CA . ILE A 1 359 ? -15.185 -10.870 -6.518 1.00 91.94 359 ILE A CA 1
ATOM 2869 C C . ILE A 1 359 ? -15.328 -12.365 -6.855 1.00 91.94 359 ILE A C 1
ATOM 2871 O O . ILE A 1 359 ? -16.414 -12.850 -7.196 1.00 91.94 359 ILE A O 1
ATOM 2875 N N . GLY A 1 360 ? -14.212 -13.089 -6.758 1.00 93.50 360 GLY A N 1
ATOM 2876 C CA . GLY A 1 360 ? -14.074 -14.486 -7.167 1.00 93.50 360 GLY A CA 1
ATOM 2877 C C . GLY A 1 360 ? -13.644 -14.702 -8.624 1.00 93.50 360 GLY A C 1
ATOM 2878 O O . GLY A 1 360 ? -13.313 -15.832 -8.963 1.00 93.50 360 GLY A O 1
ATOM 2879 N N . SER A 1 361 ? -13.610 -13.670 -9.477 1.00 95.00 361 SER A N 1
ATOM 2880 C CA . SER A 1 361 ? -13.081 -13.793 -10.845 1.00 95.00 361 SER A CA 1
ATOM 2881 C C . SER A 1 361 ? -11.551 -13.826 -10.851 1.00 95.00 361 SER A C 1
ATOM 2883 O O . SER A 1 361 ? -10.899 -12.980 -10.235 1.00 95.00 361 SER A O 1
ATOM 2885 N N . SER A 1 362 ? -10.980 -14.790 -11.565 1.00 94.50 362 SER A N 1
ATOM 2886 C CA . SER A 1 362 ? -9.536 -14.977 -11.735 1.00 94.50 362 SER A CA 1
ATOM 2887 C C . SER A 1 362 ? -8.929 -14.042 -12.788 1.00 94.50 362 SER A C 1
ATOM 2889 O O . SER A 1 362 ? -9.614 -13.625 -13.725 1.00 94.50 362 SER A O 1
ATOM 2891 N N . LEU A 1 363 ? -7.614 -13.795 -12.717 1.00 89.56 363 LEU A N 1
ATOM 2892 C CA . LEU A 1 363 ? -6.855 -13.095 -13.770 1.00 89.56 363 LEU A CA 1
ATOM 2893 C C . LEU A 1 363 ? -7.113 -13.686 -15.165 1.00 89.56 363 LEU A C 1
ATOM 2895 O O . LEU A 1 363 ? -7.221 -12.950 -16.142 1.00 89.56 363 LEU A O 1
ATOM 2899 N N . SER A 1 364 ? -7.237 -15.015 -15.256 1.00 88.38 364 SER A N 1
ATOM 2900 C CA . SER A 1 364 ? -7.535 -15.701 -16.514 1.00 88.38 364 SER A CA 1
ATOM 2901 C C . SER A 1 364 ? -8.893 -15.276 -17.072 1.00 88.38 364 SER A C 1
ATOM 2903 O O . SER A 1 364 ? -9.003 -15.012 -18.263 1.00 88.38 364 SER A O 1
ATOM 2905 N N . GLU A 1 365 ? -9.928 -15.140 -16.241 1.00 92.88 365 GLU A N 1
ATOM 2906 C CA . GLU A 1 365 ? -11.249 -14.672 -16.680 1.00 92.88 365 GLU A CA 1
ATOM 2907 C C . GLU A 1 365 ? -11.253 -13.189 -17.067 1.00 92.88 365 GLU A C 1
ATOM 2909 O O . GLU A 1 365 ? -11.852 -12.854 -18.089 1.00 92.88 365 GLU A O 1
ATOM 2914 N N . LEU A 1 366 ? -10.547 -12.325 -16.321 1.00 91.06 366 LEU A N 1
ATOM 2915 C CA . LEU A 1 366 ? -10.375 -10.908 -16.680 1.00 91.06 366 LEU A CA 1
ATOM 2916 C C . LEU A 1 366 ? -9.709 -10.788 -18.063 1.00 91.06 366 LEU A C 1
ATOM 2918 O O . LEU A 1 366 ? -10.283 -10.212 -18.990 1.00 91.06 366 LEU A O 1
ATOM 2922 N N . ASN A 1 367 ? -8.543 -11.425 -18.227 1.00 87.25 367 ASN A N 1
ATOM 2923 C CA . ASN A 1 367 ? -7.787 -11.441 -19.479 1.00 87.25 367 ASN A CA 1
ATOM 2924 C C . ASN A 1 367 ? -8.592 -12.067 -20.626 1.00 87.25 367 ASN A C 1
ATOM 2926 O O . ASN A 1 367 ? -8.531 -11.581 -21.747 1.00 87.25 367 ASN A O 1
ATOM 2930 N N . ASN A 1 368 ? -9.349 -13.142 -20.375 1.00 88.19 368 ASN A N 1
ATOM 2931 C CA . ASN A 1 368 ? -10.153 -13.808 -21.404 1.00 88.19 368 ASN A CA 1
ATOM 2932 C C . ASN A 1 368 ? -11.380 -13.003 -21.838 1.00 88.19 368 ASN A C 1
ATOM 2934 O O . ASN A 1 368 ? -11.850 -13.213 -22.956 1.00 88.19 368 ASN A O 1
ATOM 2938 N N . ARG A 1 369 ? -11.901 -12.115 -20.983 1.00 89.75 369 ARG A N 1
ATOM 2939 C CA . ARG A 1 369 ? -13.058 -11.277 -21.306 1.00 89.75 369 ARG A CA 1
ATOM 2940 C C . ARG A 1 369 ? -12.678 -10.026 -22.089 1.00 89.75 369 ARG A C 1
ATOM 2942 O O . ARG A 1 369 ? -13.355 -9.704 -23.058 1.00 89.75 369 ARG A O 1
ATOM 2949 N N . TRP A 1 370 ? -11.594 -9.360 -21.696 1.00 86.38 370 TRP A N 1
ATOM 2950 C CA . TRP A 1 370 ? -11.141 -8.104 -22.301 1.00 86.38 370 TRP A CA 1
ATOM 2951 C C . TRP A 1 370 ? -9.780 -8.266 -22.999 1.00 86.38 370 TRP A C 1
ATOM 2953 O O . TRP A 1 370 ? -8.881 -7.451 -22.823 1.00 86.38 370 TRP A O 1
ATOM 2963 N N . ARG A 1 371 ? -9.627 -9.335 -23.798 1.00 79.44 371 ARG A N 1
ATOM 2964 C CA . ARG A 1 371 ? -8.374 -9.695 -24.504 1.00 79.44 371 ARG A CA 1
ATOM 2965 C C . ARG A 1 371 ? -7.786 -8.570 -25.358 1.00 79.44 371 ARG A C 1
ATOM 2967 O O . ARG A 1 371 ? -6.572 -8.516 -25.527 1.00 79.44 371 ARG A O 1
ATOM 2974 N N . ASP A 1 372 ? -8.650 -7.720 -25.903 1.00 75.88 372 ASP A N 1
ATOM 2975 C CA . ASP A 1 372 ? -8.290 -6.637 -26.820 1.00 75.88 372 ASP A CA 1
ATOM 2976 C C . ASP A 1 372 ? -8.073 -5.285 -26.099 1.00 75.88 372 ASP A C 1
ATOM 2978 O O . ASP A 1 372 ? -7.711 -4.294 -26.735 1.00 75.88 372 ASP A O 1
ATOM 2982 N N . GLU A 1 373 ? -8.282 -5.218 -24.777 1.00 76.69 373 GLU A N 1
ATOM 2983 C CA . GLU A 1 373 ? -8.089 -4.003 -23.975 1.00 76.69 373 GLU A CA 1
ATOM 2984 C C . GLU A 1 373 ? -6.733 -4.002 -23.247 1.00 76.69 373 GLU A C 1
ATOM 2986 O O . GLU A 1 373 ? -6.181 -5.040 -22.887 1.00 76.69 373 GLU A O 1
ATOM 2991 N N . HIS A 1 374 ? -6.167 -2.811 -23.026 1.00 71.06 374 HIS A N 1
ATOM 2992 C CA . HIS A 1 374 ? -4.882 -2.668 -22.339 1.00 71.06 374 HIS A CA 1
ATOM 2993 C C . HIS A 1 374 ? -5.060 -2.633 -20.818 1.00 71.06 374 HIS A C 1
ATOM 2995 O O . HIS A 1 374 ? -5.548 -1.649 -20.255 1.00 71.06 374 HIS A O 1
ATOM 3001 N N . PHE A 1 375 ? -4.589 -3.687 -20.155 1.00 75.19 375 PHE A N 1
ATOM 3002 C CA . PHE A 1 375 ? -4.434 -3.731 -18.705 1.00 75.19 375 PHE A CA 1
ATOM 3003 C C . PHE A 1 375 ? -3.126 -3.072 -18.256 1.00 75.19 375 PHE A C 1
ATOM 3005 O O . PHE A 1 375 ? -2.088 -3.247 -18.893 1.00 75.19 375 PHE A O 1
ATOM 3012 N N . ILE A 1 376 ? -3.143 -2.408 -17.097 1.00 72.94 376 ILE A N 1
ATOM 3013 C CA . ILE A 1 376 ? -1.923 -2.164 -16.311 1.00 72.94 376 ILE A CA 1
ATOM 3014 C C . ILE A 1 376 ? -1.946 -3.096 -15.101 1.00 72.94 376 ILE A C 1
ATOM 3016 O O . ILE A 1 376 ? -2.941 -3.147 -14.379 1.00 72.94 376 ILE A O 1
ATOM 3020 N N . GLN A 1 377 ? -0.858 -3.832 -14.884 1.00 74.75 377 GLN A N 1
ATOM 3021 C CA . GLN A 1 377 ? -0.665 -4.700 -13.721 1.00 74.75 377 GLN A CA 1
ATOM 3022 C C . GLN A 1 377 ? 0.291 -4.019 -12.737 1.00 74.75 377 GLN A C 1
ATOM 3024 O O . GLN A 1 377 ? 1.334 -3.510 -13.146 1.00 74.75 377 GLN A O 1
ATOM 3029 N N . VAL A 1 378 ? -0.075 -3.978 -11.453 1.00 71.19 378 VAL A N 1
ATOM 3030 C CA . VAL A 1 378 ? 0.720 -3.344 -10.387 1.00 71.19 378 VAL A CA 1
ATOM 3031 C C . VAL A 1 378 ? 0.804 -4.288 -9.192 1.00 71.19 378 VAL A C 1
ATOM 3033 O O . VAL A 1 378 ? -0.199 -4.540 -8.524 1.00 71.19 378 VAL A O 1
ATOM 3036 N N . THR A 1 379 ? 1.992 -4.822 -8.924 1.00 70.88 379 THR A N 1
ATOM 3037 C CA . THR A 1 379 ? 2.240 -5.795 -7.852 1.00 70.88 379 THR A CA 1
ATOM 3038 C C . THR A 1 379 ? 1.974 -5.209 -6.466 1.00 70.88 379 THR A C 1
ATOM 3040 O O . THR A 1 379 ? 2.316 -4.052 -6.196 1.00 70.88 379 THR A O 1
ATOM 3043 N N . HIS A 1 380 ? 1.428 -6.024 -5.563 1.00 72.31 380 HIS A N 1
ATOM 3044 C CA . HIS A 1 380 ? 1.459 -5.761 -4.124 1.00 72.31 380 HIS A CA 1
ATOM 3045 C C . HIS A 1 380 ? 1.926 -6.995 -3.344 1.00 72.31 380 HIS A C 1
ATOM 3047 O O . HIS A 1 380 ? 1.965 -8.091 -3.895 1.00 72.31 380 HIS A O 1
ATOM 3053 N N . VAL A 1 381 ? 2.313 -6.822 -2.079 1.00 64.12 381 VAL A N 1
ATOM 3054 C CA . VAL A 1 381 ? 2.940 -7.891 -1.268 1.00 64.12 381 VAL A CA 1
ATOM 3055 C C . VAL A 1 381 ? 2.102 -9.180 -1.197 1.00 64.12 381 VAL A C 1
ATOM 3057 O O . VAL A 1 381 ? 2.681 -10.258 -1.131 1.00 64.12 381 VAL A O 1
ATOM 3060 N N . GLY A 1 382 ? 0.769 -9.090 -1.282 1.00 68.31 382 GLY A N 1
ATOM 3061 C CA . GLY A 1 382 ? -0.141 -10.243 -1.303 1.00 68.31 382 GLY A CA 1
ATOM 3062 C C . GLY A 1 382 ? -0.850 -10.480 -2.643 1.00 68.31 382 GLY A C 1
ATOM 3063 O O . GLY A 1 382 ? -2.002 -10.915 -2.627 1.00 68.31 382 GLY A O 1
ATOM 3064 N N . GLY A 1 383 ? -0.259 -10.110 -3.789 1.00 78.88 383 GLY A N 1
ATOM 3065 C CA . GLY A 1 383 ? -0.852 -10.332 -5.118 1.00 78.88 383 GLY A CA 1
ATOM 3066 C C . GLY A 1 383 ? -0.600 -9.204 -6.127 1.00 78.88 383 GLY A C 1
ATOM 3067 O O . GLY A 1 383 ? 0.517 -8.718 -6.292 1.00 78.88 383 GLY A O 1
ATOM 3068 N N . GLN A 1 384 ? -1.638 -8.783 -6.857 1.00 82.25 384 GLN A N 1
ATOM 3069 C CA . GLN A 1 384 ? -1.534 -7.652 -7.792 1.00 82.25 384 GLN A CA 1
ATOM 3070 C C . GLN A 1 384 ? -2.852 -6.900 -7.995 1.00 82.25 384 GLN A C 1
ATOM 3072 O O . GLN A 1 384 ? -3.937 -7.434 -7.780 1.00 82.25 384 GLN A O 1
ATOM 3077 N N . TYR A 1 385 ? -2.759 -5.657 -8.453 1.00 85.25 385 TYR A N 1
ATOM 3078 C CA . TYR A 1 385 ? -3.876 -4.896 -9.000 1.00 85.25 385 TYR A CA 1
ATOM 3079 C C . TYR A 1 385 ? -3.889 -5.001 -10.527 1.00 85.25 385 TYR A C 1
ATOM 3081 O O . TYR A 1 385 ? -2.841 -4.908 -11.164 1.00 85.25 385 TYR A O 1
ATOM 3089 N N . VAL A 1 386 ? -5.079 -5.141 -11.111 1.00 87.75 386 VAL A N 1
ATOM 3090 C CA . VAL A 1 386 ? -5.323 -5.124 -12.559 1.00 87.75 386 VAL A CA 1
ATOM 3091 C C . VAL A 1 386 ? -6.196 -3.913 -12.882 1.00 87.75 386 VAL A C 1
ATOM 3093 O O . VAL A 1 386 ? -7.348 -3.847 -12.455 1.00 87.75 386 VAL A O 1
ATOM 3096 N N . VAL A 1 387 ? -5.650 -2.943 -13.613 1.00 84.88 387 VAL A N 1
ATOM 3097 C CA . VAL A 1 387 ? -6.324 -1.688 -13.983 1.00 84.88 387 VAL A CA 1
ATOM 3098 C C . VAL A 1 387 ? -6.823 -1.760 -15.415 1.00 84.88 387 VAL A C 1
ATOM 3100 O O . VAL A 1 387 ? -6.031 -1.989 -16.329 1.00 84.88 387 VAL A O 1
ATOM 3103 N N . LEU A 1 388 ? -8.108 -1.478 -15.612 1.00 84.88 388 LEU A N 1
ATOM 3104 C CA . LEU A 1 388 ? -8.744 -1.341 -16.917 1.00 84.88 388 LEU A CA 1
ATOM 3105 C C . LEU A 1 388 ? -9.202 0.113 -17.099 1.00 84.88 388 LEU A C 1
ATOM 3107 O O . LEU A 1 388 ? -10.350 0.484 -16.844 1.00 84.88 388 LEU A O 1
ATOM 3111 N N . TRP A 1 389 ? -8.249 0.959 -17.495 1.00 77.06 389 TRP A N 1
ATOM 3112 C CA . TRP A 1 389 ? -8.412 2.416 -17.586 1.00 77.06 389 TRP A CA 1
ATOM 3113 C C . TRP A 1 389 ? -9.516 2.867 -18.548 1.00 77.06 389 TRP A C 1
ATOM 3115 O O . TRP A 1 389 ? -10.174 3.870 -18.287 1.00 77.06 389 TRP A O 1
ATOM 3125 N N . SER A 1 390 ? -9.725 2.123 -19.635 1.00 77.06 390 SER A N 1
ATOM 3126 C CA . SER A 1 390 ? -10.798 2.316 -20.621 1.00 77.06 390 SER A CA 1
ATOM 3127 C C . SER A 1 390 ? -12.195 2.324 -19.995 1.00 77.06 390 SER A C 1
ATOM 3129 O O . SER A 1 390 ? -13.059 3.070 -20.450 1.00 77.06 390 SER A O 1
ATOM 3131 N N . ARG A 1 391 ? -12.404 1.520 -18.944 1.00 80.75 391 ARG A N 1
ATOM 3132 C CA . ARG A 1 391 ? -13.686 1.360 -18.238 1.00 80.75 391 ARG A CA 1
ATOM 3133 C C . ARG A 1 391 ? -13.713 2.010 -16.850 1.00 80.75 391 ARG A C 1
ATOM 3135 O O . ARG A 1 391 ? -14.715 1.903 -16.150 1.00 80.75 391 ARG A O 1
ATOM 3142 N N . GLY A 1 392 ? -12.615 2.646 -16.431 1.00 84.12 392 GLY A N 1
ATOM 3143 C CA . GLY A 1 392 ? -12.468 3.178 -15.074 1.00 84.12 392 GLY A CA 1
ATOM 3144 C C . GLY A 1 392 ? -12.557 2.094 -13.993 1.00 84.12 392 GLY A C 1
ATOM 3145 O O . GLY A 1 392 ? -13.163 2.338 -12.954 1.00 84.12 392 GLY A O 1
ATOM 3146 N N . LEU A 1 393 ? -12.002 0.895 -14.228 1.00 89.06 393 LEU A N 1
ATOM 3147 C CA . LEU A 1 393 ? -12.055 -0.225 -13.275 1.00 89.06 393 LEU A CA 1
ATOM 3148 C C . LEU A 1 393 ? -10.681 -0.613 -12.712 1.00 89.06 393 LEU A C 1
ATOM 3150 O O . LEU A 1 393 ? -9.664 -0.531 -13.405 1.00 89.06 393 LEU A O 1
ATOM 3154 N N . ILE A 1 394 ? -10.664 -1.104 -11.470 1.00 90.25 394 ILE A N 1
ATOM 3155 C CA . ILE A 1 394 ? -9.504 -1.738 -10.826 1.00 90.25 394 ILE A CA 1
ATOM 3156 C C . ILE A 1 394 ? -9.962 -3.015 -10.118 1.00 90.25 394 ILE A C 1
ATOM 3158 O O . ILE A 1 394 ? -10.904 -2.983 -9.330 1.00 90.25 394 ILE A O 1
ATOM 3162 N N . PHE A 1 395 ? -9.264 -4.123 -10.341 1.00 91.88 395 PHE A N 1
ATOM 3163 C CA . PHE A 1 395 ? -9.455 -5.383 -9.623 1.00 91.88 395 PHE A CA 1
ATOM 3164 C C . PHE A 1 395 ? -8.254 -5.615 -8.702 1.00 91.88 395 PHE A C 1
ATOM 3166 O O . PHE A 1 395 ? -7.115 -5.556 -9.164 1.00 91.88 395 PHE A O 1
ATOM 3173 N N . LYS A 1 396 ? -8.483 -5.867 -7.409 1.00 89.56 396 LYS A N 1
ATOM 3174 C CA . LYS A 1 396 ? -7.449 -6.298 -6.458 1.00 89.56 396 LYS A CA 1
ATOM 3175 C C . LYS A 1 396 ? -7.459 -7.820 -6.388 1.00 89.56 396 LYS A C 1
ATOM 3177 O O . LYS A 1 396 ? -8.432 -8.418 -5.928 1.00 89.56 396 LYS A O 1
ATOM 3182 N N . LEU A 1 397 ? -6.374 -8.437 -6.835 1.00 87.75 397 LEU A N 1
ATOM 3183 C CA . LEU A 1 397 ? -6.172 -9.880 -6.826 1.00 87.75 397 LEU A CA 1
ATOM 3184 C C . LEU A 1 397 ? -5.271 -10.282 -5.654 1.00 87.75 397 LEU A C 1
ATOM 3186 O O . LEU A 1 397 ? -4.380 -9.521 -5.261 1.00 87.75 397 LEU A O 1
ATOM 3190 N N . ASP A 1 398 ? -5.517 -11.474 -5.119 1.00 82.81 398 ASP A N 1
ATOM 3191 C CA . ASP A 1 398 ? -4.653 -12.153 -4.149 1.00 82.81 398 ASP A CA 1
ATOM 3192 C C . ASP A 1 398 ? -3.485 -12.916 -4.816 1.00 82.81 398 ASP A C 1
ATOM 3194 O O . ASP A 1 398 ? -3.311 -12.890 -6.038 1.00 82.81 398 ASP A O 1
ATOM 3198 N N . GLU A 1 399 ? -2.684 -13.616 -4.009 1.00 78.38 399 GLU A N 1
ATOM 3199 C CA . GLU A 1 399 ? -1.597 -14.511 -4.441 1.00 78.38 399 GLU A CA 1
ATOM 3200 C C . GLU A 1 399 ? -2.077 -15.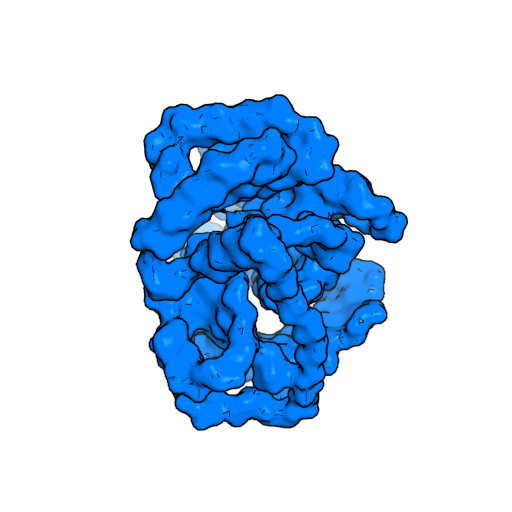657 -5.352 1.00 78.38 399 GLU A C 1
ATOM 3202 O O . GLU A 1 399 ? -1.333 -16.122 -6.213 1.00 78.38 399 GLU A O 1
ATOM 3207 N N . SER A 1 400 ? -3.337 -16.091 -5.208 1.00 83.25 400 SER A N 1
ATOM 3208 C CA . SER A 1 400 ? -3.975 -17.087 -6.085 1.00 83.25 400 SER A CA 1
ATOM 3209 C C . SER A 1 400 ? -4.503 -16.477 -7.391 1.00 83.25 400 SER A C 1
ATOM 3211 O O . SER A 1 400 ? -5.115 -17.174 -8.203 1.00 83.25 400 SER A O 1
ATOM 3213 N N . LEU A 1 401 ? -4.252 -15.182 -7.615 1.00 87.31 401 LEU A N 1
ATOM 3214 C CA . LEU A 1 401 ? -4.703 -14.391 -8.756 1.00 87.31 401 LEU A CA 1
ATOM 3215 C C . LEU A 1 401 ? -6.236 -14.325 -8.882 1.00 87.31 401 LEU A C 1
ATOM 3217 O O . LEU A 1 401 ? -6.771 -14.214 -9.990 1.00 87.31 401 LEU A O 1
ATOM 3221 N N . VAL A 1 402 ? -6.941 -14.363 -7.746 1.00 91.88 402 VAL A N 1
ATOM 3222 C CA . VAL A 1 402 ? -8.401 -14.248 -7.636 1.00 91.88 402 VAL A CA 1
ATOM 3223 C C . VAL A 1 402 ? -8.784 -12.868 -7.103 1.00 91.88 402 VAL A C 1
ATOM 3225 O O . VAL A 1 402 ? -8.196 -12.358 -6.153 1.00 91.88 402 VAL A O 1
ATOM 3228 N N . THR A 1 403 ? -9.797 -12.244 -7.709 1.00 93.06 403 THR A N 1
ATOM 3229 C CA . THR A 1 403 ? -10.323 -10.940 -7.280 1.00 93.06 403 THR A CA 1
ATOM 3230 C C . THR A 1 403 ? -10.914 -11.031 -5.871 1.00 93.06 403 THR A C 1
ATOM 3232 O O . THR A 1 403 ? -11.923 -11.713 -5.664 1.00 93.06 403 THR A O 1
ATOM 3235 N N . THR A 1 404 ? -10.338 -10.287 -4.928 1.00 87.44 404 THR A N 1
ATOM 3236 C CA . THR A 1 404 ? -10.808 -10.161 -3.536 1.00 87.44 404 THR A CA 1
ATOM 3237 C C . THR A 1 404 ? -11.644 -8.901 -3.313 1.00 87.44 404 THR A C 1
ATOM 3239 O O . THR A 1 404 ? -12.638 -8.948 -2.595 1.00 87.44 404 THR A O 1
ATOM 3242 N N . GLU A 1 405 ? -11.292 -7.803 -3.982 1.00 89.56 405 GLU A N 1
ATOM 3243 C CA . GLU A 1 405 ? -12.024 -6.532 -4.015 1.00 89.56 405 GLU A CA 1
ATOM 3244 C C . GLU A 1 405 ? -11.954 -5.962 -5.438 1.00 89.56 405 GLU A C 1
ATOM 3246 O O . GLU A 1 405 ? -10.989 -6.211 -6.163 1.00 89.56 405 GLU A O 1
ATOM 3251 N N . TRP A 1 406 ? -12.954 -5.186 -5.854 1.00 91.50 406 TRP A N 1
ATOM 3252 C CA . TRP A 1 406 ? -12.866 -4.413 -7.093 1.00 91.50 406 TRP A CA 1
ATOM 3253 C C . TRP A 1 406 ? -13.493 -3.028 -6.948 1.00 91.50 406 TRP A C 1
ATOM 3255 O O . TRP A 1 406 ? -14.205 -2.745 -5.984 1.00 91.50 406 TRP A O 1
ATOM 3265 N N . VAL A 1 407 ? -13.151 -2.135 -7.871 1.00 89.69 407 VAL A N 1
ATOM 3266 C CA . VAL A 1 407 ? -13.375 -0.694 -7.752 1.00 89.69 407 VAL A CA 1
ATOM 3267 C C . VAL A 1 407 ? -13.768 -0.115 -9.101 1.00 89.69 407 VAL A C 1
ATOM 3269 O O . VAL A 1 407 ? -13.135 -0.431 -10.109 1.00 89.69 407 VAL A O 1
ATOM 3272 N N . SER A 1 408 ? -14.745 0.790 -9.105 1.00 89.06 408 SER A N 1
ATOM 3273 C CA . SER A 1 408 ? -14.964 1.731 -10.205 1.00 89.06 408 SER A CA 1
ATOM 3274 C C . SER A 1 408 ? -14.519 3.143 -9.796 1.00 89.06 408 SER A C 1
ATOM 3276 O O . SER A 1 408 ? -14.685 3.550 -8.642 1.00 89.06 408 SER A O 1
ATOM 3278 N N . PHE A 1 409 ? -13.881 3.881 -10.708 1.00 85.88 409 PHE A N 1
ATOM 3279 C CA . PHE A 1 409 ? -13.276 5.186 -10.429 1.00 85.88 409 PHE A CA 1
ATOM 3280 C C . PHE A 1 409 ? -13.433 6.187 -11.581 1.00 85.88 409 PHE A C 1
ATOM 3282 O O . PHE A 1 409 ? -13.527 5.804 -12.747 1.00 85.88 409 PHE A O 1
ATOM 3289 N N . SER A 1 410 ? -13.420 7.485 -11.261 1.00 82.94 410 SER A N 1
ATOM 3290 C CA . SER A 1 410 ? -13.412 8.560 -12.261 1.00 82.94 410 SER A CA 1
ATOM 3291 C C . SER A 1 410 ? -12.657 9.828 -11.819 1.00 82.94 410 SER A C 1
ATOM 3293 O O . SER A 1 410 ? -12.215 9.943 -10.669 1.00 82.94 410 SER A O 1
ATOM 3295 N N . LEU A 1 411 ? -12.459 10.747 -12.775 1.00 75.94 411 LEU A N 1
ATOM 3296 C CA . LEU A 1 411 ? -11.615 11.956 -12.722 1.00 75.94 411 LEU A CA 1
ATOM 3297 C C . LEU A 1 411 ? -12.394 13.221 -13.125 1.00 75.94 411 LEU A C 1
ATOM 3299 O O . LEU A 1 411 ? -13.299 13.084 -13.978 1.00 75.94 411 LEU A O 1
#

Radius of gyration: 23.25 Å; chains: 1; bounding box: 56×43×70 Å

Secondary structure (DSSP, 8-state):
-HHHHTT-GGGTT-SS--SS--HHHHHHSHHHHHHHHHHHHHHHHHTT--HHHHHHHHHHHHHHHTT--SS--SS---HHHHHHHHHHHHHHHHHHHHHHHHHHHHHHTT-HHHHHHHHHHHHTTS--SHHHHHHHHHHHHHHHTTS---PPP---B-SS-B------S--HHHHHHHHHHHHHHIIIII-TT-HHHHHHHHHHHHHHT-HHHHHHHHHHHHTSHHHHT-HHHHHHHHHHHHHTT-HHHHHHHHHHHHHHSPTT-THHHHHHHHHHHHTT--------------SEETTEE-GGGT---EEEEEEETTEEEEEEEETTEEEEEEEETTEEEEEEEE--SS---TTS-STT-BHHHHHHHSTTS--EEEEETTEEEEEEGGGTEEEEE-TTSBEEEEEEEE-

Sequence (411 aa):
MTHFHQNHRWRLSGLFSDFVVPKLDWDENHGDEVQADVYGTFLSYQAGYNTLTIVPELLDSIYAFYDLPATANRLYPSLKERKGLASDACEVSANLIELYQMANYLMVVGRFKTAAHLYQHVASIIQFKEAHYNLGLCRMMSYLSTCNDPLSYPISIDSHIPLERTHGQQNPQQILKSAQRSFELVLEDYDKDYRHAKFALIAIYGWQGNHEEAKSLISDLTTSVESSEDPYFLLTLANHYIENSDMAQGEAIYRQLLSDLPGGHPLINSIQRNINLLDGNDPWPTFTPSIQNEQNLDGVTSLLFYSDYQNEIAISQGVQFARADQFGSVLSKLTGSHGKFHMQRIASKEIRTSEGLGIGSSLSELNNRWRDEHFIQVTHVGGQYVVLWSRGLIFKLDESLVTTEWVSFSL